Protein AF-0000000087539163 (afdb_homodimer)

Organism: NCBI:txid88431

pLDDT: mean 87.12, std 11.06, range [49.31, 98.69]

Sequence (612 aa):
MNLAEIETFLTIVNTKSITKTADLLFLSQPTVSHRLTSLENELGFSLVIRNKGHKQVELTPKGMDFIILAERWMSLWKETLELQHNQEQLLLNIGCTDSLNIAVFVPLYDKILIDYPHLDLSIQSHHSSELYGMLSEHNIDIGFVYHQLHYKNIISEKLFEEKLYLLQSEHPVVEKPIVHTDELDSTKELFLSWDDNFQIWHDRWLSSVSRPHISADTITLLDRLWKNADTWMIAPESVIHELSRYRKVYVSELKNPAPNRICYKIKHKYPKTTSKRAVELFEEILEQFLHLERKEIPIGEIWGGRMNLAEIETFLTIVNTKSITKTADLLFLSQPTVSHRLTSLENELGFSLVIRNKGHKQVELTPKGMDFIILAERWMSLWKETLELQHNQEQLLLNIGCTDSLNIAVFVPLYDKILIDYPHLDLSIQSHHSSELYGMLSEHNIDIGFVYHQLHYKNIISEKLFEEKLYLLQSEHPVVEKPIVHTDELDSTKELFLSWDDNFQIWHDRWLSSVSRPHISADTITLLDRLWKNADTWMIAPESVIHELSRYRKVYVSELKNPAPNRICYKIKHKYPKTTSKRAVELFEEILEQFLHLERKEIPIGEIWGGR

Solvent-accessible surface area (backbone atoms only — not comparable to full-atom values): 32786 Å² total; per-residue (Å²): 132,54,69,66,30,44,51,51,45,54,38,27,66,64,56,23,18,61,62,56,28,8,62,65,69,71,45,51,51,68,57,47,52,46,34,43,49,51,42,23,59,70,70,70,48,65,40,54,53,86,60,94,86,60,85,57,60,39,67,28,75,60,24,59,58,41,49,61,53,44,52,49,50,52,51,49,48,54,49,52,49,52,66,67,41,72,88,70,60,37,54,37,35,37,31,27,27,53,56,49,42,68,36,60,38,47,65,55,53,51,49,42,57,68,77,34,76,47,49,24,40,37,40,38,67,42,55,45,76,55,43,54,54,35,33,74,70,60,72,26,64,38,34,40,27,60,58,85,74,91,45,95,59,47,44,77,43,82,72,51,72,39,52,49,29,39,40,25,27,70,55,46,83,68,89,43,45,63,39,47,65,83,80,54,66,40,62,33,26,50,39,54,79,83,38,71,64,42,43,53,42,41,46,68,65,43,48,74,74,39,64,48,38,35,33,33,73,40,63,65,61,44,56,73,64,62,72,61,52,69,32,31,29,72,40,40,53,50,51,49,57,47,53,21,49,74,30,45,27,26,29,20,42,44,72,73,59,57,64,66,48,45,37,28,39,35,34,41,72,76,61,57,78,87,34,46,65,37,50,53,53,48,50,56,52,46,56,59,56,68,68,50,82,76,80,81,78,67,64,56,43,76,46,59,40,109,131,54,69,67,29,44,51,50,44,53,39,26,66,63,56,24,17,61,63,55,27,9,62,65,70,72,45,50,48,68,55,45,52,45,34,43,49,51,42,24,60,69,70,71,47,65,40,53,54,84,60,95,87,60,84,58,58,39,67,28,75,61,24,60,60,40,49,59,53,44,53,49,51,52,50,51,48,53,50,52,49,53,66,68,42,72,87,69,60,36,53,38,35,36,32,27,28,53,57,49,44,69,36,60,38,46,66,54,52,51,49,42,57,67,76,33,77,46,49,24,40,38,42,39,68,43,54,46,75,55,43,56,54,34,34,74,70,61,71,25,64,37,33,39,27,60,57,84,73,93,46,96,60,47,45,75,41,81,71,52,71,40,52,46,29,39,39,25,27,69,54,46,81,68,89,42,45,65,39,49,66,85,80,54,65,40,63,34,26,50,40,54,78,81,37,71,66,42,46,51,42,40,44,66,66,43,48,75,74,39,64,48,39,35,32,32,74,39,64,64,60,43,55,73,65,63,74,62,53,68,34,33,31,72,39,40,54,50,51,50,57,47,52,23,49,73,30,46,27,25,28,20,42,43,72,73,61,57,63,66,49,46,36,28,39,34,35,42,73,74,62,59,79,86,34,44,65,37,51,53,53,50,51,56,52,46,55,59,56,68,68,48,81,77,79,80,79,69,64,55,43,75,45,59,39,108

Foldseek 3Di:
DDLVLLVLLLLCVVVQALCVSCVVVVHDSVVSVVSQVVVCVVVVHHQWDPDPPDRGTHGDPVNVVCNVVSVLVNVVVVVVVVVVPDPQAAEFEEEEAQLCVQLPCVVVVVVCVVVPVSYHYHYHHDAQVVVVVCQVSQVGAKYKYQDDDDDPFKDKDWDDKWFKWKKAAQQEPDQDQEDALVSADQQQEADEDRDDQQVVVCCVRPVVVDHYPHYDHHLVVSLVPPDDRHHMYIDIPSSNVSSLQAGKIAIHHYPSTGDMTIMMMMGGNDGDPSNVVVVVVSVVSVVVSSPDDDDDDDTSHIHGRD/DDLVLLQLLLLCVVVQALCVSCVVVVHDSVVSVVSQVVVCVVVVHHQWDPDPPDRGTHGDPVVVVCNVVSVLVNVVVVVVVVVVPDPQAAEFEEEEAQLCVQLPCVVVVVVCVVVPVSYHYHYHHDAQVVVVVCQVSQVGAKYKYQDDDDDPFKDKDWDDKWFKWKKAAQQEPDQDQEDALVSADQQQEEDEDRDDQQVVVCCVRPVVVDHYVHYDHHLVVSLVPPDDRHHMYIGIPSSNVSSLQAGKIAIHHYPSTGDMTIMMMMGGNDGDPSNVVVVVVSVVSVVVSSPDDDDDDDTSHIHGRD

Structure (mmCIF, N/CA/C/O backbone):
data_AF-0000000087539163-model_v1
#
loop_
_entity.id
_entity.type
_entity.pdbx_description
1 polymer 'LysR family transcriptional regulator'
#
loop_
_atom_site.group_PDB
_atom_site.id
_atom_site.type_symbol
_atom_site.label_atom_id
_atom_site.label_alt_id
_atom_site.label_comp_id
_atom_site.label_asym_id
_atom_site.label_entity_id
_atom_site.label_seq_id
_atom_site.pdbx_PDB_ins_code
_atom_site.Cartn_x
_atom_site.Cartn_y
_atom_site.Cartn_z
_atom_site.occupancy
_atom_site.B_iso_or_equiv
_atom_site.auth_seq_id
_atom_site.auth_comp_id
_atom_site.auth_asym_id
_atom_site.auth_atom_id
_atom_site.pdbx_PDB_model_num
ATOM 1 N N . MET A 1 1 ? -4.289 34.062 -9.867 1 65.12 1 MET A N 1
ATOM 2 C CA . MET A 1 1 ? -4.52 32.781 -9.219 1 65.12 1 MET A CA 1
ATOM 3 C C . MET A 1 1 ? -3.709 32.688 -7.938 1 65.12 1 MET A C 1
ATOM 5 O O . MET A 1 1 ? -2.504 32.938 -7.934 1 65.12 1 MET A O 1
ATOM 9 N N . ASN A 1 2 ? -4.504 32.688 -6.809 1 75.5 2 ASN A N 1
ATOM 10 C CA . ASN A 1 2 ? -3.762 32.562 -5.559 1 75.5 2 ASN A CA 1
ATOM 11 C C . ASN A 1 2 ? -4.012 31.219 -4.887 1 75.5 2 ASN A C 1
ATOM 13 O O . ASN A 1 2 ? -4.938 30.484 -5.262 1 75.5 2 ASN A O 1
ATOM 17 N N . LEU A 1 3 ? -3.162 30.906 -3.932 1 78.19 3 LEU A N 1
ATOM 18 C CA . LEU A 1 3 ? -3.131 29.578 -3.307 1 78.19 3 LEU A CA 1
ATOM 19 C C . LEU A 1 3 ? -4.426 29.312 -2.553 1 78.19 3 LEU A C 1
ATOM 21 O O . LEU A 1 3 ? -4.887 28.172 -2.502 1 78.19 3 LEU A O 1
ATOM 25 N N . ALA A 1 4 ? -5 30.375 -2.076 1 83.75 4 ALA A N 1
ATOM 26 C CA . ALA A 1 4 ? -6.25 30.234 -1.332 1 83.75 4 ALA A CA 1
ATOM 27 C C . ALA A 1 4 ? -7.383 29.766 -2.242 1 83.75 4 ALA A C 1
ATOM 29 O O . ALA A 1 4 ? -8.227 28.969 -1.834 1 83.75 4 ALA A O 1
ATOM 30 N N . GLU A 1 5 ? -7.363 30.297 -3.42 1 89.12 5 GLU A N 1
ATOM 31 C CA . GLU A 1 5 ? -8.383 29.922 -4.398 1 89.12 5 GLU A CA 1
ATOM 32 C C . GLU A 1 5 ? -8.219 28.469 -4.816 1 89.12 5 GLU A C 1
ATOM 34 O O . GLU A 1 5 ? -9.203 27.734 -4.938 1 89.12 5 GLU A O 1
ATOM 39 N N . ILE A 1 6 ? -6.977 28.078 -4.934 1 85.81 6 ILE A N 1
ATOM 40 C CA . ILE A 1 6 ? -6.684 26.703 -5.332 1 85.81 6 ILE A CA 1
ATOM 41 C C . ILE A 1 6 ? -7.066 25.75 -4.207 1 85.81 6 ILE A C 1
ATOM 43 O O . ILE A 1 6 ? -7.672 24.703 -4.449 1 85.81 6 ILE A O 1
ATOM 47 N N . GLU A 1 7 ? -6.734 26.125 -3.049 1 83.19 7 GLU A N 1
ATOM 48 C CA . GLU A 1 7 ? -7.105 25.328 -1.875 1 83.19 7 GLU A CA 1
ATOM 49 C C . GLU A 1 7 ? -8.617 25.188 -1.764 1 83.19 7 GLU A C 1
ATOM 51 O O . GLU A 1 7 ? -9.125 24.109 -1.449 1 83.19 7 GLU A O 1
ATOM 56 N N . THR A 1 8 ? -9.297 26.266 -1.989 1 88.62 8 THR A N 1
ATOM 57 C CA . THR A 1 8 ? -10.75 26.281 -1.927 1 88.62 8 THR A CA 1
ATOM 58 C C . THR A 1 8 ? -11.344 25.328 -2.957 1 88.62 8 THR A C 1
ATOM 60 O O . THR A 1 8 ? -12.242 24.531 -2.639 1 88.62 8 THR A O 1
ATOM 63 N N . PHE A 1 9 ? -10.812 25.312 -4.102 1 89.31 9 PHE A N 1
ATOM 64 C CA . PHE A 1 9 ? -11.273 24.438 -5.172 1 89.31 9 PHE A CA 1
ATOM 65 C C . PHE A 1 9 ? -11.07 22.969 -4.801 1 89.31 9 PHE A C 1
ATOM 67 O O . PHE A 1 9 ? -12 22.172 -4.906 1 89.31 9 PHE A O 1
ATOM 74 N N . LEU A 1 10 ? -9.922 22.75 -4.348 1 82.44 10 LEU A N 1
ATOM 75 C CA . LEU A 1 10 ? -9.617 21.375 -4.004 1 82.44 10 LEU A CA 1
ATOM 76 C C . LEU A 1 10 ? -10.508 20.891 -2.859 1 82.44 10 LEU A C 1
ATOM 78 O O . LEU A 1 10 ? -10.898 19.719 -2.818 1 82.44 10 LEU A O 1
ATOM 82 N N . THR A 1 11 ? -10.812 21.797 -1.963 1 85.31 11 THR A N 1
ATOM 83 C CA . THR A 1 11 ? -11.688 21.453 -0.845 1 85.31 11 THR A CA 1
ATOM 84 C C . THR A 1 11 ? -13.109 21.203 -1.325 1 85.31 11 THR A C 1
ATOM 86 O O . THR A 1 11 ? -13.789 20.297 -0.841 1 85.31 11 THR A O 1
ATOM 89 N N . ILE A 1 12 ? -13.484 21.969 -2.287 1 86.44 12 ILE A N 1
ATOM 90 C CA . ILE A 1 12 ? -14.805 21.781 -2.879 1 86.44 12 ILE A CA 1
ATOM 91 C C . ILE A 1 12 ? -14.867 20.422 -3.572 1 86.44 12 ILE A C 1
ATOM 93 O O . ILE A 1 12 ? -15.883 19.719 -3.486 1 86.44 12 ILE A O 1
ATOM 97 N N . VAL A 1 13 ? -13.867 20.141 -4.27 1 80.5 13 VAL A N 1
ATOM 98 C CA . VAL A 1 13 ? -13.789 18.859 -4.965 1 80.5 13 VAL A CA 1
ATOM 99 C C . VAL A 1 13 ? -13.977 17.719 -3.965 1 80.5 13 VAL A C 1
ATOM 101 O O . VAL A 1 13 ? -14.672 16.75 -4.25 1 80.5 13 VAL A O 1
ATOM 104 N N . ASN A 1 14 ? -13.391 17.969 -2.895 1 74.12 14 ASN A N 1
ATOM 105 C CA . ASN A 1 14 ? -13.391 16.922 -1.876 1 74.12 14 ASN A CA 1
ATOM 106 C C . ASN A 1 14 ? -14.742 16.828 -1.17 1 74.12 14 ASN A C 1
ATOM 108 O O . ASN A 1 14 ? -15.242 15.734 -0.917 1 74.12 14 ASN A O 1
ATOM 112 N N . THR A 1 15 ? -15.297 17.969 -0.833 1 76.69 15 THR A N 1
ATOM 113 C CA . THR A 1 15 ? -16.5 18.016 -0.021 1 76.69 15 THR A CA 1
ATOM 114 C C . THR A 1 15 ? -17.75 17.938 -0.902 1 76.69 15 THR A C 1
ATOM 116 O O . THR A 1 15 ? -18.844 17.641 -0.416 1 76.69 15 THR A O 1
ATOM 119 N N . LYS A 1 16 ? -17.516 18.297 -2.145 1 80.12 16 LYS A N 1
ATOM 120 C CA . LYS A 1 16 ? -18.594 18.406 -3.127 1 80.12 16 LYS A CA 1
ATOM 121 C C . LYS A 1 16 ? -19.672 19.359 -2.641 1 80.12 16 LYS A C 1
ATOM 123 O O . LYS A 1 16 ? -20.844 19.203 -2.977 1 80.12 16 LYS A O 1
ATOM 128 N N . SER A 1 17 ? -19.281 20.203 -1.788 1 85.69 17 SER A N 1
ATOM 129 C CA . SER A 1 17 ? -20.234 21.125 -1.189 1 85.69 17 SER A CA 1
ATOM 130 C C . SER A 1 17 ? -19.578 22.453 -0.84 1 85.69 17 SER A C 1
ATOM 132 O O . SER A 1 17 ? -18.5 22.469 -0.245 1 85.69 17 SER A O 1
ATOM 134 N N . ILE A 1 18 ? -20.25 23.484 -1.223 1 88.12 18 ILE A N 1
ATOM 135 C CA . ILE A 1 18 ? -19.75 24.812 -0.889 1 88.12 18 ILE A CA 1
ATOM 136 C C . ILE A 1 18 ? -19.859 25.047 0.615 1 88.12 18 ILE A C 1
ATOM 138 O O . ILE A 1 18 ? -18.938 25.578 1.243 1 88.12 18 ILE A O 1
ATOM 142 N N . THR A 1 19 ? -20.984 24.531 1.146 1 87.06 19 THR A N 1
ATOM 143 C CA . THR A 1 19 ? -21.234 24.719 2.57 1 87.06 19 THR A CA 1
ATOM 144 C C . THR A 1 19 ? -20.234 23.938 3.406 1 87.06 19 THR A C 1
ATOM 146 O O . THR A 1 19 ? -19.656 24.469 4.355 1 87.06 19 THR A O 1
ATOM 149 N N . LYS A 1 20 ? -20.031 22.766 3.037 1 85.94 20 LYS A N 1
ATOM 150 C CA . LYS A 1 20 ? -19.078 21.938 3.781 1 85.94 20 LYS A CA 1
ATOM 151 C C . LYS A 1 20 ? -17.656 22.484 3.643 1 85.94 20 LYS A C 1
ATOM 153 O O . LYS A 1 20 ? -16.875 22.422 4.594 1 85.94 20 LYS A O 1
ATOM 158 N N . THR A 1 21 ? -17.359 22.938 2.475 1 88.69 21 THR A N 1
ATOM 159 C CA . THR A 1 21 ? -16.062 23.547 2.242 1 88.69 21 THR A CA 1
ATOM 160 C C . THR A 1 21 ? -15.867 24.766 3.148 1 88.69 21 THR A C 1
ATOM 162 O O . THR A 1 21 ? -14.797 24.938 3.742 1 88.69 21 THR A O 1
ATOM 165 N N . ALA A 1 22 ? -16.875 25.578 3.262 1 90.06 22 ALA A N 1
ATOM 166 C CA . ALA A 1 22 ? -16.828 26.766 4.125 1 90.06 22 ALA A CA 1
ATOM 167 C C . ALA A 1 22 ? -16.547 26.359 5.574 1 90.06 22 ALA A C 1
ATOM 169 O O . ALA A 1 22 ? -15.711 26.969 6.242 1 90.06 22 ALA A O 1
ATOM 170 N N . ASP A 1 23 ? -17.219 25.359 5.969 1 84.38 23 ASP A N 1
ATOM 171 C CA . ASP A 1 23 ? -17.047 24.875 7.332 1 84.38 23 ASP A CA 1
ATOM 172 C C . ASP A 1 23 ? -15.617 24.375 7.559 1 84.38 23 ASP A C 1
ATOM 174 O O . ASP A 1 23 ? -14.992 24.703 8.57 1 84.38 23 ASP A O 1
ATOM 178 N N . LEU A 1 24 ? -15.148 23.719 6.578 1 81.94 24 LEU A N 1
ATOM 179 C CA . LEU A 1 24 ? -13.852 23.078 6.715 1 81.94 24 LEU A CA 1
ATOM 180 C C . LEU A 1 24 ? -12.727 24.109 6.676 1 81.94 24 LEU A C 1
ATOM 182 O O . LEU A 1 24 ? -11.711 23.953 7.352 1 81.94 24 LEU A O 1
ATOM 186 N N . LEU A 1 25 ? -12.93 25.078 5.887 1 84 25 LEU A N 1
ATOM 187 C CA . LEU A 1 25 ? -11.898 26.094 5.723 1 84 25 LEU A CA 1
ATOM 188 C C . LEU A 1 25 ? -12.125 27.266 6.68 1 84 25 LEU A C 1
ATOM 190 O O . LEU A 1 25 ? -11.352 28.219 6.695 1 84 25 LEU A O 1
ATOM 194 N N . PHE A 1 26 ? -13.242 27.172 7.461 1 82.25 26 PHE A N 1
ATOM 195 C CA . PHE A 1 26 ? -13.609 28.234 8.406 1 82.25 26 PHE A CA 1
ATOM 196 C C . PHE A 1 26 ? -13.82 29.562 7.688 1 82.25 26 PHE A C 1
ATOM 198 O O . PHE A 1 26 ? -13.266 30.578 8.094 1 82.25 26 PHE A O 1
ATOM 205 N N . LEU A 1 27 ? -14.492 29.391 6.621 1 88.19 27 LEU A N 1
ATOM 206 C CA . LEU A 1 27 ? -14.883 30.531 5.805 1 88.19 27 LEU A CA 1
ATOM 207 C C . LEU A 1 27 ? -16.406 30.625 5.684 1 88.19 27 LEU A C 1
ATOM 209 O O . LEU A 1 27 ? -17.109 29.688 6.066 1 88.19 27 LEU A O 1
ATOM 213 N N . SER A 1 28 ? -16.828 31.734 5.301 1 90.44 28 SER A N 1
ATOM 214 C CA . SER A 1 28 ? -18.25 31.844 4.957 1 90.44 28 SER A CA 1
ATOM 215 C C . SER A 1 28 ? -18.531 31.297 3.562 1 90.44 28 SER A C 1
ATOM 217 O O . SER A 1 28 ? -17.625 31.266 2.717 1 90.44 28 SER A O 1
ATOM 219 N N . GLN A 1 29 ? -19.688 30.859 3.398 1 90.62 29 GLN A N 1
ATOM 220 C CA . GLN A 1 29 ? -20.094 30.328 2.105 1 90.62 29 GLN A CA 1
ATOM 221 C C . GLN A 1 29 ? -19.875 31.344 0.992 1 90.62 29 GLN A C 1
ATOM 223 O O . GLN A 1 29 ? -19.391 31 -0.084 1 90.62 29 GLN A O 1
ATOM 228 N N . PRO A 1 30 ? -20.219 32.625 1.219 1 91.81 30 PRO A N 1
ATOM 229 C CA . PRO A 1 30 ? -19.969 33.594 0.15 1 91.81 30 PRO A CA 1
ATOM 230 C C . PRO A 1 30 ? -18.5 33.719 -0.197 1 91.81 30 PRO A C 1
ATOM 232 O O . PRO A 1 30 ? -18.141 33.906 -1.365 1 91.81 30 PRO A O 1
ATOM 235 N N . THR A 1 31 ? -17.703 33.594 0.815 1 91.19 31 THR A N 1
ATOM 236 C CA . THR A 1 31 ? -16.266 33.719 0.582 1 91.19 31 THR A CA 1
ATOM 237 C C . THR A 1 31 ? -15.766 32.531 -0.274 1 91.19 31 THR A C 1
ATOM 239 O O . THR A 1 31 ? -14.984 32.75 -1.206 1 91.19 31 THR A O 1
ATOM 242 N N . VAL A 1 32 ? -16.25 31.344 0.047 1 93.12 32 VAL A N 1
ATOM 243 C CA . VAL A 1 32 ? -15.883 30.156 -0.72 1 93.12 32 VAL A CA 1
ATOM 244 C C . VAL A 1 32 ? -16.344 30.312 -2.166 1 93.12 32 VAL A C 1
ATOM 246 O O . VAL A 1 32 ? -15.594 30.031 -3.102 1 93.12 32 VAL A O 1
ATOM 249 N N . SER A 1 33 ? -17.562 30.75 -2.312 1 90.88 33 SER A N 1
ATOM 250 C CA . SER A 1 33 ? -18.141 30.938 -3.645 1 90.88 33 SER A CA 1
ATOM 251 C C . SER A 1 33 ? -17.344 31.984 -4.426 1 90.88 33 SER A C 1
ATOM 253 O O . SER A 1 33 ? -17.094 31.812 -5.621 1 90.88 33 SER A O 1
ATOM 255 N N . HIS A 1 34 ? -16.969 33 -3.705 1 91.81 34 HIS A N 1
ATOM 256 C CA . HIS A 1 34 ? -16.203 34.062 -4.34 1 91.81 34 HIS A CA 1
ATOM 257 C C . HIS A 1 34 ? -14.828 33.562 -4.789 1 91.81 34 HIS A C 1
ATOM 259 O O . HIS A 1 34 ? -14.375 33.906 -5.891 1 91.81 34 HIS A O 1
ATOM 265 N N . ARG A 1 35 ? -14.172 32.812 -3.916 1 92.19 35 ARG A N 1
ATOM 266 C CA . ARG A 1 35 ? -12.859 32.281 -4.258 1 92.19 35 ARG A CA 1
ATOM 267 C C . ARG A 1 35 ? -12.945 31.406 -5.504 1 92.19 35 ARG A C 1
ATOM 269 O O . ARG A 1 35 ? -12.078 31.469 -6.379 1 92.19 35 ARG A O 1
ATOM 276 N N . LEU A 1 36 ? -13.984 30.641 -5.547 1 92.88 36 LEU A N 1
ATOM 277 C CA . LEU A 1 36 ? -14.172 29.75 -6.691 1 92.88 36 LEU A CA 1
ATOM 278 C C . LEU A 1 36 ? -14.414 30.562 -7.965 1 92.88 36 LEU A C 1
ATOM 280 O O . LEU A 1 36 ? -13.82 30.266 -9.008 1 92.88 36 LEU A O 1
ATOM 284 N N . THR A 1 37 ? -15.273 31.516 -7.832 1 91.44 37 THR A N 1
ATOM 285 C CA . THR A 1 37 ? -15.609 32.344 -8.984 1 91.44 37 THR A CA 1
ATOM 286 C C . THR A 1 37 ? -14.383 33.125 -9.461 1 91.44 37 THR A C 1
ATOM 288 O O . THR A 1 37 ? -14.156 33.25 -10.664 1 91.44 37 THR A O 1
ATOM 291 N N . SER A 1 38 ? -13.664 33.625 -8.508 1 91 38 SER A N 1
ATOM 292 C CA . SER A 1 38 ? -12.438 34.312 -8.844 1 91 38 SER A CA 1
ATOM 293 C C . SER A 1 38 ? -11.453 33.438 -9.586 1 91 38 SER A C 1
ATOM 295 O O . SER A 1 38 ? -10.859 33.844 -10.586 1 91 38 SER A O 1
ATOM 297 N N . LEU A 1 39 ? -11.273 32.219 -9.086 1 91.75 39 LEU A N 1
ATOM 298 C CA . LEU A 1 39 ? -10.391 31.25 -9.719 1 91.75 39 LEU A CA 1
ATOM 299 C C . LEU A 1 39 ? -10.852 30.938 -11.141 1 91.75 39 LEU A C 1
ATOM 301 O O . LEU A 1 39 ? -10.047 30.922 -12.07 1 91.75 39 LEU A O 1
ATOM 305 N N . GLU A 1 40 ? -12.164 30.703 -11.297 1 92.69 40 GLU A N 1
ATOM 306 C CA . GLU A 1 40 ? -12.727 30.391 -12.609 1 92.69 40 GLU A CA 1
ATOM 307 C C . GLU A 1 40 ? -12.555 31.547 -13.578 1 92.69 40 GLU A C 1
ATOM 309 O O . GLU A 1 40 ? -12.25 31.344 -14.75 1 92.69 40 GLU A O 1
ATOM 314 N N . ASN A 1 41 ? -12.719 32.781 -13.086 1 89.94 41 ASN A N 1
ATOM 315 C CA . ASN A 1 41 ? -12.547 33.969 -13.906 1 89.94 41 ASN A CA 1
ATOM 316 C C . ASN A 1 41 ? -11.109 34.094 -14.398 1 89.94 41 ASN A C 1
ATOM 318 O O . ASN A 1 41 ? -10.883 34.438 -15.562 1 89.94 41 ASN A O 1
ATOM 322 N N . GLU A 1 42 ? -10.266 33.844 -13.508 1 86.94 42 GLU A N 1
ATOM 323 C CA . GLU A 1 42 ? -8.852 33.938 -13.867 1 86.94 42 GLU A CA 1
ATOM 324 C C . GLU A 1 42 ? -8.477 32.844 -14.891 1 86.94 42 GLU A C 1
ATOM 326 O O . GLU A 1 42 ? -7.68 33.125 -15.797 1 86.94 42 GLU A O 1
ATOM 331 N N . LEU A 1 43 ? -9.016 31.688 -14.688 1 87.5 43 LEU A N 1
ATOM 332 C CA . LEU A 1 43 ? -8.711 30.562 -15.57 1 87.5 43 LEU A CA 1
ATOM 333 C C . LEU A 1 43 ? -9.422 30.719 -16.906 1 87.5 43 LEU A C 1
ATOM 335 O O . LEU A 1 43 ? -8.977 30.172 -17.922 1 87.5 43 LEU A O 1
ATOM 339 N N . GLY A 1 44 ? -10.578 31.438 -16.938 1 88.69 44 GLY A N 1
ATOM 340 C CA . GLY A 1 44 ? -11.344 31.672 -18.141 1 88.69 44 GLY A CA 1
ATOM 341 C C . GLY A 1 44 ? -12.328 30.562 -18.453 1 88.69 44 GLY A C 1
ATOM 342 O O . GLY A 1 44 ? -12.867 30.5 -19.562 1 88.69 44 GLY A O 1
ATOM 343 N N . PHE A 1 45 ? -12.438 29.609 -17.594 1 87.31 45 PHE A N 1
ATOM 344 C CA . PHE A 1 45 ? -13.414 28.531 -17.75 1 87.31 45 PHE A CA 1
ATOM 345 C C . PHE A 1 45 ? -13.984 28.125 -16.406 1 87.31 45 PHE A C 1
ATOM 347 O O . PHE A 1 45 ? -13.359 28.344 -15.367 1 87.31 45 PHE A O 1
ATOM 354 N N . SER A 1 46 ? -15.172 27.484 -16.422 1 91.38 46 SER A N 1
ATOM 355 C CA . SER A 1 46 ? -15.836 27.031 -15.203 1 91.38 46 SER A CA 1
ATOM 356 C C . SER A 1 46 ? -15.266 25.703 -14.727 1 91.38 46 SER A C 1
ATOM 358 O O . SER A 1 46 ? -14.961 24.828 -15.539 1 91.38 46 SER A O 1
ATOM 360 N N . LEU A 1 47 ? -15.117 25.656 -13.422 1 91.56 47 LEU A N 1
ATOM 361 C CA . LEU A 1 47 ? -14.617 24.438 -12.812 1 91.56 47 LEU A CA 1
ATOM 362 C C . LEU A 1 47 ? -15.766 23.578 -12.281 1 91.56 47 LEU A C 1
ATOM 364 O O . LEU A 1 47 ? -15.656 22.359 -12.219 1 91.56 47 LEU A O 1
ATOM 368 N N . VAL A 1 48 ? -16.891 24.266 -11.953 1 90.38 48 VAL A N 1
ATOM 369 C CA . VAL A 1 48 ? -18.016 23.578 -11.328 1 90.38 48 VAL A CA 1
ATOM 370 C C . VAL A 1 48 ? -19.281 23.875 -12.117 1 90.38 48 VAL A C 1
ATOM 372 O O . VAL A 1 48 ? -19.453 24.969 -12.672 1 90.38 48 VAL A O 1
ATOM 375 N N . ILE A 1 49 ? -20.047 22.812 -12.266 1 85.44 49 ILE A N 1
ATOM 376 C CA . ILE A 1 49 ? -21.344 22.984 -12.906 1 85.44 49 ILE A CA 1
ATOM 377 C C . ILE A 1 49 ? -22.281 23.734 -11.969 1 85.44 49 ILE A C 1
ATOM 379 O O . ILE A 1 49 ? -22.469 23.344 -10.812 1 85.44 49 ILE A O 1
ATOM 383 N N . ARG A 1 50 ? -22.672 24.969 -12.344 1 74.25 50 ARG A N 1
ATOM 384 C CA . ARG A 1 50 ? -23.516 25.812 -11.516 1 74.25 50 ARG A CA 1
ATOM 385 C C . ARG A 1 50 ? -25 25.531 -11.758 1 74.25 50 ARG A C 1
ATOM 387 O O . ARG A 1 50 ? -25.531 25.875 -12.82 1 74.25 50 ARG A O 1
ATOM 394 N N . ASN A 1 51 ? -25.453 24.281 -11.719 1 61.97 51 ASN A N 1
ATOM 395 C CA . ASN A 1 51 ? -26.891 24.125 -11.953 1 61.97 51 ASN A CA 1
ATOM 396 C C . ASN A 1 51 ? -27.688 24.422 -10.695 1 61.97 51 ASN A C 1
ATOM 398 O O . ASN A 1 51 ? -27.297 24.062 -9.586 1 61.97 51 ASN A O 1
ATOM 402 N N . LYS A 1 52 ? -28.812 25.281 -10.766 1 55 52 LYS A N 1
ATOM 403 C CA . LYS A 1 52 ? -29.812 25.594 -9.758 1 55 52 LYS A CA 1
ATOM 404 C C . LYS A 1 52 ? -30.516 24.344 -9.258 1 55 52 LYS A C 1
ATOM 406 O O . LYS A 1 52 ? -30.906 23.484 -10.055 1 55 52 LYS A O 1
ATOM 411 N N . GLY A 1 53 ? -30.25 23.984 -7.828 1 57.31 53 GLY A N 1
ATOM 412 C CA . GLY A 1 53 ? -31.047 22.953 -7.172 1 57.31 53 GLY A CA 1
ATOM 413 C C . GLY A 1 53 ? -30.234 21.75 -6.758 1 57.31 53 GLY A C 1
ATOM 414 O O . GLY A 1 53 ? -30.781 20.797 -6.184 1 57.31 53 GLY A O 1
ATOM 415 N N . HIS A 1 54 ? -29.031 21.734 -7.25 1 56.03 54 HIS A N 1
ATOM 416 C CA . HIS A 1 54 ? -28.375 20.484 -6.941 1 56.03 54 HIS A CA 1
ATOM 417 C C . HIS A 1 54 ? -27.547 20.594 -5.668 1 56.03 54 HIS A C 1
ATOM 419 O O . HIS A 1 54 ? -26.844 21.594 -5.461 1 56.03 54 HIS A O 1
ATOM 425 N N . LYS A 1 55 ? -27.812 19.812 -4.715 1 60.59 55 LYS A N 1
ATOM 426 C CA . LYS A 1 55 ? -27.234 19.719 -3.377 1 60.59 55 LYS A CA 1
ATOM 427 C C . LYS A 1 55 ? -25.734 19.469 -3.447 1 60.59 55 LYS A C 1
ATOM 429 O O . LYS A 1 55 ? -24.969 19.922 -2.582 1 60.59 55 LYS A O 1
ATOM 434 N N . GLN A 1 56 ? -25.172 18.781 -4.496 1 74.75 56 GLN A N 1
ATOM 435 C CA . GLN A 1 56 ? -23.766 18.438 -4.57 1 74.75 56 GLN A CA 1
ATOM 436 C C . GLN A 1 56 ? -23.078 19.156 -5.719 1 74.75 56 GLN A C 1
ATOM 438 O O . GLN A 1 56 ? -23.641 19.297 -6.805 1 74.75 56 GLN A O 1
ATOM 443 N N . VAL A 1 57 ? -21.938 19.766 -5.445 1 82.25 57 VAL A N 1
ATOM 444 C CA . VAL A 1 57 ? -21.125 20.469 -6.449 1 82.25 57 VAL A CA 1
ATOM 445 C C . VAL A 1 57 ? -20.562 19.453 -7.445 1 82.25 57 VAL A C 1
ATOM 447 O O . VAL A 1 57 ? -20.016 18.422 -7.055 1 82.25 57 VAL A O 1
ATOM 450 N N . GLU A 1 58 ? -20.906 19.594 -8.727 1 84.31 58 GLU A N 1
ATOM 451 C CA . GLU A 1 58 ? -20.359 18.766 -9.797 1 84.31 58 GLU A CA 1
ATOM 452 C C . GLU A 1 58 ? -19.281 19.531 -10.578 1 84.31 58 GLU A C 1
ATOM 454 O O . GLU A 1 58 ? -19.422 20.734 -10.805 1 84.31 58 GLU A O 1
ATOM 459 N N . LEU A 1 59 ? -18.281 18.766 -10.938 1 83.31 59 LEU A N 1
ATOM 460 C CA . LEU A 1 59 ? -17.172 19.391 -11.672 1 83.31 59 LEU A CA 1
ATOM 461 C C . LEU A 1 59 ? -17.453 19.375 -13.172 1 83.31 59 LEU A C 1
ATOM 463 O O . LEU A 1 59 ? -18.078 18.438 -13.688 1 83.31 59 LEU A O 1
ATOM 467 N N . THR A 1 60 ? -17.031 20.406 -13.883 1 82.88 60 THR A N 1
ATOM 468 C CA . THR A 1 60 ? -16.953 20.375 -15.336 1 82.88 60 THR A CA 1
ATOM 469 C C . THR A 1 60 ? -15.797 19.484 -15.789 1 82.88 60 THR A C 1
ATOM 471 O O . THR A 1 60 ? -14.93 19.125 -14.992 1 82.88 60 THR A O 1
ATOM 474 N N . PRO A 1 61 ? -15.812 19.047 -17.016 1 73.31 61 PRO A N 1
ATOM 475 C CA . PRO A 1 61 ? -14.656 18.312 -17.531 1 73.31 61 PRO A CA 1
ATOM 476 C C . PRO A 1 61 ? -13.336 19.031 -17.297 1 73.31 61 PRO A C 1
ATOM 478 O O . PRO A 1 61 ? -12.344 18.406 -16.891 1 73.31 61 PRO A O 1
ATOM 481 N N . LYS A 1 62 ? -13.367 20.281 -17.516 1 80.94 62 LYS A N 1
ATOM 482 C CA . LYS A 1 62 ? -12.172 21.078 -17.266 1 80.94 62 LYS A CA 1
ATOM 483 C C . LYS A 1 62 ? -11.836 21.125 -15.773 1 80.94 62 LYS A C 1
ATOM 485 O O . LYS A 1 62 ? -10.664 21.188 -15.398 1 80.94 62 LYS A O 1
ATOM 490 N N . GLY A 1 63 ? -12.945 21.109 -14.969 1 82.06 63 GLY A N 1
ATOM 491 C CA . GLY A 1 63 ? -12.727 21.016 -13.539 1 82.06 63 GLY A CA 1
ATOM 492 C C . GLY A 1 63 ? -12.008 19.734 -13.125 1 82.06 63 GLY A C 1
ATOM 493 O O . GLY A 1 63 ? -11.102 19.766 -12.289 1 82.06 63 GLY A O 1
ATOM 494 N N . MET A 1 64 ? -12.352 18.656 -13.727 1 71.94 64 MET A N 1
ATOM 495 C CA . MET A 1 64 ? -11.711 17.375 -13.453 1 71.94 64 MET A CA 1
ATOM 496 C C . MET A 1 64 ? -10.242 17.391 -13.867 1 71.94 64 MET A C 1
ATOM 498 O O . MET A 1 64 ? -9.383 16.922 -13.125 1 71.94 64 MET A O 1
ATOM 502 N N . ASP A 1 65 ? -10.016 18 -14.977 1 67.81 65 ASP A N 1
ATOM 503 C CA . ASP A 1 65 ? -8.648 18.125 -15.477 1 67.81 65 ASP A CA 1
ATOM 504 C C . ASP A 1 65 ? -7.805 19.016 -14.57 1 67.81 65 ASP A C 1
ATOM 506 O O . ASP A 1 65 ? -6.613 18.766 -14.375 1 67.81 65 ASP A O 1
ATOM 510 N N . PHE A 1 66 ? -8.461 20 -14.047 1 78.5 66 PHE A N 1
ATOM 511 C CA . PHE A 1 66 ? -7.738 21 -13.273 1 78.5 66 PHE A CA 1
ATOM 512 C C . PHE A 1 66 ? -7.336 20.438 -11.914 1 78.5 66 PHE A C 1
ATOM 514 O O . PHE A 1 66 ? -6.43 20.969 -11.266 1 78.5 66 PHE A O 1
ATOM 521 N N . ILE A 1 67 ? -8.031 19.328 -11.484 1 75.12 67 ILE A N 1
ATOM 522 C CA . ILE A 1 67 ? -7.699 18.734 -10.195 1 75.12 67 ILE A CA 1
ATOM 523 C C . ILE A 1 67 ? -6.211 18.406 -10.148 1 75.12 67 ILE A C 1
ATOM 525 O O . ILE A 1 67 ? -5.52 18.75 -9.188 1 75.12 67 ILE A O 1
ATOM 529 N N . ILE A 1 68 ? -5.695 17.875 -11.18 1 62.22 68 ILE A N 1
ATOM 530 C CA . ILE A 1 68 ? -4.301 17.453 -11.25 1 62.22 68 ILE A CA 1
ATOM 531 C C . ILE A 1 68 ? -3.381 18.656 -11.156 1 62.22 68 ILE A C 1
ATOM 533 O O . ILE A 1 68 ? -2.398 18.641 -10.406 1 62.22 68 ILE A O 1
ATOM 537 N N . LEU A 1 69 ? -3.713 19.656 -11.859 1 69.5 69 LEU A N 1
ATOM 538 C CA . LEU A 1 69 ? -2.908 20.875 -11.867 1 69.5 69 LEU A CA 1
ATOM 539 C C . LEU A 1 69 ? -2.963 21.578 -10.516 1 69.5 69 LEU A C 1
ATOM 541 O O . LEU A 1 69 ? -1.94 22.047 -10.016 1 69.5 69 LEU A O 1
ATOM 545 N N . ALA A 1 70 ? -4.195 21.656 -9.984 1 78.31 70 ALA A N 1
ATOM 546 C CA . ALA A 1 70 ? -4.379 22.297 -8.688 1 78.31 70 ALA A CA 1
ATOM 547 C C . ALA A 1 70 ? -3.535 21.609 -7.613 1 78.31 70 ALA A C 1
ATOM 549 O O . ALA A 1 70 ? -2.91 22.266 -6.785 1 78.31 70 ALA A O 1
ATOM 550 N N . GLU A 1 71 ? -3.512 20.312 -7.695 1 68.25 71 GLU A N 1
ATOM 551 C CA . GLU A 1 71 ? -2.715 19.531 -6.746 1 68.25 71 GLU A CA 1
ATOM 552 C C . GLU A 1 71 ? -1.227 19.828 -6.902 1 68.25 71 GLU A C 1
ATOM 554 O O . GLU A 1 71 ? -0.504 19.953 -5.914 1 68.25 71 GLU A O 1
ATOM 559 N N . ARG A 1 72 ? -0.781 19.953 -8.078 1 63.81 72 ARG A N 1
ATOM 560 C CA . ARG A 1 72 ? 0.613 20.281 -8.344 1 63.81 72 ARG A CA 1
ATOM 561 C C . ARG A 1 72 ? 0.952 21.688 -7.836 1 63.81 72 ARG A C 1
ATOM 563 O O . ARG A 1 72 ? 2.025 21.891 -7.273 1 63.81 72 ARG A O 1
ATOM 570 N N . TRP A 1 73 ? 0.027 22.594 -8.055 1 68.56 73 TRP A N 1
ATOM 571 C CA . TRP A 1 73 ? 0.209 23.953 -7.551 1 68.56 73 TRP A CA 1
ATOM 572 C C . TRP A 1 73 ? 0.359 23.953 -6.035 1 68.56 73 TRP A C 1
ATOM 574 O O . TRP A 1 73 ? 1.245 24.609 -5.492 1 68.56 73 TRP A O 1
ATOM 584 N N . MET A 1 74 ? -0.517 23.219 -5.449 1 71.12 74 MET A N 1
ATOM 585 C CA . MET A 1 74 ? -0.465 23.141 -3.992 1 71.12 74 MET A CA 1
ATOM 586 C C . MET A 1 74 ? 0.857 22.547 -3.523 1 71.12 74 MET A C 1
ATOM 588 O O . MET A 1 74 ? 1.441 23.016 -2.543 1 71.12 74 MET A O 1
ATOM 592 N N . SER A 1 75 ? 1.328 21.594 -4.234 1 63.53 75 SER A N 1
ATOM 593 C CA . SER A 1 75 ? 2.602 20.953 -3.904 1 63.53 75 SER A CA 1
ATOM 594 C C . SER A 1 75 ? 3.762 21.938 -4.055 1 63.53 75 SER A C 1
ATOM 596 O O . SER A 1 75 ? 4.633 22.016 -3.188 1 63.53 75 SER A O 1
ATOM 598 N N . LEU A 1 76 ? 3.723 22.688 -5.098 1 61.38 76 LEU A N 1
ATOM 599 C CA . LEU A 1 76 ? 4.758 23.688 -5.355 1 61.38 76 LEU A CA 1
ATOM 600 C C . LEU A 1 76 ? 4.746 24.766 -4.285 1 61.38 76 LEU A C 1
ATOM 602 O O . LEU A 1 76 ? 5.801 25.25 -3.859 1 61.38 76 LEU A O 1
ATOM 606 N N . TRP A 1 77 ? 3.582 25.141 -3.969 1 62.81 77 TRP A N 1
ATOM 607 C CA . TRP A 1 77 ? 3.445 26.141 -2.92 1 62.81 77 TRP A CA 1
ATOM 608 C C . TRP A 1 77 ? 4.035 25.641 -1.605 1 62.81 77 TRP A C 1
ATOM 610 O O . TRP A 1 77 ? 4.766 26.359 -0.929 1 62.81 77 TRP A O 1
ATOM 620 N N . LYS A 1 78 ? 3.695 24.469 -1.286 1 62.09 78 LYS A N 1
ATOM 621 C CA . LYS A 1 78 ? 4.238 23.891 -0.058 1 62.09 78 LYS A CA 1
ATOM 622 C C . LYS A 1 78 ? 5.762 23.844 -0.101 1 62.09 78 LYS A C 1
ATOM 624 O O . LYS A 1 78 ? 6.426 24.141 0.896 1 62.09 78 LYS A O 1
ATOM 629 N N . GLU A 1 79 ? 6.234 23.578 -1.214 1 60.84 79 GLU A N 1
ATOM 630 C CA . GLU A 1 79 ? 7.68 23.562 -1.414 1 60.84 79 GLU A CA 1
ATOM 631 C C . GLU A 1 79 ? 8.273 24.953 -1.257 1 60.84 79 GLU A C 1
ATOM 633 O O . GLU A 1 79 ? 9.359 25.109 -0.693 1 60.84 79 GLU A O 1
ATOM 638 N N . THR A 1 80 ? 7.629 25.922 -1.842 1 60.84 80 THR A N 1
ATOM 639 C CA . THR A 1 80 ? 8.078 27.312 -1.734 1 60.84 80 THR A CA 1
ATOM 640 C C . THR A 1 80 ? 8.117 27.75 -0.274 1 60.84 80 THR A C 1
ATOM 642 O O . THR A 1 80 ? 9.062 28.422 0.149 1 60.84 80 THR A O 1
ATOM 645 N N . LEU A 1 81 ? 7.09 27.375 0.397 1 60.94 81 LEU A N 1
ATOM 646 C CA . LEU A 1 81 ? 7.047 27.703 1.815 1 60.94 81 LEU A CA 1
ATOM 647 C C . LEU A 1 81 ? 8.203 27.062 2.564 1 60.94 81 LEU A C 1
ATOM 649 O O . LEU A 1 81 ? 8.758 27.641 3.5 1 60.94 81 LEU A O 1
ATOM 653 N N . GLU A 1 82 ? 8.477 25.875 2.146 1 59.62 82 GLU A N 1
ATOM 654 C CA . GLU A 1 82 ? 9.586 25.156 2.756 1 59.62 82 GLU A CA 1
ATOM 655 C C . GLU A 1 82 ? 10.898 25.906 2.572 1 59.62 82 GLU A C 1
ATOM 657 O O . GLU A 1 82 ? 11.789 25.828 3.426 1 59.62 82 GLU A O 1
ATOM 662 N N . LEU A 1 83 ? 10.969 26.562 1.433 1 55.81 83 LEU A N 1
ATOM 663 C CA . LEU A 1 83 ? 12.156 27.375 1.177 1 55.81 83 LEU A CA 1
ATOM 664 C C . LEU A 1 83 ? 12.242 28.531 2.17 1 55.81 83 LEU A C 1
ATOM 666 O O . LEU A 1 83 ? 13.344 29 2.477 1 55.81 83 LEU A O 1
ATOM 670 N N . GLN A 1 84 ? 11.047 29.031 2.48 1 54.94 84 GLN A N 1
ATOM 671 C CA . GLN A 1 84 ? 11.047 30.141 3.422 1 54.94 84 GLN A CA 1
ATOM 672 C C . GLN A 1 84 ? 11.445 29.688 4.82 1 54.94 84 GLN A C 1
ATOM 674 O O . GLN A 1 84 ? 11.953 30.469 5.617 1 54.94 84 GLN A O 1
ATOM 679 N N . HIS A 1 85 ? 10.805 28.594 5.156 1 51.56 85 HIS A N 1
ATOM 680 C CA . HIS A 1 85 ? 11.172 28.109 6.48 1 51.56 85 HIS A CA 1
ATOM 681 C C . HIS A 1 85 ? 12.648 27.734 6.535 1 51.56 85 HIS A C 1
ATOM 683 O O . HIS A 1 85 ? 13.242 27.375 5.516 1 51.56 85 HIS A O 1
ATOM 689 N N . ASN A 1 86 ? 13.25 28.078 7.676 1 49.34 86 ASN A N 1
ATOM 690 C CA . ASN A 1 86 ? 14.672 28 7.988 1 49.34 86 ASN A CA 1
ATOM 691 C C . ASN A 1 86 ? 15.297 26.719 7.453 1 49.34 86 ASN A C 1
ATOM 693 O O . ASN A 1 86 ? 14.664 25.656 7.48 1 49.34 86 ASN A O 1
ATOM 697 N N . GLN A 1 87 ? 16.391 26.781 6.465 1 54.19 87 GLN A N 1
ATOM 698 C CA . GLN A 1 87 ? 17.469 26 5.848 1 54.19 87 GLN A CA 1
ATOM 699 C C . GLN A 1 87 ? 17.859 24.828 6.73 1 54.19 87 GLN A C 1
ATOM 701 O O . GLN A 1 87 ? 18.547 23.906 6.273 1 54.19 87 GLN A O 1
ATOM 706 N N . GLU A 1 88 ? 17.297 24.875 8.008 1 65.88 88 GLU A N 1
ATOM 707 C CA . GLU A 1 88 ? 18.031 23.906 8.82 1 65.88 88 GLU A CA 1
ATOM 708 C C . GLU A 1 88 ? 17.391 22.531 8.758 1 65.88 88 GLU A C 1
ATOM 710 O O . GLU A 1 88 ? 18.078 21.516 8.898 1 65.88 88 GLU A O 1
ATOM 715 N N . GLN A 1 89 ? 16.078 22.438 8.375 1 80.06 89 GLN A N 1
ATOM 716 C CA . GLN A 1 89 ? 15.469 21.109 8.352 1 80.06 89 GLN A CA 1
ATOM 717 C C . GLN A 1 89 ? 15.289 20.609 6.918 1 80.06 89 GLN A C 1
ATOM 719 O O . GLN A 1 89 ? 14.734 21.312 6.074 1 80.06 89 GLN A O 1
ATOM 724 N N . LEU A 1 90 ? 15.883 19.531 6.617 1 87.06 90 LEU A N 1
ATOM 725 C CA . LEU A 1 90 ? 15.789 18.875 5.32 1 87.06 90 LEU A CA 1
ATOM 726 C C . LEU A 1 90 ? 14.578 17.938 5.273 1 87.06 90 LEU A C 1
ATOM 728 O O . LEU A 1 90 ? 14.195 17.359 6.293 1 87.06 90 LEU A O 1
ATOM 732 N N . LEU A 1 91 ? 13.906 17.922 4.066 1 89.38 91 LEU A N 1
ATOM 733 C CA . LEU A 1 91 ? 12.812 16.984 3.84 1 89.38 91 LEU A CA 1
ATOM 734 C C . LEU A 1 91 ? 13.133 16.047 2.686 1 89.38 91 LEU A C 1
ATOM 736 O O . LEU A 1 91 ? 13.578 16.484 1.624 1 89.38 91 LEU A O 1
ATOM 740 N N . LEU A 1 92 ? 12.969 14.805 2.92 1 94.88 92 LEU A N 1
ATOM 741 C CA . LEU A 1 92 ? 13.141 13.797 1.88 1 94.88 92 LEU A CA 1
ATOM 742 C C . LEU A 1 92 ? 11.852 13.031 1.646 1 94.88 92 LEU A C 1
ATOM 744 O O . LEU A 1 92 ? 11.305 12.422 2.572 1 94.88 92 LEU A O 1
ATOM 748 N N . ASN A 1 93 ? 11.312 13.07 0.434 1 95.5 93 ASN A N 1
ATOM 749 C CA . ASN A 1 93 ? 10.188 12.25 0.012 1 95.5 93 ASN A CA 1
ATOM 750 C C . ASN A 1 93 ? 10.656 10.945 -0.635 1 95.5 93 ASN A C 1
ATOM 752 O O . ASN A 1 93 ? 11.203 10.961 -1.738 1 95.5 93 ASN A O 1
ATOM 756 N N . ILE A 1 94 ? 10.344 9.836 0.05 1 97.94 94 ILE A N 1
ATOM 757 C CA . ILE A 1 94 ? 10.82 8.531 -0.399 1 97.94 94 ILE A CA 1
ATOM 758 C C . ILE A 1 94 ? 9.648 7.688 -0.892 1 97.94 94 ILE A C 1
ATOM 760 O O . ILE A 1 94 ? 8.625 7.59 -0.216 1 97.94 94 ILE A O 1
ATOM 764 N N . GLY A 1 95 ? 9.75 7.156 -2.086 1 97.75 95 GLY A N 1
ATOM 765 C CA . GLY A 1 95 ? 8.805 6.172 -2.594 1 97.75 95 GLY A CA 1
ATOM 766 C C . GLY A 1 95 ? 9.383 4.77 -2.654 1 97.75 95 GLY A C 1
ATOM 767 O O . GLY A 1 95 ? 10.438 4.551 -3.248 1 97.75 95 GLY A O 1
ATOM 768 N N . CYS A 1 96 ? 8.656 3.854 -2.043 1 96.38 96 CYS A N 1
ATOM 769 C CA . CYS A 1 96 ? 9.133 2.475 -1.97 1 96.38 96 CYS A CA 1
ATOM 770 C C . CYS A 1 96 ? 7.965 1.496 -2.064 1 96.38 96 CYS A C 1
ATOM 772 O O . CYS A 1 96 ? 6.824 1.853 -1.769 1 96.38 96 CYS A O 1
ATOM 774 N N . THR A 1 97 ? 8.297 0.302 -2.543 1 94.25 97 THR A N 1
ATOM 775 C CA . THR A 1 97 ? 7.305 -0.76 -2.445 1 94.25 97 THR A CA 1
ATOM 776 C C . THR A 1 97 ? 7.102 -1.182 -0.993 1 94.25 97 THR A C 1
ATOM 778 O O . THR A 1 97 ? 7.988 -0.993 -0.157 1 94.25 97 THR A O 1
ATOM 781 N N . ASP A 1 98 ? 5.93 -1.744 -0.719 1 93.69 98 ASP A N 1
ATOM 782 C CA . ASP A 1 98 ? 5.574 -2.154 0.636 1 93.69 98 ASP A CA 1
ATOM 783 C C . ASP A 1 98 ? 6.609 -3.117 1.21 1 93.69 98 ASP A C 1
ATOM 785 O O . ASP A 1 98 ? 7.102 -2.918 2.322 1 93.69 98 ASP A O 1
ATOM 789 N N . SER A 1 99 ? 6.953 -4.125 0.458 1 94.25 99 SER A N 1
ATOM 790 C CA . SER A 1 99 ? 7.867 -5.152 0.945 1 94.25 99 SER A CA 1
ATOM 791 C C . SER A 1 99 ? 9.234 -4.562 1.285 1 94.25 99 SER A C 1
ATOM 793 O O . SER A 1 99 ? 9.852 -4.941 2.281 1 94.25 99 SER A O 1
ATOM 795 N N . LEU A 1 100 ? 9.68 -3.66 0.486 1 95.62 100 LEU A N 1
ATOM 796 C CA . LEU A 1 100 ? 10.984 -3.041 0.729 1 95.62 100 LEU A CA 1
ATOM 797 C C . LEU A 1 100 ? 10.953 -2.191 1.993 1 95.62 100 LEU A C 1
ATOM 799 O O . LEU A 1 100 ? 11.875 -2.25 2.811 1 95.62 100 LEU A O 1
ATOM 803 N N . ASN A 1 101 ? 9.93 -1.375 2.104 1 96.5 101 ASN A N 1
ATOM 804 C CA . ASN A 1 101 ? 9.781 -0.549 3.297 1 96.5 101 ASN A CA 1
ATOM 805 C C . ASN A 1 101 ? 9.797 -1.394 4.566 1 96.5 101 ASN A C 1
ATOM 807 O O . ASN A 1 101 ? 10.586 -1.137 5.48 1 96.5 101 ASN A O 1
ATOM 811 N N . ILE A 1 102 ? 9.008 -2.434 4.574 1 95.69 102 ILE A N 1
ATOM 812 C CA . ILE A 1 102 ? 8.742 -3.199 5.789 1 95.69 102 ILE A CA 1
ATOM 813 C C . ILE A 1 102 ? 9.891 -4.18 6.039 1 95.69 102 ILE A C 1
ATOM 815 O O . ILE A 1 102 ? 10.352 -4.324 7.172 1 95.69 102 ILE A O 1
ATOM 819 N N . ALA A 1 103 ? 10.398 -4.789 5.031 1 95.31 103 ALA A N 1
ATOM 820 C CA . ALA A 1 103 ? 11.312 -5.914 5.211 1 95.31 103 ALA A CA 1
ATOM 821 C C . ALA A 1 103 ? 12.766 -5.449 5.191 1 95.31 103 ALA A C 1
ATOM 823 O O . ALA A 1 103 ? 13.656 -6.152 5.68 1 95.31 103 ALA A O 1
ATOM 824 N N . VAL A 1 104 ? 13.023 -4.277 4.66 1 95.5 104 VAL A N 1
ATOM 825 C CA . VAL A 1 104 ? 14.422 -3.916 4.473 1 95.5 104 VAL A CA 1
ATOM 826 C C . VAL A 1 104 ? 14.695 -2.551 5.102 1 95.5 104 VAL A C 1
ATOM 828 O O . VAL A 1 104 ? 15.648 -2.387 5.859 1 95.5 104 VAL A O 1
ATOM 831 N N . PHE A 1 105 ? 13.852 -1.563 4.957 1 97.06 105 PHE A N 1
ATOM 832 C CA . PHE A 1 105 ? 14.266 -0.177 5.148 1 97.06 105 PHE A CA 1
ATOM 833 C C . PHE A 1 105 ? 13.852 0.321 6.527 1 97.06 105 PHE A C 1
ATOM 835 O O . PHE A 1 105 ? 14.32 1.37 6.98 1 97.06 105 PHE A O 1
ATOM 842 N N . VAL A 1 106 ? 13.086 -0.427 7.27 1 95.69 106 VAL A N 1
ATOM 843 C CA . VAL A 1 106 ? 12.672 0.019 8.594 1 95.69 106 VAL A CA 1
ATOM 844 C C . VAL A 1 106 ? 13.906 0.303 9.453 1 95.69 106 VAL A C 1
ATOM 846 O O . VAL A 1 106 ? 14.031 1.384 10.031 1 95.69 106 VAL A O 1
ATOM 849 N N . PRO A 1 107 ? 14.898 -0.599 9.477 1 94.38 107 PRO A N 1
ATOM 850 C CA . PRO A 1 107 ? 16.094 -0.3 10.273 1 94.38 107 PRO A CA 1
ATOM 851 C C . PRO A 1 107 ? 16.844 0.919 9.758 1 94.38 107 PRO A C 1
ATOM 853 O O . PRO A 1 107 ? 17.469 1.647 10.539 1 94.38 107 PRO A O 1
ATOM 856 N N . LEU A 1 108 ? 16.828 1.104 8.484 1 95.94 108 LEU A N 1
ATOM 857 C CA . LEU A 1 108 ? 17.469 2.275 7.887 1 95.94 108 LEU A CA 1
ATOM 858 C C . LEU A 1 108 ? 16.781 3.557 8.344 1 95.94 108 LEU A C 1
ATOM 860 O O . LEU A 1 108 ? 17.438 4.516 8.742 1 95.94 108 LEU A O 1
ATOM 864 N N . TYR A 1 109 ? 15.43 3.562 8.242 1 96.38 109 TYR A N 1
ATOM 865 C CA . TYR A 1 109 ? 14.656 4.719 8.68 1 96.38 109 TYR A CA 1
ATOM 866 C C . TYR A 1 109 ? 14.906 5.008 10.156 1 96.38 109 TYR A C 1
ATOM 868 O O . TYR A 1 109 ? 15.047 6.168 10.555 1 96.38 109 TYR A O 1
ATOM 876 N N . ASP A 1 110 ? 14.977 3.961 10.961 1 93.62 110 ASP A N 1
ATOM 877 C CA . ASP A 1 110 ? 15.234 4.109 12.391 1 93.62 110 ASP A CA 1
ATOM 878 C C . ASP A 1 110 ? 16.562 4.82 12.633 1 93.62 110 ASP A C 1
ATOM 880 O O . ASP A 1 110 ? 16.641 5.75 13.445 1 93.62 110 ASP A O 1
ATOM 884 N N . LYS A 1 111 ? 17.5 4.32 11.969 1 93.69 111 LYS A N 1
ATOM 885 C CA . LYS A 1 111 ? 18.828 4.91 12.102 1 93.69 111 LYS A CA 1
ATOM 886 C C . LYS A 1 111 ? 18.812 6.391 11.727 1 93.69 111 LYS A C 1
ATOM 888 O O . LYS A 1 111 ? 19.422 7.219 12.414 1 93.69 111 LYS A O 1
ATOM 893 N N . ILE A 1 112 ? 18.172 6.723 10.703 1 94.81 112 ILE A N 1
ATOM 894 C CA . ILE A 1 112 ? 18.125 8.094 10.219 1 94.81 112 ILE A CA 1
ATOM 895 C C . ILE A 1 112 ? 17.391 8.977 11.234 1 94.81 112 ILE A C 1
ATOM 897 O O . ILE A 1 112 ? 17.844 10.078 11.547 1 94.81 112 ILE A O 1
ATOM 901 N N . LEU A 1 113 ? 16.328 8.477 11.727 1 90.19 113 LEU A N 1
ATOM 902 C CA . LEU A 1 113 ? 15.516 9.25 12.664 1 90.19 113 LEU A CA 1
ATOM 903 C C . LEU A 1 113 ? 16.281 9.531 13.945 1 90.19 113 LEU A C 1
ATOM 905 O O . LEU A 1 113 ? 16.078 10.578 14.578 1 90.19 113 LEU A O 1
ATOM 909 N N . ILE A 1 114 ? 17.156 8.719 14.32 1 89.5 114 ILE A N 1
ATOM 910 C CA . ILE A 1 114 ? 17.922 8.859 15.547 1 89.5 114 ILE A CA 1
ATOM 911 C C . ILE A 1 114 ? 19.156 9.727 15.289 1 89.5 114 ILE A C 1
ATOM 913 O O . ILE A 1 114 ? 19.406 10.68 16.031 1 89.5 114 ILE A O 1
ATOM 917 N N . ASP A 1 115 ? 19.875 9.469 14.227 1 93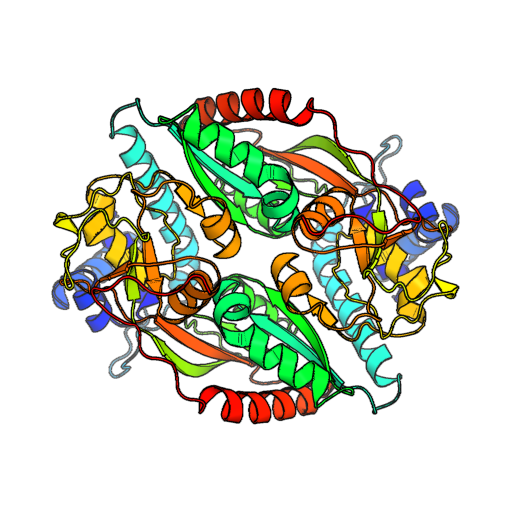 115 ASP A N 1
ATOM 918 C CA . ASP A 1 115 ? 21.203 10.055 14 1 93 115 ASP A CA 1
ATOM 919 C C . ASP A 1 115 ? 21.094 11.375 13.25 1 93 115 ASP A C 1
ATOM 921 O O . ASP A 1 115 ? 22.016 12.188 13.273 1 93 115 ASP A O 1
ATOM 925 N N . TYR A 1 116 ? 20.016 11.562 12.602 1 91.56 116 TYR A N 1
ATOM 926 C CA . TYR A 1 116 ? 19.875 12.75 11.766 1 91.56 116 TYR A CA 1
ATOM 927 C C . TYR A 1 116 ? 18.547 13.461 12.039 1 91.56 116 TYR A C 1
ATOM 929 O O . TYR A 1 116 ? 17.688 13.547 11.164 1 91.56 116 TYR A O 1
ATOM 937 N N . PRO A 1 117 ? 18.438 14.133 13.156 1 86.81 117 PRO A N 1
ATOM 938 C CA . PRO A 1 117 ? 17.188 14.758 13.578 1 86.81 117 PRO A CA 1
ATOM 939 C C . PRO A 1 117 ? 16.781 15.914 12.664 1 86.81 117 PRO A C 1
ATOM 941 O O . PRO A 1 117 ? 15.625 16.344 12.695 1 86.81 117 PRO A O 1
ATOM 944 N N . HIS A 1 118 ? 17.672 16.391 11.836 1 86.81 118 HIS A N 1
ATOM 945 C CA . HIS A 1 118 ? 17.359 17.531 10.969 1 86.81 118 HIS A CA 1
ATOM 946 C C . HIS A 1 118 ? 16.828 17.047 9.617 1 86.81 118 HIS A C 1
ATOM 948 O O . HIS A 1 118 ? 16.578 17.875 8.727 1 86.81 118 HIS A O 1
ATOM 954 N N . LEU A 1 119 ? 16.703 15.773 9.461 1 90.88 119 LEU A N 1
ATOM 955 C CA . LEU A 1 119 ? 16.141 15.195 8.242 1 90.88 119 LEU A CA 1
ATOM 956 C C . LEU A 1 119 ? 14.75 14.633 8.484 1 90.88 119 LEU A C 1
ATOM 958 O O . LEU A 1 119 ? 14.602 13.609 9.156 1 90.88 119 LEU A O 1
ATOM 962 N N . ASP A 1 120 ? 13.812 15.328 7.902 1 90.56 120 ASP A N 1
ATOM 963 C CA . ASP A 1 120 ? 12.438 14.82 7.957 1 90.56 120 ASP A CA 1
ATOM 964 C C . ASP A 1 120 ? 12.18 13.82 6.832 1 90.56 120 ASP A C 1
ATOM 966 O O . ASP A 1 120 ? 12.641 14.016 5.707 1 90.56 120 ASP A O 1
ATOM 970 N N . LEU A 1 121 ? 11.43 12.758 7.137 1 94.94 121 LEU A N 1
ATOM 971 C CA . LEU A 1 121 ? 11.156 11.711 6.156 1 94.94 121 LEU A CA 1
ATOM 972 C C . LEU A 1 121 ? 9.664 11.641 5.84 1 94.94 121 LEU A C 1
ATOM 974 O O . LEU A 1 121 ? 8.836 11.594 6.75 1 94.94 121 LEU A O 1
ATOM 978 N N . SER A 1 122 ? 9.359 11.719 4.594 1 95.12 122 SER A N 1
ATOM 979 C CA . SER A 1 122 ? 8.047 11.367 4.059 1 95.12 122 SER A CA 1
ATOM 980 C C . SER A 1 122 ? 8.117 10.094 3.223 1 95.12 122 SER A C 1
ATOM 982 O O . SER A 1 122 ? 8.594 10.117 2.088 1 95.12 122 SER A O 1
ATOM 984 N N . ILE A 1 123 ? 7.59 9.023 3.789 1 97.44 123 ILE A N 1
ATOM 985 C CA . ILE A 1 123 ? 7.73 7.711 3.172 1 97.44 123 ILE A CA 1
ATOM 986 C C . ILE A 1 123 ? 6.398 7.285 2.559 1 97.44 123 ILE A C 1
ATOM 988 O O . ILE A 1 123 ? 5.379 7.246 3.248 1 97.44 123 ILE A O 1
ATOM 992 N N . GLN A 1 124 ? 6.426 6.945 1.306 1 95.31 124 GLN A N 1
ATOM 993 C CA . GLN A 1 124 ? 5.23 6.547 0.572 1 95.31 124 GLN A CA 1
ATOM 994 C C . GLN A 1 124 ? 5.379 5.145 -0.006 1 95.31 124 GLN A C 1
ATOM 996 O O . GLN A 1 124 ? 6.406 4.82 -0.604 1 95.31 124 GLN A O 1
ATOM 1001 N N . SER A 1 125 ? 4.336 4.344 0.167 1 94.81 125 SER A N 1
ATOM 1002 C CA . SER A 1 125 ? 4.332 2.965 -0.313 1 94.81 125 SER A CA 1
ATOM 1003 C C . SER A 1 125 ? 3.443 2.812 -1.545 1 94.81 125 SER A C 1
ATOM 1005 O O . SER A 1 125 ? 2.229 3.008 -1.47 1 94.81 125 SER A O 1
ATOM 1007 N N . HIS A 1 126 ? 4.051 2.475 -2.662 1 92.69 126 HIS A N 1
ATOM 1008 C CA . HIS A 1 126 ? 3.33 2.285 -3.916 1 92.69 126 HIS A CA 1
ATOM 1009 C C . HIS A 1 126 ? 3.949 1.163 -4.742 1 92.69 126 HIS A C 1
ATOM 1011 O O . HIS A 1 126 ? 5.043 0.684 -4.426 1 92.69 126 HIS A O 1
ATOM 1017 N N . HIS A 1 127 ? 3.209 0.719 -5.715 1 87.88 127 HIS A N 1
ATOM 1018 C CA . HIS A 1 127 ? 3.742 -0.268 -6.648 1 87.88 127 HIS A CA 1
ATOM 1019 C C . HIS A 1 127 ? 4.773 0.356 -7.582 1 87.88 127 HIS A C 1
ATOM 1021 O O . HIS A 1 127 ? 4.77 1.571 -7.793 1 87.88 127 HIS A O 1
ATOM 1027 N N . SER A 1 128 ? 5.586 -0.469 -8.117 1 86.5 128 SER A N 1
ATOM 1028 C CA . SER A 1 128 ? 6.727 -0.008 -8.906 1 86.5 128 SER A CA 1
ATOM 1029 C C . SER A 1 128 ? 6.285 0.912 -10.039 1 86.5 128 SER A C 1
ATOM 1031 O O . SER A 1 128 ? 6.875 1.972 -10.25 1 86.5 128 SER A O 1
ATOM 1033 N N . SER A 1 129 ? 5.273 0.519 -10.719 1 81.31 129 SER A N 1
ATOM 1034 C CA . SER A 1 129 ? 4.828 1.305 -11.867 1 81.31 129 SER A CA 1
ATOM 1035 C C . SER A 1 129 ? 4.379 2.699 -11.438 1 81.31 129 SER A C 1
ATOM 1037 O O . SER A 1 129 ? 4.645 3.682 -12.133 1 81.31 129 SER A O 1
ATOM 1039 N N . GLU A 1 130 ? 3.76 2.773 -10.32 1 86.06 130 GLU A N 1
ATOM 1040 C CA . GLU A 1 130 ? 3.277 4.051 -9.805 1 86.06 130 GLU A CA 1
ATOM 1041 C C . GLU A 1 130 ? 4.438 4.941 -9.367 1 86.06 130 GLU A C 1
ATOM 1043 O O . GLU A 1 130 ? 4.379 6.16 -9.516 1 86.06 130 GLU A O 1
ATOM 1048 N N . LEU A 1 131 ? 5.422 4.344 -8.891 1 93.19 131 LEU A N 1
ATOM 1049 C CA . LEU A 1 131 ? 6.559 5.086 -8.352 1 93.19 131 LEU A CA 1
ATOM 1050 C C . LEU A 1 131 ? 7.293 5.832 -9.461 1 93.19 131 LEU A C 1
ATOM 1052 O O . LEU A 1 131 ? 7.812 6.93 -9.242 1 93.19 131 LEU A O 1
ATOM 1056 N N . TYR A 1 132 ? 7.336 5.285 -10.633 1 88.06 132 TYR A N 1
ATOM 1057 C CA . TYR A 1 132 ? 7.953 5.973 -11.758 1 88.06 132 TYR A CA 1
ATOM 1058 C C . TYR A 1 132 ? 7.195 7.25 -12.102 1 88.06 132 TYR A C 1
ATOM 1060 O O . TYR A 1 132 ? 7.805 8.289 -12.359 1 88.06 132 TYR A O 1
ATOM 1068 N N . GLY A 1 133 ? 5.879 7.062 -12.125 1 84.06 133 GLY A N 1
ATOM 1069 C CA . GLY A 1 133 ? 5.062 8.242 -12.367 1 84.06 133 GLY A CA 1
ATOM 1070 C C . GLY A 1 133 ? 5.238 9.312 -11.305 1 84.06 133 GLY A C 1
ATOM 1071 O O . GLY A 1 133 ? 5.395 10.492 -11.633 1 84.06 133 GLY A O 1
ATOM 1072 N N . MET A 1 134 ? 5.289 8.945 -10.086 1 89.19 134 MET A N 1
ATOM 1073 C CA . MET A 1 134 ? 5.438 9.867 -8.969 1 89.19 134 MET A CA 1
ATOM 1074 C C . MET A 1 134 ? 6.777 10.594 -9.031 1 89.19 134 MET A C 1
ATOM 1076 O O . MET A 1 134 ? 6.859 11.781 -8.727 1 89.19 134 MET A O 1
ATOM 1080 N N . LEU A 1 135 ? 7.77 9.867 -9.422 1 91.19 135 LEU A N 1
ATOM 1081 C CA . LEU A 1 135 ? 9.102 10.453 -9.547 1 91.19 135 LEU A CA 1
ATOM 1082 C C . LEU A 1 135 ? 9.148 11.445 -10.711 1 91.19 135 LEU A C 1
ATOM 1084 O O . LEU A 1 135 ? 9.766 12.508 -10.602 1 91.19 135 LEU A O 1
ATOM 1088 N N . SER A 1 136 ? 8.508 11.031 -11.773 1 84.44 136 SER A N 1
ATOM 1089 C CA . SER A 1 136 ? 8.484 11.891 -12.961 1 84.44 136 SER A CA 1
ATOM 1090 C C . SER A 1 136 ? 7.809 13.227 -12.656 1 84.44 136 SER A C 1
ATOM 1092 O O . SER A 1 136 ? 8.195 14.258 -13.203 1 84.44 136 SER A O 1
ATOM 1094 N N . GLU A 1 137 ? 6.852 13.18 -11.773 1 80.56 137 GLU A N 1
ATOM 1095 C CA . GLU A 1 137 ? 6.09 14.375 -11.414 1 80.56 137 GLU A CA 1
ATOM 1096 C C . GLU A 1 137 ? 6.691 15.062 -10.188 1 80.56 137 GLU A C 1
ATOM 1098 O O . GLU A 1 137 ? 6.133 16.047 -9.688 1 80.56 137 GLU A O 1
ATOM 1103 N N . HIS A 1 138 ? 7.766 14.562 -9.68 1 85.19 138 HIS A N 1
ATOM 1104 C CA . HIS A 1 138 ? 8.516 15.117 -8.562 1 85.19 138 HIS A CA 1
ATOM 1105 C C . HIS A 1 138 ? 7.715 15.047 -7.27 1 85.19 138 HIS A C 1
ATOM 1107 O O . HIS A 1 138 ? 7.906 15.867 -6.367 1 85.19 138 HIS A O 1
ATOM 1113 N N . ASN A 1 139 ? 6.785 14.07 -7.23 1 87.69 139 ASN A N 1
ATOM 1114 C CA . ASN A 1 139 ? 6.051 13.82 -5.996 1 87.69 139 ASN A CA 1
ATOM 1115 C C . ASN A 1 139 ? 6.914 13.094 -4.969 1 87.69 139 ASN A C 1
ATOM 1117 O O . ASN A 1 139 ? 6.613 13.109 -3.773 1 87.69 139 ASN A O 1
ATOM 1121 N N . ILE A 1 140 ? 7.914 12.43 -5.461 1 95 140 ILE A N 1
ATOM 1122 C CA . ILE A 1 140 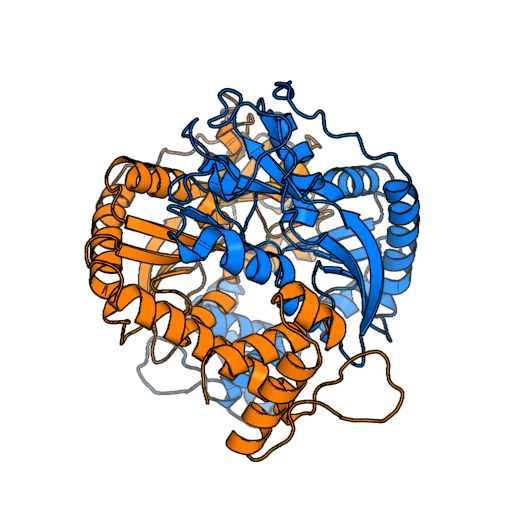? 8.953 11.844 -4.621 1 95 140 ILE A CA 1
ATOM 1123 C C . ILE A 1 140 ? 10.328 12.258 -5.137 1 95 140 ILE A C 1
ATOM 1125 O O . ILE A 1 140 ? 10.469 12.664 -6.293 1 95 140 ILE A O 1
ATOM 1129 N N . ASP A 1 141 ? 11.297 12.211 -4.203 1 95.69 141 ASP A N 1
ATOM 1130 C CA . ASP A 1 141 ? 12.648 12.656 -4.531 1 95.69 141 ASP A CA 1
ATOM 1131 C C . ASP A 1 141 ? 13.531 11.469 -4.934 1 95.69 141 ASP A C 1
ATOM 1133 O O . ASP A 1 141 ? 14.5 11.633 -5.68 1 95.69 141 ASP A O 1
ATOM 1137 N N . ILE A 1 142 ? 13.258 10.328 -4.391 1 97.38 142 ILE A N 1
ATOM 1138 C CA . ILE A 1 142 ? 13.992 9.086 -4.613 1 97.38 142 ILE A CA 1
ATOM 1139 C C . ILE A 1 142 ? 13.047 7.895 -4.469 1 97.38 142 ILE A C 1
ATOM 1141 O O . ILE A 1 142 ? 12.086 7.949 -3.699 1 97.38 142 ILE A O 1
ATOM 1145 N N . GLY A 1 143 ? 13.242 6.918 -5.32 1 97.88 143 GLY A N 1
ATOM 1146 C CA . GLY A 1 143 ? 12.383 5.75 -5.277 1 97.88 143 GLY A CA 1
ATOM 1147 C C . GLY A 1 143 ? 13.148 4.441 -5.277 1 97.88 143 GLY A C 1
ATOM 1148 O O . GLY A 1 143 ? 14.32 4.406 -5.648 1 97.88 143 GLY A O 1
ATOM 1149 N N . PHE A 1 144 ? 12.516 3.408 -4.844 1 97.81 144 PHE A N 1
ATOM 1150 C CA . PHE A 1 144 ? 13.055 2.053 -4.84 1 97.81 144 PHE A CA 1
ATOM 1151 C C . PHE A 1 144 ? 12.023 1.058 -5.355 1 97.81 144 PHE A C 1
ATOM 1153 O O . PHE A 1 144 ? 10.914 0.965 -4.816 1 97.81 144 PHE A O 1
ATOM 1160 N N . VAL A 1 145 ? 12.414 0.319 -6.387 1 94.81 145 VAL A N 1
ATOM 1161 C CA . VAL A 1 145 ? 11.453 -0.506 -7.109 1 94.81 145 VAL A CA 1
ATOM 1162 C C . VAL A 1 145 ? 12.055 -1.881 -7.387 1 94.81 145 VAL A C 1
ATOM 1164 O O . VAL A 1 145 ? 13.266 -2.07 -7.266 1 94.81 145 VAL A O 1
ATOM 1167 N N . TYR A 1 146 ? 11.188 -2.826 -7.707 1 91.38 146 TYR A N 1
ATOM 1168 C CA . TYR A 1 146 ? 11.633 -4.164 -8.078 1 91.38 146 TYR A CA 1
ATOM 1169 C C . TYR A 1 146 ? 11.375 -4.43 -9.562 1 91.38 146 TYR A C 1
ATOM 1171 O O . TYR A 1 146 ? 11.516 -5.566 -10.023 1 91.38 146 TYR A O 1
ATOM 1179 N N . HIS A 1 147 ? 10.977 -3.469 -10.195 1 82.25 147 HIS A N 1
ATOM 1180 C CA . HIS A 1 147 ? 10.805 -3.531 -11.648 1 82.25 147 HIS A CA 1
ATOM 1181 C C . HIS A 1 147 ? 11.492 -2.357 -12.336 1 82.25 147 HIS A C 1
ATOM 1183 O O . HIS A 1 147 ? 11.234 -1.198 -12 1 82.25 147 HIS A O 1
ATOM 1189 N N . GLN A 1 148 ? 12.398 -2.758 -13.148 1 80.69 148 GLN A N 1
ATOM 1190 C CA . GLN A 1 148 ? 13.07 -1.693 -13.883 1 80.69 148 GLN A CA 1
ATOM 1191 C C . GLN A 1 148 ? 12.281 -1.292 -15.125 1 80.69 148 GLN A C 1
ATOM 1193 O O . GLN A 1 148 ? 12.055 -2.113 -16.016 1 80.69 148 GLN A O 1
ATOM 1198 N N . LEU A 1 149 ? 11.828 -0.13 -15.078 1 72.88 149 LEU A N 1
ATOM 1199 C CA . LEU A 1 149 ? 11.164 0.445 -16.25 1 72.88 149 LEU A CA 1
ATOM 1200 C C . LEU A 1 149 ? 12 1.571 -16.844 1 72.88 149 LEU A C 1
ATOM 1202 O O . LEU A 1 149 ? 12.844 2.158 -16.172 1 72.88 149 LEU A O 1
ATOM 1206 N N . HIS A 1 150 ? 11.75 1.772 -18.094 1 72.75 150 HIS A N 1
ATOM 1207 C CA . HIS A 1 150 ? 12.508 2.824 -18.766 1 72.75 150 HIS A CA 1
ATOM 1208 C C . HIS A 1 150 ? 11.68 4.098 -18.906 1 72.75 150 HIS A C 1
ATOM 1210 O O . HIS A 1 150 ? 10.641 4.094 -19.578 1 72.75 150 HIS A O 1
ATOM 1216 N N . TYR A 1 151 ? 12.117 4.988 -18.188 1 69.5 151 TYR A N 1
ATOM 1217 C CA . TYR A 1 151 ? 11.562 6.332 -18.312 1 69.5 151 TYR A CA 1
ATOM 1218 C C . TYR A 1 151 ? 12.641 7.332 -18.719 1 69.5 151 TYR A C 1
ATOM 1220 O O . TYR A 1 151 ? 13.773 7.273 -18.234 1 69.5 151 TYR A O 1
ATOM 1228 N N . LYS A 1 152 ? 12.383 8.164 -19.688 1 71.25 152 LYS A N 1
ATOM 1229 C CA . LYS A 1 152 ? 13.344 9.094 -20.266 1 71.25 152 LYS A CA 1
ATOM 1230 C C . LYS A 1 152 ? 13.992 9.953 -19.188 1 71.25 152 LYS A C 1
ATOM 1232 O O . LYS A 1 152 ? 15.195 10.227 -19.234 1 71.25 152 LYS A O 1
ATOM 1237 N N . ASN A 1 153 ? 13.344 10.336 -18.281 1 84.5 153 ASN A N 1
ATOM 1238 C CA . ASN A 1 153 ? 13.852 11.297 -17.312 1 84.5 153 ASN A CA 1
ATOM 1239 C C . ASN A 1 153 ? 14.172 10.641 -15.969 1 84.5 153 ASN A C 1
ATOM 1241 O O . ASN A 1 153 ? 14.297 11.312 -14.945 1 84.5 153 ASN A O 1
ATOM 1245 N N . ILE A 1 154 ? 14.242 9.352 -16 1 90 154 ILE A N 1
ATOM 1246 C CA . ILE A 1 154 ? 14.5 8.641 -14.75 1 90 154 ILE A CA 1
ATOM 1247 C C . ILE A 1 154 ? 15.758 7.781 -14.891 1 90 154 ILE A C 1
ATOM 1249 O O . ILE A 1 154 ? 15.93 7.09 -15.898 1 90 154 ILE A O 1
ATOM 1253 N N . ILE A 1 155 ? 16.625 7.879 -13.898 1 91.56 155 ILE A N 1
ATOM 1254 C CA . ILE A 1 155 ? 17.828 7.043 -13.812 1 91.56 155 ILE A CA 1
ATOM 1255 C C . ILE A 1 155 ? 17.578 5.895 -12.844 1 91.56 155 ILE A C 1
ATOM 1257 O O . ILE A 1 155 ? 17.016 6.094 -11.758 1 91.56 155 ILE A O 1
ATOM 1261 N N . SER A 1 156 ? 17.953 4.762 -13.266 1 93.06 156 SER A N 1
ATOM 1262 C CA . SER A 1 156 ? 17.812 3.568 -12.438 1 93.06 156 SER A CA 1
ATOM 1263 C C . SER A 1 156 ? 19.156 2.924 -12.156 1 93.06 156 SER A C 1
ATOM 1265 O O . SER A 1 156 ? 20.016 2.836 -13.039 1 93.06 156 SER A O 1
ATOM 1267 N N . GLU A 1 157 ? 19.391 2.559 -10.906 1 94.38 157 GLU A N 1
ATOM 1268 C CA . GLU A 1 157 ? 20.609 1.88 -10.461 1 94.38 157 GLU A CA 1
ATOM 1269 C C . GLU A 1 157 ? 20.281 0.626 -9.656 1 94.38 157 GLU A C 1
ATOM 1271 O O . GLU A 1 157 ? 19.453 0.67 -8.742 1 94.38 157 GLU A O 1
ATOM 1276 N N . LYS A 1 158 ? 20.922 -0.437 -10.039 1 94.19 158 LYS A N 1
ATOM 1277 C CA . LYS A 1 158 ? 20.734 -1.67 -9.273 1 94.19 158 LYS A CA 1
ATOM 1278 C C . LYS A 1 158 ? 21.328 -1.539 -7.875 1 94.19 158 LYS A C 1
ATOM 1280 O O . LYS A 1 158 ? 22.453 -1.082 -7.711 1 94.19 158 LYS A O 1
ATOM 1285 N N . LEU A 1 159 ? 20.562 -1.904 -6.891 1 94.62 159 LEU A N 1
ATOM 1286 C CA . LEU A 1 159 ? 21.047 -1.839 -5.516 1 94.62 159 LEU A CA 1
ATOM 1287 C C . LEU A 1 159 ? 21.484 -3.215 -5.027 1 94.62 159 LEU A C 1
ATOM 1289 O O . LEU A 1 159 ? 22.609 -3.379 -4.543 1 94.62 159 LEU A O 1
ATOM 1293 N N . PHE A 1 160 ? 20.578 -4.176 -5.082 1 93.62 160 PHE A N 1
ATOM 1294 C CA . PHE A 1 160 ? 20.891 -5.539 -4.66 1 93.62 160 PHE A CA 1
ATOM 1295 C C . PHE A 1 160 ? 19.938 -6.535 -5.312 1 93.62 160 PHE A C 1
ATOM 1297 O O . PHE A 1 160 ? 19 -6.141 -6.004 1 93.62 160 PHE A O 1
ATOM 1304 N N . GLU A 1 161 ? 20.25 -7.75 -5.188 1 93.5 161 GLU A N 1
ATOM 1305 C CA . GLU A 1 161 ? 19.453 -8.867 -5.684 1 93.5 161 GLU A CA 1
ATOM 1306 C C . GLU A 1 161 ? 19.25 -9.922 -4.598 1 93.5 161 GLU A C 1
ATOM 1308 O O . GLU A 1 161 ? 20.094 -10.086 -3.711 1 93.5 161 GLU A O 1
ATOM 1313 N N . GLU A 1 162 ? 18.078 -10.508 -4.684 1 95.12 162 GLU A N 1
ATOM 1314 C CA . GLU A 1 162 ? 17.812 -11.539 -3.684 1 95.12 162 GLU A CA 1
ATOM 1315 C C . GLU A 1 162 ? 17.109 -12.742 -4.305 1 95.12 162 GLU A C 1
ATOM 1317 O O . GLU A 1 162 ? 16.391 -12.602 -5.289 1 95.12 162 GLU A O 1
ATOM 1322 N N . LYS A 1 163 ? 17.328 -13.859 -3.656 1 96.56 163 LYS A N 1
ATOM 1323 C CA . LYS A 1 163 ? 16.719 -15.117 -4.09 1 96.56 163 LYS A CA 1
ATOM 1324 C C . LYS A 1 163 ? 15.344 -15.312 -3.439 1 96.56 163 LYS A C 1
ATOM 1326 O O . LYS A 1 163 ? 15.008 -14.625 -2.471 1 96.56 163 LYS A O 1
ATOM 1331 N N . LEU A 1 164 ? 14.562 -16.172 -4.102 1 98 164 LEU A N 1
ATOM 1332 C CA . LEU A 1 164 ? 13.297 -16.594 -3.523 1 98 164 LEU A CA 1
ATOM 1333 C C . LEU A 1 164 ? 13.367 -18.047 -3.062 1 98 164 LEU A C 1
ATOM 1335 O O . LEU A 1 164 ? 14.039 -18.875 -3.688 1 98 164 LEU A O 1
ATOM 1339 N N . TYR A 1 165 ? 12.672 -18.359 -1.959 1 98.44 165 TYR A N 1
ATOM 1340 C CA . TYR A 1 165 ? 12.641 -19.672 -1.336 1 98.44 165 TYR A CA 1
ATOM 1341 C C . TYR A 1 165 ? 11.211 -20.094 -1.019 1 98.44 165 TYR A C 1
ATOM 1343 O O . TYR A 1 165 ? 10.289 -19.281 -1.084 1 98.44 165 TYR A O 1
ATOM 1351 N N . LEU A 1 166 ? 11.094 -21.344 -0.824 1 98.38 166 LEU A N 1
ATOM 1352 C CA . LEU A 1 166 ? 9.859 -21.844 -0.24 1 98.38 166 LEU A CA 1
ATOM 1353 C C . LEU A 1 166 ? 9.828 -21.594 1.265 1 98.38 166 LEU A C 1
ATOM 1355 O O . LEU A 1 166 ? 10.727 -22.031 1.988 1 98.38 166 LEU A O 1
ATOM 1359 N N . LEU A 1 167 ? 8.867 -20.859 1.727 1 98.12 167 LEU A N 1
ATOM 1360 C CA . LEU A 1 167 ? 8.664 -20.562 3.139 1 98.12 167 LEU A CA 1
ATOM 1361 C C . LEU A 1 167 ? 7.469 -21.328 3.693 1 98.12 167 LEU A C 1
ATOM 1363 O O . LEU A 1 167 ? 6.363 -21.219 3.154 1 98.12 167 LEU A O 1
ATOM 1367 N N . GLN A 1 168 ? 7.688 -22.094 4.664 1 97.69 168 GLN A N 1
ATOM 1368 C CA . GLN A 1 168 ? 6.652 -22.859 5.336 1 97.69 168 GLN A CA 1
ATOM 1369 C C . GLN A 1 168 ? 6.609 -22.547 6.828 1 97.69 168 GLN A C 1
ATOM 1371 O O . GLN A 1 168 ? 7.504 -21.875 7.355 1 97.69 168 GLN A O 1
ATOM 1376 N N . SER A 1 169 ? 5.512 -22.953 7.473 1 95.19 169 SER A N 1
ATOM 1377 C CA . SER A 1 169 ? 5.402 -22.797 8.922 1 95.19 169 SER A CA 1
ATOM 1378 C C . SER A 1 169 ? 6.32 -23.766 9.656 1 95.19 169 SER A C 1
ATOM 1380 O O . SER A 1 169 ? 7.062 -24.516 9.023 1 95.19 169 SER A O 1
ATOM 1382 N N . GLU A 1 170 ? 6.312 -23.672 10.938 1 94.56 170 GLU A N 1
ATOM 1383 C CA . GLU A 1 170 ? 7.109 -24.578 11.758 1 94.56 170 GLU A CA 1
ATOM 1384 C C . GLU A 1 170 ? 6.633 -26.016 11.617 1 94.56 170 GLU A C 1
ATOM 1386 O O . GLU A 1 170 ? 7.316 -26.953 12.047 1 94.56 170 GLU A O 1
ATOM 1391 N N . HIS A 1 171 ? 5.508 -26.234 11.008 1 94.25 171 HIS A N 1
ATOM 1392 C CA . HIS A 1 171 ? 4.996 -27.531 10.602 1 94.25 171 HIS A CA 1
ATOM 1393 C C . HIS A 1 171 ? 4.922 -27.656 9.086 1 94.25 171 HIS A C 1
ATOM 1395 O O . HIS A 1 171 ? 3.83 -27.688 8.516 1 94.25 171 HIS A O 1
ATOM 1401 N N . PRO A 1 172 ? 6.082 -27.844 8.523 1 95.12 172 PRO A N 1
ATOM 1402 C CA . PRO A 1 172 ? 6.133 -27.797 7.059 1 95.12 172 PRO A CA 1
ATOM 1403 C C . PRO A 1 172 ? 5.316 -28.906 6.402 1 95.12 172 PRO A C 1
ATOM 1405 O O . PRO A 1 172 ? 5.277 -30.031 6.91 1 95.12 172 PRO A O 1
ATOM 1408 N N . VAL A 1 173 ? 4.688 -28.625 5.312 1 93.62 173 VAL A N 1
ATOM 1409 C CA . VAL A 1 173 ? 3.955 -29.609 4.516 1 93.62 173 VAL A CA 1
ATOM 1410 C C . VAL A 1 173 ? 4.934 -30.562 3.848 1 93.62 173 VAL A C 1
ATOM 1412 O O . VAL A 1 173 ? 4.641 -31.75 3.689 1 93.62 173 VAL A O 1
ATOM 1415 N N . VAL A 1 174 ? 5.996 -30.031 3.367 1 96.06 174 VAL A N 1
ATOM 1416 C CA . VAL A 1 174 ? 7.094 -30.797 2.801 1 96.06 174 VAL A CA 1
ATOM 1417 C C . VAL A 1 174 ? 8.375 -30.547 3.594 1 96.06 174 VAL A C 1
ATOM 1419 O O . VAL A 1 174 ? 8.953 -29.453 3.514 1 96.06 174 VAL A O 1
ATOM 1422 N N . GLU A 1 175 ? 8.844 -31.5 4.273 1 96.38 175 GLU A N 1
ATOM 1423 C CA . GLU A 1 175 ? 10.016 -31.344 5.133 1 96.38 175 GLU A CA 1
ATOM 1424 C C . GLU A 1 175 ? 11.289 -31.797 4.418 1 96.38 175 GLU A C 1
ATOM 1426 O O . GLU A 1 175 ? 11.867 -32.844 4.758 1 96.38 175 GLU A O 1
ATOM 1431 N N . LYS A 1 176 ? 11.695 -31.047 3.488 1 97.69 176 LYS A N 1
ATOM 1432 C CA . LYS A 1 176 ? 12.898 -31.281 2.693 1 97.69 176 LYS A CA 1
ATOM 1433 C C . LYS A 1 176 ? 13.664 -29.969 2.475 1 97.69 176 LYS A C 1
ATOM 1435 O O . LYS A 1 176 ? 13.062 -28.922 2.293 1 97.69 176 LYS A O 1
ATOM 1440 N N . PRO A 1 177 ? 14.953 -30.078 2.424 1 98 177 PRO A N 1
ATOM 1441 C CA . PRO A 1 177 ? 15.742 -28.875 2.162 1 98 177 PRO A CA 1
ATOM 1442 C C . PRO A 1 177 ? 15.562 -28.344 0.74 1 98 177 PRO A C 1
ATOM 1444 O O . PRO A 1 177 ? 15.727 -27.156 0.495 1 98 177 PRO A O 1
ATOM 1447 N N . ILE A 1 178 ? 15.367 -29.281 -0.134 1 98.25 178 ILE A N 1
ATOM 1448 C CA . ILE A 1 178 ? 15.141 -28.922 -1.53 1 98.25 178 ILE A CA 1
ATOM 1449 C C . ILE A 1 178 ? 13.812 -29.516 -2.008 1 98.25 178 ILE A C 1
ATOM 1451 O O . ILE A 1 178 ? 13.562 -30.703 -1.83 1 98.25 178 ILE A O 1
ATOM 1455 N N . VAL A 1 179 ? 12.953 -28.672 -2.607 1 97.88 179 VAL A N 1
ATOM 1456 C CA . VAL A 1 179 ? 11.602 -29.078 -2.982 1 97.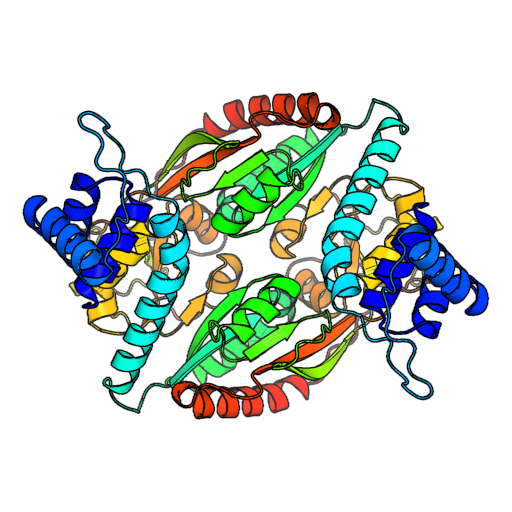88 179 VAL A CA 1
ATOM 1457 C C . VAL A 1 179 ? 11.312 -28.641 -4.414 1 97.88 179 VAL A C 1
ATOM 1459 O O . VAL A 1 179 ? 11.672 -27.531 -4.82 1 97.88 179 VAL A O 1
ATOM 1462 N N . HIS A 1 180 ? 10.742 -29.5 -5.164 1 96.88 180 HIS A N 1
ATOM 1463 C CA . HIS A 1 180 ? 10.188 -29.109 -6.449 1 96.88 180 HIS A CA 1
ATOM 1464 C C . HIS A 1 180 ? 8.75 -28.625 -6.305 1 96.88 180 HIS A C 1
ATOM 1466 O O . HIS A 1 180 ? 7.98 -29.188 -5.516 1 96.88 180 HIS A O 1
ATOM 1472 N N . THR A 1 181 ? 8.32 -27.672 -7.102 1 94.31 181 THR A N 1
ATOM 1473 C CA . THR A 1 181 ? 6.988 -27.094 -6.984 1 94.31 181 THR A CA 1
ATOM 1474 C C . THR A 1 181 ? 5.906 -28.141 -7.191 1 94.31 181 THR A C 1
ATOM 1476 O O . THR A 1 181 ? 4.793 -28.016 -6.684 1 94.31 181 THR A O 1
ATOM 1479 N N . ASP A 1 182 ? 6.23 -29.25 -7.879 1 92.38 182 ASP A N 1
ATOM 1480 C CA . ASP A 1 182 ? 5.281 -30.328 -8.125 1 92.38 182 ASP A CA 1
ATOM 1481 C C . ASP A 1 182 ? 4.891 -31.031 -6.828 1 92.38 182 ASP A C 1
ATOM 1483 O O . ASP A 1 182 ? 3.887 -31.75 -6.777 1 92.38 182 ASP A O 1
ATOM 1487 N N . GLU A 1 183 ? 5.719 -30.859 -5.844 1 94.88 183 GLU A N 1
ATOM 1488 C CA . GLU A 1 183 ? 5.469 -31.5 -4.559 1 94.88 183 GLU A CA 1
ATOM 1489 C C . GLU A 1 183 ? 4.527 -30.656 -3.697 1 94.88 183 GLU A C 1
ATOM 1491 O O . GLU A 1 183 ? 4.145 -31.078 -2.602 1 94.88 183 GLU A O 1
ATOM 1496 N N . LEU A 1 184 ? 4.105 -29.516 -4.219 1 93.62 184 LEU A N 1
ATOM 1497 C CA . LEU A 1 184 ? 3.32 -28.562 -3.424 1 93.62 184 LEU A CA 1
ATOM 1498 C C . LEU A 1 184 ? 1.87 -28.531 -3.895 1 93.62 184 LEU A C 1
ATOM 1500 O O . LEU A 1 184 ? 1.599 -28.641 -5.094 1 93.62 184 LEU A O 1
ATOM 1504 N N . ASP A 1 185 ? 0.987 -28.375 -2.91 1 90.62 185 ASP A N 1
ATOM 1505 C CA . ASP A 1 185 ? -0.428 -28.156 -3.189 1 90.62 185 ASP A CA 1
ATOM 1506 C C . ASP A 1 185 ? -0.728 -26.656 -3.367 1 90.62 185 ASP A C 1
ATOM 1508 O O . ASP A 1 185 ? -0.787 -25.922 -2.389 1 90.62 185 ASP A O 1
ATOM 1512 N N . SER A 1 186 ? -0.987 -26.203 -4.527 1 86.38 186 SER A N 1
ATOM 1513 C CA . SER A 1 186 ? -1.139 -24.797 -4.852 1 86.38 186 SER A CA 1
ATOM 1514 C C . SER A 1 186 ? -2.34 -24.188 -4.133 1 86.38 186 SER A C 1
ATOM 1516 O O . SER A 1 186 ? -2.41 -22.969 -3.951 1 86.38 186 SER A O 1
ATOM 1518 N N . THR A 1 187 ? -3.336 -24.969 -3.707 1 83.81 187 THR A N 1
ATOM 1519 C CA . THR A 1 187 ? -4.504 -24.453 -2.998 1 83.81 187 THR A CA 1
ATOM 1520 C C . THR A 1 187 ? -4.125 -23.984 -1.599 1 83.81 187 THR A C 1
ATOM 1522 O O . THR A 1 187 ? -4.902 -23.281 -0.941 1 83.81 187 THR A O 1
ATOM 1525 N N . LYS A 1 188 ? -2.891 -24.297 -1.2 1 90.94 188 LYS A N 1
ATOM 1526 C CA . LYS A 1 188 ? -2.418 -23.938 0.134 1 90.94 188 LYS A CA 1
ATOM 1527 C C . LYS A 1 188 ? -1.444 -22.766 0.074 1 90.94 188 LYS A C 1
ATOM 1529 O O . LYS A 1 188 ? -0.869 -22.375 1.093 1 90.94 188 LYS A O 1
ATOM 1534 N N . GLU A 1 189 ? -1.375 -22.219 -1.086 1 93 189 GLU A N 1
ATOM 1535 C CA . GLU A 1 189 ? -0.417 -21.125 -1.269 1 93 189 GLU A CA 1
ATOM 1536 C C . GLU A 1 189 ? -0.969 -19.812 -0.735 1 93 189 GLU A C 1
ATOM 1538 O O . GLU A 1 189 ? -2.137 -19.484 -0.96 1 93 189 GLU A O 1
ATOM 1543 N N . LEU A 1 190 ? -0.147 -19.188 0.047 1 94.25 190 LEU A N 1
ATOM 1544 C CA . LEU A 1 190 ? -0.295 -17.75 0.264 1 94.25 190 LEU A CA 1
ATOM 1545 C C . LEU A 1 190 ? 0.477 -16.953 -0.787 1 94.25 190 LEU A C 1
ATOM 1547 O O . LEU A 1 190 ? 1.708 -16.891 -0.743 1 94.25 190 LEU A O 1
ATOM 1551 N N . PHE A 1 191 ? -0.31 -16.312 -1.598 1 95.25 191 PHE A N 1
ATOM 1552 C CA . PHE A 1 191 ? 0.332 -15.828 -2.814 1 95.25 191 PHE A CA 1
ATOM 1553 C C . PHE A 1 191 ? 0.479 -14.312 -2.781 1 95.25 191 PHE A C 1
ATOM 1555 O O . PHE A 1 191 ? -0.45 -13.602 -2.393 1 95.25 191 PHE A O 1
ATOM 1562 N N . LEU A 1 192 ? 1.634 -13.867 -3.123 1 94.81 192 LEU A N 1
ATOM 1563 C CA . LEU A 1 192 ? 1.948 -12.477 -3.445 1 94.81 192 LEU A CA 1
ATOM 1564 C C . LEU A 1 192 ? 2.748 -12.391 -4.742 1 94.81 192 LEU A C 1
ATOM 1566 O O . LEU A 1 192 ? 3.742 -13.102 -4.914 1 94.81 192 LEU A O 1
ATOM 1570 N N . SER A 1 193 ? 2.262 -11.578 -5.66 1 90.88 193 SER A N 1
ATOM 1571 C CA . SER A 1 193 ? 2.996 -11.383 -6.906 1 90.88 193 SER A CA 1
ATOM 1572 C C . SER A 1 193 ? 4.16 -10.414 -6.711 1 90.88 193 SER A C 1
ATOM 1574 O O . SER A 1 193 ? 3.975 -9.195 -6.734 1 90.88 193 SER A O 1
ATOM 1576 N N . TRP A 1 194 ? 5.285 -10.922 -6.609 1 92.62 194 TRP A N 1
ATOM 1577 C CA . TRP A 1 194 ? 6.465 -10.141 -6.254 1 92.62 194 TRP A CA 1
ATOM 1578 C C . TRP A 1 194 ? 6.863 -9.211 -7.395 1 92.62 194 TRP A C 1
ATOM 1580 O O . TRP A 1 194 ? 7.129 -8.023 -7.176 1 92.62 194 TRP A O 1
ATOM 1590 N N . ASP A 1 195 ? 6.961 -9.68 -8.594 1 86.25 195 ASP A N 1
ATOM 1591 C CA . ASP A 1 195 ? 7.25 -8.922 -9.805 1 86.25 195 ASP A CA 1
ATOM 1592 C C . ASP A 1 195 ? 6.848 -9.711 -11.047 1 86.25 195 ASP A C 1
ATOM 1594 O O . ASP A 1 195 ? 6.34 -10.828 -10.945 1 86.25 195 ASP A O 1
ATOM 1598 N N . ASP A 1 196 ? 7.074 -9.086 -12.133 1 79.81 196 ASP A N 1
ATOM 1599 C CA . ASP A 1 196 ? 6.613 -9.688 -13.383 1 79.81 196 ASP A CA 1
ATOM 1600 C C . ASP A 1 196 ? 7.336 -11 -13.664 1 79.81 196 ASP A C 1
ATOM 1602 O O . ASP A 1 196 ? 6.73 -11.961 -14.148 1 79.81 196 ASP A O 1
ATOM 1606 N N . ASN A 1 197 ? 8.625 -11 -13.414 1 83.69 197 ASN A N 1
ATOM 1607 C CA . ASN A 1 197 ? 9.398 -12.211 -13.656 1 83.69 197 ASN A CA 1
ATOM 1608 C C . ASN A 1 197 ? 8.93 -13.352 -12.758 1 83.69 197 ASN A C 1
ATOM 1610 O O . ASN A 1 197 ? 8.844 -14.5 -13.203 1 83.69 197 ASN A O 1
ATOM 1614 N N . PHE A 1 198 ? 8.648 -13.047 -11.602 1 91.5 198 PHE A N 1
ATOM 1615 C CA . PHE A 1 198 ? 8.117 -14.047 -10.68 1 91.5 198 PHE A CA 1
ATOM 1616 C C . PHE A 1 198 ? 6.766 -14.562 -11.164 1 91.5 198 PHE A C 1
ATOM 1618 O O . PHE A 1 198 ? 6.5 -15.766 -11.102 1 91.5 198 PHE A O 1
ATOM 1625 N N . GLN A 1 199 ? 5.938 -13.656 -11.594 1 85.94 199 GLN A N 1
ATOM 1626 C CA . GLN A 1 199 ? 4.609 -14.055 -12.047 1 85.94 199 GLN A CA 1
ATOM 1627 C C . GLN A 1 199 ? 4.688 -15.039 -13.211 1 85.94 199 GLN A C 1
ATOM 1629 O O . GLN A 1 199 ? 3.932 -16 -13.258 1 85.94 199 GLN A O 1
ATOM 1634 N N . ILE A 1 200 ? 5.59 -14.781 -14.117 1 81.69 200 ILE A N 1
ATOM 1635 C CA . ILE A 1 200 ? 5.773 -15.656 -15.266 1 81.69 200 ILE A CA 1
ATOM 1636 C C . ILE A 1 200 ? 6.219 -17.047 -14.789 1 81.69 200 ILE A C 1
ATOM 1638 O O . ILE A 1 200 ? 5.684 -18.062 -15.234 1 81.69 200 ILE A O 1
ATOM 1642 N N . TRP A 1 201 ? 7.141 -17.031 -13.906 1 86.31 201 TRP A N 1
ATOM 1643 C CA . TRP A 1 201 ? 7.633 -18.281 -13.344 1 86.31 201 TRP A CA 1
ATOM 1644 C C . TRP A 1 201 ? 6.516 -19.031 -12.617 1 86.31 201 TRP A C 1
ATOM 1646 O O . TRP A 1 201 ? 6.348 -20.234 -12.805 1 86.31 201 TRP A O 1
ATOM 1656 N N . HIS A 1 202 ? 5.816 -18.281 -11.828 1 90.94 202 HIS A N 1
ATOM 1657 C CA . HIS A 1 202 ? 4.734 -18.859 -11.047 1 90.94 202 HIS A CA 1
ATOM 1658 C C . HIS A 1 202 ? 3.676 -19.484 -11.945 1 90.94 202 HIS A C 1
ATOM 1660 O O . HIS A 1 202 ? 3.189 -20.594 -11.672 1 90.94 202 HIS A O 1
ATOM 1666 N N . ASP A 1 203 ? 3.33 -18.781 -12.938 1 82.81 203 ASP A N 1
ATOM 1667 C CA . ASP A 1 203 ? 2.312 -19.25 -13.875 1 82.81 203 ASP A CA 1
ATOM 1668 C C . ASP A 1 203 ? 2.75 -20.562 -14.539 1 82.81 203 ASP A C 1
ATOM 1670 O O . ASP A 1 203 ? 1.919 -21.422 -14.82 1 82.81 203 ASP A O 1
ATOM 1674 N N . ARG A 1 204 ? 3.945 -20.703 -14.75 1 81 204 ARG A N 1
ATOM 1675 C CA . ARG A 1 204 ? 4.488 -21.891 -15.414 1 81 204 ARG A CA 1
ATOM 1676 C C . ARG A 1 204 ? 4.465 -23.094 -14.477 1 81 204 ARG A C 1
ATOM 1678 O O . ARG A 1 204 ? 4.109 -24.203 -14.898 1 81 204 ARG A O 1
ATOM 1685 N N . TRP A 1 205 ? 4.793 -22.891 -13.32 1 86.31 205 TRP A N 1
ATOM 1686 C CA . TRP A 1 205 ? 5.105 -24.031 -12.477 1 86.31 205 TRP A CA 1
ATOM 1687 C C . TRP A 1 205 ? 3.973 -24.312 -11.5 1 86.31 205 TRP A C 1
ATOM 1689 O O . TRP A 1 205 ? 3.816 -25.438 -11.023 1 86.31 205 TRP A O 1
ATOM 1699 N N . LEU A 1 206 ? 3.209 -23.297 -11.164 1 83.81 206 LEU A N 1
ATOM 1700 C CA . LEU A 1 206 ? 2.238 -23.484 -10.086 1 83.81 206 LEU A CA 1
ATOM 1701 C C . LEU A 1 206 ? 0.82 -23.219 -10.586 1 83.81 206 LEU A C 1
ATOM 1703 O O . LEU A 1 206 ? -0.127 -23.875 -10.141 1 83.81 206 LEU A O 1
ATOM 1707 N N . SER A 1 207 ? 0.601 -22.141 -11.359 1 65.44 207 SER A N 1
ATOM 1708 C CA . SER A 1 207 ? -0.739 -21.703 -11.727 1 65.44 207 SER A CA 1
ATOM 1709 C C . SER A 1 207 ? -1.396 -22.672 -12.703 1 65.44 207 SER A C 1
ATOM 1711 O O . SER A 1 207 ? -2.623 -22.703 -12.82 1 65.44 207 SER A O 1
ATOM 1713 N N . SER A 1 208 ? -0.627 -23.328 -13.453 1 56.91 208 SER A N 1
ATOM 1714 C CA . SER A 1 208 ? -1.229 -24.25 -14.414 1 56.91 208 SER A CA 1
ATOM 1715 C C . SER A 1 208 ? -2.104 -25.281 -13.727 1 56.91 208 SER A C 1
ATOM 1717 O O . SER A 1 208 ? -2.977 -25.891 -14.352 1 56.91 208 SER A O 1
ATOM 1719 N N . VAL A 1 209 ? -2.062 -25.297 -12.547 1 53.88 209 VAL A N 1
ATOM 1720 C CA . VAL A 1 209 ? -2.752 -26.375 -11.859 1 53.88 209 VAL A CA 1
ATOM 1721 C C . VAL A 1 209 ? -3.955 -25.828 -11.094 1 53.88 209 VAL A C 1
ATOM 1723 O O . VAL A 1 209 ? -5.078 -26.312 -11.258 1 53.88 209 VAL A O 1
ATOM 1726 N N . SER A 1 210 ? -3.717 -24.891 -10.172 1 65.25 210 SER A N 1
ATOM 1727 C CA . SER A 1 210 ? -4.777 -24.312 -9.359 1 65.25 210 SER A CA 1
ATOM 1728 C C . SER A 1 210 ? -4.406 -22.906 -8.891 1 65.25 210 SER A C 1
ATOM 1730 O O . SER A 1 210 ? -3.236 -22.516 -8.93 1 65.25 210 SER A O 1
ATOM 1732 N N . ARG A 1 211 ? -5.426 -22.125 -8.625 1 77.12 211 ARG A N 1
ATOM 1733 C CA . ARG A 1 211 ? -5.219 -20.781 -8.102 1 77.12 211 ARG A CA 1
ATOM 1734 C C . ARG A 1 211 ? -5.051 -20.812 -6.586 1 77.12 211 ARG A C 1
ATOM 1736 O O . ARG A 1 211 ? -5.605 -21.672 -5.91 1 77.12 211 ARG A O 1
ATOM 1743 N N . PRO A 1 212 ? -4.293 -19.812 -6.164 1 81.81 212 PRO A N 1
ATOM 1744 C CA . PRO A 1 212 ? -4.18 -19.703 -4.707 1 81.81 212 PRO A CA 1
ATOM 1745 C C . PRO A 1 212 ? -5.5 -19.344 -4.031 1 81.81 212 PRO A C 1
ATOM 1747 O O . PRO A 1 212 ? -6.289 -18.578 -4.582 1 81.81 212 PRO A O 1
ATOM 1750 N N . HIS A 1 213 ? -5.645 -19.922 -2.879 1 83.06 213 HIS A N 1
ATOM 1751 C CA . HIS A 1 213 ? -6.844 -19.609 -2.104 1 83.06 213 HIS A CA 1
ATOM 1752 C C . HIS A 1 213 ? -6.844 -18.172 -1.629 1 83.06 213 HIS A C 1
ATOM 1754 O O . HIS A 1 213 ? -7.902 -17.547 -1.532 1 83.06 213 HIS A O 1
ATOM 1760 N N . ILE A 1 214 ? -5.625 -17.656 -1.349 1 91.25 214 ILE A N 1
ATOM 1761 C CA . ILE A 1 214 ? -5.496 -16.281 -0.875 1 91.25 214 ILE A CA 1
ATOM 1762 C C . ILE A 1 214 ? -4.332 -15.602 -1.591 1 91.25 214 ILE A C 1
ATOM 1764 O O . ILE A 1 214 ? -3.236 -16.156 -1.68 1 91.25 214 ILE A O 1
ATOM 1768 N N . SER A 1 215 ? -4.648 -14.43 -2.086 1 94 215 SER A N 1
ATOM 1769 C CA . SER A 1 215 ? -3.621 -13.539 -2.613 1 94 215 SER A CA 1
ATOM 1770 C C . SER A 1 215 ? -3.721 -12.156 -1.986 1 94 215 SER A C 1
ATOM 1772 O O . SER A 1 215 ? -4.82 -11.648 -1.748 1 94 215 SER A O 1
ATOM 1774 N N . ALA A 1 216 ? -2.623 -11.617 -1.585 1 94.56 216 ALA A N 1
ATOM 1775 C CA . ALA A 1 216 ? -2.523 -10.258 -1.061 1 94.56 216 ALA A CA 1
ATOM 1776 C C . ALA A 1 216 ? -1.303 -9.539 -1.627 1 94.56 216 ALA A C 1
ATOM 1778 O O . ALA A 1 216 ? -0.366 -10.18 -2.109 1 94.56 216 ALA A O 1
ATOM 1779 N N . ASP A 1 217 ? -1.294 -8.18 -1.56 1 92.81 217 ASP A N 1
ATOM 1780 C CA . ASP A 1 217 ? -0.201 -7.461 -2.211 1 92.81 217 ASP A CA 1
ATOM 1781 C C . ASP A 1 217 ? 0.708 -6.793 -1.183 1 92.81 217 ASP A C 1
ATOM 1783 O O . ASP A 1 217 ? 1.599 -6.02 -1.543 1 92.81 217 ASP A O 1
ATOM 1787 N N . THR A 1 218 ? 0.429 -6.996 0.092 1 94 218 THR A N 1
ATOM 1788 C CA . THR A 1 218 ? 1.317 -6.508 1.14 1 94 218 THR A CA 1
ATOM 1789 C C . THR A 1 218 ? 1.751 -7.645 2.059 1 94 218 THR A C 1
ATOM 1791 O O . THR A 1 218 ? 0.977 -8.57 2.318 1 94 218 THR A O 1
ATOM 1794 N N . ILE A 1 219 ? 2.975 -7.578 2.541 1 94 219 ILE A N 1
ATOM 1795 C CA . ILE A 1 219 ? 3.52 -8.656 3.354 1 94 219 ILE A CA 1
ATOM 1796 C C . ILE A 1 219 ? 2.807 -8.703 4.703 1 94 219 ILE A C 1
ATOM 1798 O O . ILE A 1 219 ? 2.598 -9.773 5.27 1 94 219 ILE A O 1
ATOM 1802 N N . THR A 1 220 ? 2.365 -7.547 5.188 1 93.94 220 THR A N 1
ATOM 1803 C CA . THR A 1 220 ? 1.694 -7.484 6.48 1 93.94 220 THR A CA 1
ATOM 1804 C C . THR A 1 220 ? 0.341 -8.188 6.422 1 93.94 220 THR A C 1
ATOM 1806 O O . THR A 1 220 ? -0.004 -8.961 7.32 1 93.94 220 THR A O 1
ATOM 1809 N N . LEU A 1 221 ? -0.403 -7.879 5.367 1 94.44 221 LEU A N 1
ATOM 1810 C CA . LEU A 1 221 ? -1.699 -8.531 5.223 1 94.44 221 LEU A CA 1
ATOM 1811 C C . LEU A 1 221 ? -1.533 -10.047 5.086 1 94.44 221 LEU A C 1
ATOM 1813 O O . LEU A 1 221 ? -2.285 -10.812 5.688 1 94.44 221 LEU A O 1
ATOM 1817 N N . LEU A 1 222 ? -0.582 -10.453 4.301 1 93.31 222 LEU A N 1
ATOM 1818 C CA . LEU A 1 222 ? -0.333 -11.883 4.137 1 93.31 222 LEU A CA 1
ATOM 1819 C C . LEU A 1 222 ? 0.022 -12.531 5.469 1 93.31 222 LEU A C 1
ATOM 1821 O O . LEU A 1 222 ? -0.452 -13.625 5.777 1 93.31 222 LEU A O 1
ATOM 1825 N N . ASP A 1 223 ? 0.865 -11.867 6.195 1 93.38 223 ASP A N 1
ATOM 1826 C CA . ASP A 1 223 ? 1.263 -12.375 7.504 1 93.38 223 ASP A CA 1
ATOM 1827 C C . ASP A 1 223 ? 0.055 -12.516 8.43 1 93.38 223 ASP A C 1
ATOM 1829 O O . ASP A 1 223 ? -0.071 -13.516 9.141 1 93.38 223 ASP A O 1
ATOM 1833 N N . ARG A 1 224 ? -0.803 -11.555 8.422 1 92.69 224 ARG A N 1
ATOM 1834 C CA . ARG A 1 224 ? -1.978 -11.57 9.281 1 92.69 224 ARG A CA 1
ATOM 1835 C C . ARG A 1 224 ? -2.932 -12.695 8.898 1 92.69 224 ARG A C 1
ATOM 1837 O O . ARG A 1 224 ? -3.648 -13.227 9.75 1 92.69 224 ARG A O 1
ATOM 1844 N N . LEU A 1 225 ? -2.922 -13.031 7.645 1 93.69 225 LEU A N 1
ATOM 1845 C CA . LEU A 1 225 ? -3.857 -14.039 7.16 1 93.69 225 LEU A CA 1
ATOM 1846 C C . LEU A 1 225 ? -3.23 -15.43 7.207 1 93.69 225 LEU A C 1
ATOM 1848 O O . LEU A 1 225 ? -3.902 -16.422 6.941 1 93.69 225 LEU A O 1
ATO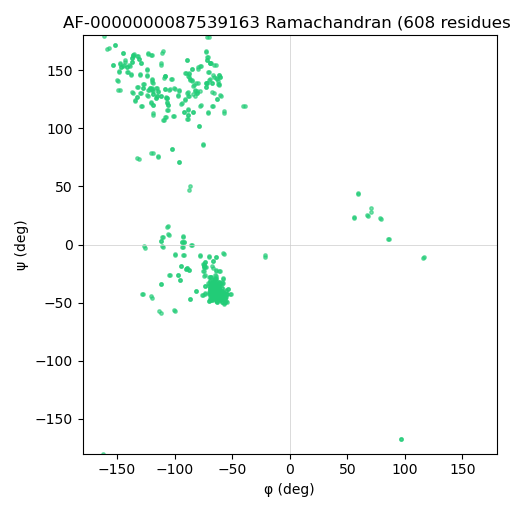M 1852 N N . TRP A 1 226 ? -1.974 -15.445 7.469 1 93.12 226 TRP A N 1
ATOM 1853 C CA . TRP A 1 226 ? -1.27 -16.719 7.57 1 93.12 226 TRP A CA 1
ATOM 1854 C C . TRP A 1 226 ? -1.602 -17.422 8.883 1 93.12 226 TRP A C 1
ATOM 1856 O O . TRP A 1 226 ? -0.843 -17.328 9.852 1 93.12 226 TRP A O 1
ATOM 1866 N N . LYS A 1 227 ? -2.691 -18.188 8.914 1 88.12 227 LYS A N 1
ATOM 1867 C CA . LYS A 1 227 ? -3.162 -18.812 10.141 1 88.12 227 LYS A CA 1
ATOM 1868 C C . LYS A 1 227 ? -3 -20.328 10.07 1 88.12 227 LYS A C 1
ATOM 1870 O O . LYS A 1 227 ? -2.725 -20.984 11.086 1 88.12 227 LYS A O 1
ATOM 1875 N N . ASN A 1 228 ? -3.156 -20.844 8.945 1 87.12 228 ASN A N 1
ATOM 1876 C CA . ASN A 1 228 ? -3.115 -22.297 8.766 1 87.12 228 ASN A CA 1
ATOM 1877 C C . ASN A 1 228 ? -1.683 -22.797 8.633 1 87.12 228 ASN A C 1
ATOM 1879 O O . ASN A 1 228 ? -0.89 -22.25 7.867 1 87.12 228 ASN A O 1
ATOM 1883 N N . ALA A 1 229 ? -1.391 -23.875 9.289 1 87.38 229 ALA A N 1
ATOM 1884 C CA . ALA A 1 229 ? -0.036 -24.422 9.312 1 87.38 229 ALA A CA 1
ATOM 1885 C C . ALA A 1 229 ? 0.303 -25.109 7.992 1 87.38 229 ALA A C 1
ATOM 1887 O O . ALA A 1 229 ? 1.478 -25.281 7.66 1 87.38 229 ALA A O 1
ATOM 1888 N N . ASP A 1 230 ? -0.645 -25.406 7.238 1 89.56 230 ASP A N 1
ATOM 1889 C CA . ASP A 1 230 ? -0.393 -26.141 6.008 1 89.56 230 ASP A CA 1
ATOM 1890 C C . ASP A 1 230 ? -0.187 -25.188 4.828 1 89.56 230 ASP A C 1
ATOM 1892 O O . ASP A 1 230 ? -0.019 -25.641 3.691 1 89.56 230 ASP A O 1
ATOM 1896 N N . THR A 1 231 ? -0.146 -23.984 5.152 1 92.38 231 THR A N 1
ATOM 1897 C CA . THR A 1 231 ? 0.03 -23 4.09 1 92.38 231 THR A CA 1
ATOM 1898 C C . THR A 1 231 ? 1.512 -22.719 3.85 1 92.38 231 THR A C 1
ATOM 1900 O O . THR A 1 231 ? 2.338 -22.906 4.746 1 92.38 231 THR A O 1
ATOM 1903 N N . TRP A 1 232 ? 1.807 -22.438 2.627 1 95.69 232 TRP A N 1
ATOM 1904 C CA . TRP A 1 232 ? 3.172 -22.094 2.234 1 95.69 232 TRP A CA 1
ATOM 1905 C C . TRP A 1 232 ? 3.193 -20.891 1.296 1 95.69 232 TRP A C 1
ATOM 1907 O O . TRP A 1 232 ? 2.148 -20.484 0.789 1 95.69 232 TRP A O 1
ATOM 1917 N N . MET A 1 233 ? 4.336 -20.312 1.156 1 96.19 233 MET A N 1
ATOM 1918 C CA . MET A 1 233 ? 4.512 -19.234 0.191 1 96.19 233 MET A CA 1
ATOM 1919 C C . MET A 1 233 ? 5.922 -19.25 -0.395 1 96.19 233 MET A C 1
ATOM 1921 O O . MET A 1 233 ? 6.84 -19.812 0.208 1 96.19 233 MET A O 1
ATOM 1925 N N . ILE A 1 234 ? 6.02 -18.75 -1.573 1 97.19 234 ILE A N 1
ATOM 1926 C CA . ILE A 1 234 ? 7.328 -18.422 -2.121 1 97.19 234 ILE A CA 1
ATOM 1927 C C . ILE A 1 234 ? 7.676 -16.969 -1.788 1 97.19 234 ILE A C 1
ATOM 1929 O O . ILE A 1 234 ? 6.91 -16.047 -2.094 1 97.19 234 ILE A O 1
ATOM 1933 N N . ALA A 1 235 ? 8.812 -16.797 -1.162 1 97.81 235 ALA A N 1
ATOM 1934 C CA . ALA A 1 235 ? 9.117 -15.461 -0.662 1 97.81 235 ALA A CA 1
ATOM 1935 C C . ALA A 1 235 ? 10.594 -15.133 -0.855 1 97.81 235 ALA A C 1
ATOM 1937 O O . ALA A 1 235 ? 11.445 -16.016 -0.8 1 97.81 235 ALA A O 1
ATOM 1938 N N . PRO A 1 236 ? 10.875 -13.844 -1.069 1 97.62 236 PRO A N 1
ATOM 1939 C CA . PRO A 1 236 ? 12.281 -13.43 -1.129 1 97.62 236 PRO A CA 1
ATOM 1940 C C . PRO A 1 236 ? 12.953 -13.438 0.24 1 97.62 236 PRO A C 1
ATOM 1942 O O . PRO A 1 236 ? 12.273 -13.414 1.27 1 97.62 236 PRO A O 1
ATOM 1945 N N . GLU A 1 237 ? 14.25 -13.359 0.239 1 96.94 237 GLU A N 1
ATOM 1946 C CA . GLU A 1 237 ? 15.086 -13.445 1.436 1 96.94 237 GLU A CA 1
ATOM 1947 C C . GLU A 1 237 ? 14.688 -12.391 2.461 1 96.94 237 GLU A C 1
ATOM 1949 O O . GLU A 1 237 ? 14.539 -12.688 3.648 1 96.94 237 GLU A O 1
ATOM 1954 N N . SER A 1 238 ? 14.508 -11.203 2.023 1 95.75 238 SER A N 1
ATOM 1955 C CA . SER A 1 238 ? 14.211 -10.094 2.926 1 95.75 238 SER A CA 1
ATOM 1956 C C . SER A 1 238 ? 12.891 -10.32 3.658 1 95.75 238 SER A C 1
ATOM 1958 O O . SER A 1 238 ? 12.781 -10.055 4.855 1 95.75 238 SER A O 1
ATOM 1960 N N . VAL A 1 239 ? 11.906 -10.82 2.934 1 96.94 239 VAL A N 1
ATOM 1961 C CA . VAL A 1 239 ? 10.594 -11.062 3.512 1 96.94 239 VAL A CA 1
ATOM 1962 C C . VAL A 1 239 ? 10.664 -12.219 4.504 1 96.94 239 VAL A C 1
ATOM 1964 O O . VAL A 1 239 ? 10.031 -12.18 5.562 1 96.94 239 VAL A O 1
ATOM 1967 N N . ILE A 1 240 ? 11.43 -13.227 4.18 1 97.62 240 ILE A N 1
ATOM 1968 C CA . ILE A 1 240 ? 11.609 -14.367 5.074 1 97.62 240 ILE A CA 1
ATOM 1969 C C . ILE A 1 240 ? 12.227 -13.898 6.391 1 97.62 240 ILE A C 1
ATOM 1971 O O . ILE A 1 240 ? 11.758 -14.281 7.469 1 97.62 240 ILE A O 1
ATOM 1975 N N . HIS A 1 241 ? 13.258 -13.102 6.301 1 95.94 241 HIS A N 1
ATOM 1976 C CA . HIS A 1 241 ? 13.883 -12.562 7.504 1 95.94 241 HIS A CA 1
ATOM 1977 C C . HIS A 1 241 ? 12.891 -11.766 8.336 1 95.94 241 HIS A C 1
ATOM 1979 O O . HIS A 1 241 ? 12.859 -11.875 9.562 1 95.94 241 HIS A O 1
ATOM 1985 N N . GLU A 1 242 ? 12.078 -10.969 7.656 1 94.94 242 GLU A N 1
ATOM 1986 C CA . GLU A 1 242 ? 11.086 -10.156 8.352 1 94.94 242 GLU A CA 1
ATOM 1987 C C . GLU A 1 242 ? 10.062 -11.031 9.07 1 94.94 242 GLU A C 1
ATOM 1989 O O . GLU A 1 242 ? 9.789 -10.828 10.258 1 94.94 242 GLU A O 1
ATOM 1994 N N . LEU A 1 243 ? 9.523 -11.992 8.383 1 94.94 243 LEU A N 1
ATOM 1995 C CA . LEU A 1 243 ? 8.469 -12.828 8.945 1 94.94 243 LEU A CA 1
ATOM 1996 C C . LEU A 1 243 ? 9.023 -13.727 10.055 1 94.94 243 LEU A C 1
ATOM 1998 O O . LEU A 1 243 ? 8.312 -14.039 11.016 1 94.94 243 LEU A O 1
ATOM 2002 N N . SER A 1 244 ? 10.281 -14.07 9.992 1 95.69 244 SER A N 1
ATOM 2003 C CA . SER A 1 244 ? 10.898 -14.961 10.969 1 95.69 244 SER A CA 1
ATOM 2004 C C . SER A 1 244 ? 11.117 -14.25 12.305 1 95.69 244 SER A C 1
ATOM 2006 O O . SER A 1 244 ? 11.383 -14.891 13.32 1 95.69 244 SER A O 1
ATOM 2008 N N . ARG A 1 245 ? 11.016 -12.945 12.289 1 91.12 245 ARG A N 1
ATOM 2009 C CA . ARG A 1 245 ? 11.156 -12.195 13.531 1 91.12 245 ARG A CA 1
ATOM 2010 C C . ARG A 1 245 ? 10.023 -12.516 14.492 1 91.12 245 ARG A C 1
ATOM 2012 O O . ARG A 1 245 ? 10.195 -12.438 15.711 1 91.12 245 ARG A O 1
ATOM 2019 N N . TYR A 1 246 ? 8.875 -12.93 13.938 1 86.88 246 TYR A N 1
ATOM 2020 C CA . TYR A 1 246 ? 7.703 -13.031 14.797 1 86.88 246 TYR A CA 1
ATOM 2021 C C . TYR A 1 246 ? 7.086 -14.422 14.719 1 86.88 246 TYR A C 1
ATOM 2023 O O . TYR A 1 246 ? 6.078 -14.703 15.375 1 86.88 246 TYR A O 1
ATOM 2031 N N . ARG A 1 247 ? 7.66 -15.258 13.867 1 92.25 247 ARG A N 1
ATOM 2032 C CA . ARG A 1 247 ? 7.129 -16.609 13.773 1 92.25 247 ARG A CA 1
ATOM 2033 C C . ARG A 1 247 ? 8.234 -17.609 13.438 1 92.25 247 ARG A C 1
ATOM 2035 O O . ARG A 1 247 ? 9.211 -17.266 12.781 1 92.25 247 ARG A O 1
ATOM 2042 N N . LYS A 1 248 ? 8.078 -18.797 13.914 1 96.19 248 LYS A N 1
ATOM 2043 C CA . LYS A 1 248 ? 8.961 -19.875 13.516 1 96.19 248 LYS A CA 1
ATOM 2044 C C . LYS A 1 248 ? 8.672 -20.312 12.078 1 96.19 248 LYS A C 1
ATOM 2046 O O . LYS A 1 248 ? 7.512 -20.422 11.68 1 96.19 248 LYS A O 1
ATOM 2051 N N . VAL A 1 249 ? 9.766 -20.562 11.367 1 97.44 249 VAL A N 1
ATOM 2052 C CA . VAL A 1 249 ? 9.57 -20.859 9.953 1 97.44 249 VAL A CA 1
ATOM 2053 C C . VAL A 1 249 ? 10.469 -22.031 9.539 1 97.44 249 VAL A C 1
ATOM 2055 O O . VAL A 1 249 ? 11.43 -22.359 10.242 1 97.44 249 VAL A O 1
ATOM 2058 N N . TYR A 1 250 ? 10.102 -22.688 8.5 1 98.31 250 TYR A N 1
ATOM 2059 C CA . TYR A 1 250 ? 10.875 -23.703 7.777 1 98.31 250 TYR A CA 1
ATOM 2060 C C . TYR A 1 250 ? 11.078 -23.297 6.324 1 98.31 250 TYR A C 1
ATOM 2062 O O . TYR A 1 250 ? 10.109 -23.094 5.586 1 98.31 250 TYR A O 1
ATOM 2070 N N . VAL A 1 251 ? 12.344 -23.203 5.922 1 98.56 251 VAL A N 1
ATOM 2071 C CA . VAL A 1 251 ? 12.648 -22.703 4.586 1 98.56 251 VAL A CA 1
ATOM 2072 C C . VAL A 1 251 ? 13.297 -23.797 3.752 1 98.56 251 VAL A C 1
ATOM 2074 O O . VAL A 1 251 ? 14.141 -24.547 4.25 1 98.56 251 VAL A O 1
ATOM 2077 N N . SER A 1 252 ? 12.852 -23.938 2.533 1 98.69 252 SER A N 1
ATOM 2078 C CA . SER A 1 252 ? 13.422 -24.875 1.572 1 98.69 252 SER A CA 1
ATOM 2079 C C . SER A 1 252 ? 13.867 -24.172 0.298 1 98.69 252 SER A C 1
ATOM 2081 O O . SER A 1 252 ? 13.258 -23.172 -0.106 1 98.69 252 SER A O 1
ATOM 2083 N N . GLU A 1 253 ? 14.875 -24.703 -0.346 1 98.38 253 GLU A N 1
ATOM 2084 C CA . GLU A 1 253 ? 15.227 -24.281 -1.696 1 98.38 253 GLU A CA 1
ATOM 2085 C C . GLU A 1 253 ? 14.281 -24.891 -2.73 1 98.38 253 GLU A C 1
ATOM 2087 O O . GLU A 1 253 ? 13.68 -25.938 -2.492 1 98.38 253 GLU A O 1
ATOM 2092 N N . LEU A 1 254 ? 14.18 -24.172 -3.791 1 97.62 254 LEU A N 1
ATOM 2093 C CA . LEU A 1 254 ? 13.383 -24.703 -4.895 1 97.62 254 LEU A CA 1
ATOM 2094 C C . LEU A 1 254 ? 14.273 -25.375 -5.934 1 97.62 254 LEU A C 1
ATOM 2096 O O . LEU A 1 254 ? 15.25 -24.781 -6.398 1 97.62 254 LEU A O 1
ATOM 2100 N N . LYS A 1 255 ? 13.984 -26.562 -6.309 1 96.56 255 LYS A N 1
ATOM 2101 C CA . LYS A 1 255 ? 14.703 -27.266 -7.379 1 96.56 255 LYS A CA 1
ATOM 2102 C C . LYS A 1 255 ? 14.562 -26.516 -8.703 1 96.56 255 LYS A C 1
ATOM 2104 O O . LYS A 1 255 ? 15.492 -26.516 -9.516 1 96.56 255 LYS A O 1
ATOM 2109 N N . ASN A 1 256 ? 13.438 -26.031 -8.961 1 94.38 256 ASN A N 1
ATOM 2110 C CA . ASN A 1 256 ? 13.141 -25.125 -10.055 1 94.38 256 ASN A CA 1
ATOM 2111 C C . ASN A 1 256 ? 13.016 -23.688 -9.57 1 94.38 256 ASN A C 1
ATOM 2113 O O . ASN A 1 256 ? 11.906 -23.141 -9.492 1 94.38 256 ASN A O 1
ATOM 2117 N N . PRO A 1 257 ? 14.094 -23.047 -9.414 1 95.19 257 PRO A N 1
ATOM 2118 C CA . PRO A 1 257 ? 14.117 -21.766 -8.711 1 95.19 257 PRO A CA 1
ATOM 2119 C C . PRO A 1 257 ? 13.445 -20.641 -9.508 1 95.19 257 PRO A C 1
ATOM 2121 O O . PRO A 1 257 ? 13.539 -20.609 -10.734 1 95.19 257 PRO A O 1
ATOM 2124 N N . ALA A 1 258 ? 12.742 -19.797 -8.758 1 93.69 258 ALA A N 1
ATOM 2125 C CA . ALA A 1 258 ? 12.234 -18.547 -9.344 1 93.69 258 ALA A CA 1
ATOM 2126 C C . ALA A 1 258 ? 13.375 -17.594 -9.672 1 93.69 258 ALA A C 1
ATOM 2128 O O . ALA A 1 258 ? 14.453 -17.672 -9.078 1 93.69 258 ALA A O 1
ATOM 2129 N N . PRO A 1 259 ? 13.117 -16.688 -10.625 1 92.06 259 PRO A N 1
ATOM 2130 C CA . PRO A 1 259 ? 14.133 -15.672 -10.891 1 92.06 259 PRO A CA 1
ATOM 2131 C C . PRO A 1 259 ? 14.422 -14.789 -9.68 1 92.06 259 PRO A C 1
ATOM 2133 O O . PRO A 1 259 ? 13.508 -14.477 -8.914 1 92.06 259 PRO A O 1
ATOM 2136 N N . ASN A 1 260 ? 15.703 -14.406 -9.617 1 94.5 260 ASN A N 1
ATOM 2137 C CA . ASN A 1 260 ? 16.062 -13.484 -8.547 1 94.5 260 ASN A CA 1
ATOM 2138 C C . ASN A 1 260 ? 15.281 -12.172 -8.656 1 94.5 260 ASN A C 1
ATOM 2140 O O . ASN A 1 260 ? 14.953 -11.734 -9.758 1 94.5 260 ASN A O 1
ATOM 2144 N N . ARG A 1 261 ? 14.961 -11.664 -7.531 1 93.69 261 ARG A N 1
ATOM 2145 C CA . ARG A 1 261 ? 14.344 -10.352 -7.449 1 93.69 261 ARG A CA 1
ATOM 2146 C C . ARG A 1 261 ? 15.391 -9.25 -7.348 1 93.69 261 ARG A C 1
ATOM 2148 O O . ARG A 1 261 ? 16.297 -9.328 -6.52 1 93.69 261 ARG A O 1
ATOM 2155 N N . ILE A 1 262 ? 15.305 -8.211 -8.156 1 93.56 262 ILE A N 1
ATOM 2156 C CA . ILE A 1 262 ? 16.312 -7.164 -8.195 1 93.56 262 ILE A CA 1
ATOM 2157 C C . ILE A 1 262 ? 15.703 -5.84 -7.742 1 93.56 262 ILE A C 1
ATOM 2159 O O . ILE A 1 262 ? 14.656 -5.426 -8.25 1 93.56 262 ILE A O 1
ATOM 2163 N N . CYS A 1 263 ? 16.375 -5.238 -6.793 1 95.81 263 CYS A N 1
ATOM 2164 C CA . CYS A 1 263 ? 15.945 -3.928 -6.309 1 95.81 263 CYS A CA 1
ATOM 2165 C C . CYS A 1 263 ? 16.719 -2.814 -7.004 1 95.81 263 CYS A C 1
ATOM 2167 O O . CYS A 1 263 ? 17.938 -2.875 -7.109 1 95.81 263 CYS A O 1
ATOM 2169 N N . TYR A 1 264 ? 15.969 -1.822 -7.457 1 95.56 264 TYR A N 1
ATOM 2170 C CA . TYR A 1 264 ? 16.578 -0.675 -8.125 1 95.56 264 TYR A CA 1
ATOM 2171 C C . TYR A 1 264 ? 16.281 0.614 -7.367 1 95.56 264 TYR A C 1
ATOM 2173 O O . TYR A 1 264 ? 15.18 0.803 -6.852 1 95.56 264 TYR A O 1
ATOM 2181 N N . LYS A 1 265 ? 17.266 1.435 -7.297 1 97.5 265 LYS A N 1
ATOM 2182 C CA . LYS A 1 265 ? 17.094 2.834 -6.918 1 97.5 265 LYS A CA 1
ATOM 2183 C C . LYS A 1 265 ? 16.797 3.699 -8.133 1 97.5 265 LYS A C 1
ATOM 2185 O O . LYS A 1 265 ? 17.469 3.602 -9.156 1 97.5 265 LYS A O 1
ATOM 2190 N N . ILE A 1 266 ? 15.742 4.469 -8.047 1 96.19 266 ILE A N 1
ATOM 2191 C CA . ILE A 1 266 ? 15.406 5.344 -9.164 1 96.19 266 ILE A CA 1
ATOM 2192 C C . ILE A 1 266 ? 15.43 6.801 -8.711 1 96.19 266 ILE A C 1
ATOM 2194 O O . ILE A 1 266 ? 15.039 7.109 -7.582 1 96.19 266 ILE A O 1
ATOM 2198 N N . LYS A 1 267 ? 15.906 7.719 -9.555 1 95.12 267 LYS A N 1
ATOM 2199 C CA . LYS A 1 267 ? 15.969 9.164 -9.328 1 95.12 267 LYS A CA 1
ATOM 2200 C C . LYS A 1 267 ? 15.641 9.93 -10.602 1 95.12 267 LYS A C 1
ATOM 2202 O O . LYS A 1 267 ? 15.812 9.414 -11.711 1 95.12 267 LYS A O 1
ATOM 2207 N N . HIS A 1 268 ? 15.156 11.07 -10.359 1 91.81 268 HIS A N 1
ATOM 2208 C CA . HIS A 1 268 ? 14.938 11.945 -11.508 1 91.81 268 HIS A CA 1
ATOM 2209 C C . HIS A 1 268 ? 16.266 12.469 -12.062 1 91.81 268 HIS A C 1
ATOM 2211 O O . HIS A 1 268 ? 17.172 12.797 -11.305 1 91.81 268 HIS A O 1
ATOM 2217 N N . LYS A 1 269 ? 16.438 12.531 -13.359 1 86.5 269 LYS A N 1
ATOM 2218 C CA . LYS A 1 269 ? 17.625 13.07 -14 1 86.5 269 LYS A CA 1
ATOM 2219 C C . LYS A 1 269 ? 17.875 14.523 -13.586 1 86.5 269 LYS A C 1
ATOM 2221 O O . LYS A 1 269 ? 19.016 14.961 -13.477 1 86.5 269 LYS A O 1
ATOM 2226 N N . TYR A 1 270 ? 16.766 15.188 -13.359 1 83.5 270 TYR A N 1
ATOM 2227 C CA . TYR A 1 270 ? 16.797 16.578 -12.93 1 83.5 270 TYR A CA 1
ATOM 2228 C C . TYR A 1 270 ? 16.109 16.75 -11.57 1 83.5 270 TYR A C 1
ATOM 2230 O O . TYR A 1 270 ? 14.984 17.219 -11.484 1 83.5 270 TYR A O 1
ATOM 2238 N N . PRO A 1 271 ? 16.812 16.406 -10.578 1 83.31 271 PRO A N 1
ATOM 2239 C CA . PRO A 1 271 ? 16.219 16.484 -9.242 1 83.31 271 PRO A CA 1
ATOM 2240 C C . PRO A 1 271 ? 15.875 17.906 -8.82 1 83.31 271 PRO A C 1
ATOM 2242 O O . PRO A 1 271 ? 16.438 18.859 -9.352 1 83.31 271 PRO A O 1
ATOM 2245 N N . LYS A 1 272 ? 14.883 17.953 -7.91 1 80.94 272 LYS A N 1
ATOM 2246 C CA . LYS A 1 272 ? 14.586 19.234 -7.297 1 80.94 272 LYS A CA 1
ATOM 2247 C C . LYS A 1 272 ? 15.789 19.766 -6.523 1 80.94 272 LYS A C 1
ATOM 2249 O O . LYS A 1 272 ? 16.453 19.016 -5.809 1 80.94 272 LYS A O 1
ATOM 2254 N N . THR A 1 273 ? 16.047 21.016 -6.645 1 75.31 273 THR A N 1
ATOM 2255 C CA . THR A 1 273 ? 17.172 21.641 -5.957 1 75.31 273 THR A CA 1
ATOM 2256 C C . THR A 1 273 ? 16.969 21.609 -4.445 1 75.31 273 THR A C 1
ATOM 2258 O O . THR A 1 273 ? 17.922 21.453 -3.686 1 75.31 273 THR A O 1
ATOM 2261 N N . THR A 1 274 ? 15.703 21.656 -4.016 1 78.44 274 THR A N 1
ATOM 2262 C CA . THR A 1 274 ? 15.383 21.734 -2.594 1 78.44 274 THR A CA 1
ATOM 2263 C C . THR A 1 274 ? 15.609 20.391 -1.915 1 78.44 274 THR A C 1
ATOM 2265 O O . THR A 1 274 ? 15.727 20.328 -0.69 1 78.44 274 THR A O 1
ATOM 2268 N N . SER A 1 275 ? 15.688 19.312 -2.734 1 87.38 275 SER A N 1
ATOM 2269 C CA . SER A 1 275 ? 15.797 18 -2.123 1 87.38 275 SER A CA 1
ATOM 2270 C C . SER A 1 275 ? 17.172 17.391 -2.354 1 87.38 275 SER A C 1
ATOM 2272 O O . SER A 1 275 ? 17.469 16.297 -1.862 1 87.38 275 SER A O 1
ATOM 2274 N N . LYS A 1 276 ? 18 18.078 -3.049 1 86.38 276 LYS A N 1
ATOM 2275 C CA . LYS A 1 276 ? 19.312 17.547 -3.445 1 86.38 276 LYS A CA 1
ATOM 2276 C C . LYS A 1 276 ? 20.109 17.125 -2.227 1 86.38 276 LYS A C 1
ATOM 2278 O O . LYS A 1 276 ? 20.641 16 -2.182 1 86.38 276 LYS A O 1
ATOM 2283 N N . ARG A 1 277 ? 20.219 18.016 -1.266 1 88.5 277 ARG A N 1
ATOM 2284 C CA . ARG A 1 277 ? 21 17.719 -0.073 1 88.5 277 ARG A CA 1
ATOM 2285 C C . ARG A 1 277 ? 20.422 16.547 0.691 1 88.5 277 ARG A C 1
ATOM 2287 O O . ARG A 1 277 ? 21.156 15.68 1.176 1 88.5 277 ARG A O 1
ATOM 2294 N N . ALA A 1 278 ? 19.141 16.5 0.866 1 93.25 278 ALA A N 1
ATOM 2295 C CA . ALA A 1 278 ? 18.469 15.406 1.553 1 93.25 278 ALA A CA 1
ATOM 2296 C C . ALA A 1 278 ? 18.719 14.078 0.852 1 93.25 278 ALA A C 1
ATOM 2298 O O . ALA A 1 278 ? 19 13.07 1.504 1 93.25 278 ALA A O 1
ATOM 2299 N N . VAL A 1 279 ? 18.672 14.062 -0.485 1 95.81 279 VAL A N 1
ATOM 2300 C CA . VAL A 1 279 ? 18.891 12.859 -1.282 1 95.81 279 VAL A CA 1
ATOM 2301 C C . VAL A 1 279 ? 20.328 12.383 -1.114 1 95.81 279 VAL A C 1
ATOM 2303 O O . VAL A 1 279 ? 20.578 11.195 -0.911 1 95.81 279 VAL A O 1
ATOM 2306 N N . GLU A 1 280 ? 21.266 13.305 -1.175 1 94 280 GLU A N 1
ATOM 2307 C CA . GLU A 1 280 ? 22.672 12.969 -1.03 1 94 280 GLU A CA 1
ATOM 2308 C C . GLU A 1 280 ? 22.953 12.359 0.341 1 94 280 GLU A C 1
ATOM 2310 O O . GLU A 1 280 ? 23.656 11.352 0.446 1 94 280 GLU A O 1
ATOM 2315 N N . LEU A 1 281 ? 22.406 13.023 1.308 1 94.38 281 LEU A N 1
ATOM 2316 C CA . LEU A 1 281 ? 22.578 12.516 2.664 1 94.38 281 LEU A CA 1
ATOM 2317 C C . LEU A 1 281 ? 22 11.117 2.803 1 94.38 281 LEU A C 1
ATOM 2319 O O . LEU A 1 281 ? 22.641 10.227 3.371 1 94.38 281 LEU A O 1
ATOM 2323 N N . PHE A 1 282 ? 20.828 10.891 2.355 1 96.94 282 PHE A N 1
ATOM 2324 C CA . PHE A 1 282 ? 20.172 9.594 2.416 1 96.94 282 PHE A CA 1
ATOM 2325 C C . PHE A 1 282 ? 21 8.531 1.703 1 96.94 282 PHE A C 1
ATOM 2327 O O . PHE A 1 282 ? 21.141 7.418 2.205 1 96.94 282 PHE A O 1
ATOM 2334 N N . GLU A 1 283 ? 21.484 8.852 0.522 1 96.19 283 GLU A N 1
ATOM 2335 C CA . GLU A 1 283 ? 22.266 7.898 -0.264 1 96.19 283 GLU A CA 1
ATOM 2336 C C . GLU A 1 283 ? 23.531 7.48 0.475 1 96.19 283 GLU A C 1
ATOM 2338 O O . GLU A 1 283 ? 23.938 6.32 0.406 1 96.19 283 GLU A O 1
ATOM 2343 N N . GLU A 1 284 ? 24.125 8.406 1.143 1 95.12 284 GLU A N 1
ATOM 2344 C CA . GLU A 1 284 ? 25.312 8.094 1.934 1 95.12 284 GLU A CA 1
ATOM 2345 C C . GLU A 1 284 ? 24.984 7.102 3.047 1 95.12 284 GLU A C 1
ATOM 2347 O O . GLU A 1 284 ? 25.719 6.137 3.26 1 95.12 284 GLU A O 1
ATOM 2352 N N . ILE A 1 285 ? 23.922 7.332 3.707 1 95.69 285 ILE A N 1
ATOM 2353 C CA . ILE A 1 285 ? 23.516 6.457 4.797 1 95.69 285 ILE A CA 1
ATOM 2354 C C . ILE A 1 285 ? 23.125 5.09 4.238 1 95.69 285 ILE A C 1
ATOM 2356 O O . ILE A 1 285 ? 23.453 4.059 4.828 1 95.69 285 ILE A O 1
ATOM 2360 N N . LEU A 1 286 ? 22.422 5.09 3.111 1 96.31 286 LEU A N 1
ATOM 2361 C CA . LEU A 1 286 ? 21.969 3.867 2.449 1 96.31 286 LEU A CA 1
ATOM 2362 C C . LEU A 1 286 ? 23.156 2.99 2.07 1 96.31 286 LEU A C 1
ATOM 2364 O O . LEU A 1 286 ? 23.125 1.771 2.246 1 96.31 286 LEU A O 1
ATOM 2368 N N . GLU A 1 287 ? 24.172 3.59 1.511 1 93.88 287 GLU A N 1
ATOM 2369 C CA . GLU A 1 287 ? 25.375 2.852 1.113 1 93.88 287 GLU A CA 1
ATOM 2370 C C . GLU A 1 287 ? 26 2.135 2.305 1 93.88 287 GLU A C 1
ATOM 2372 O O . GLU A 1 287 ? 26.406 0.978 2.193 1 93.88 287 GLU A O 1
ATOM 2377 N N . GLN A 1 288 ? 26.031 2.799 3.402 1 92.38 288 GLN A N 1
ATOM 2378 C CA . GLN A 1 288 ? 26.562 2.199 4.617 1 92.38 288 GLN A CA 1
ATOM 2379 C C . GLN A 1 288 ? 25.672 1.077 5.125 1 92.38 288 GLN A C 1
ATOM 2381 O O . GLN A 1 288 ? 26.156 0.049 5.602 1 92.38 288 GLN A O 1
ATOM 2386 N N . PHE A 1 289 ? 24.422 1.284 4.977 1 93.69 289 PHE A N 1
ATOM 2387 C CA . PHE A 1 289 ? 23.422 0.335 5.445 1 93.69 289 PHE A CA 1
ATOM 2388 C C . PHE A 1 289 ? 23.484 -0.956 4.637 1 93.69 289 PHE A C 1
ATOM 2390 O O . PHE A 1 289 ? 23.391 -2.051 5.199 1 93.69 289 PHE A O 1
ATOM 2397 N N . LEU A 1 290 ? 23.609 -0.822 3.316 1 91.06 290 LEU A N 1
ATOM 2398 C CA . LEU A 1 290 ? 23.562 -1.978 2.426 1 91.06 290 LEU A CA 1
ATOM 2399 C C . LEU A 1 290 ? 24.844 -2.797 2.535 1 91.06 290 LEU A C 1
ATOM 2401 O O . LEU A 1 290 ? 24.875 -3.965 2.143 1 91.06 290 LEU A O 1
ATOM 2405 N N . HIS A 1 291 ? 25.859 -2.25 3.016 1 84.81 291 HIS A N 1
ATOM 2406 C CA . HIS A 1 291 ? 27.125 -2.961 3.186 1 84.81 291 HIS A CA 1
ATOM 2407 C C . HIS A 1 291 ? 27.094 -3.869 4.41 1 84.81 291 HIS A C 1
ATOM 2409 O O . HIS A 1 291 ? 27.938 -4.754 4.559 1 84.81 291 HIS A O 1
ATOM 2415 N N . LEU A 1 292 ? 26.062 -3.711 5.141 1 74.31 292 LEU A N 1
ATOM 2416 C CA . LEU A 1 292 ? 25.922 -4.578 6.309 1 74.31 292 LEU A CA 1
ATOM 2417 C C . LEU A 1 292 ? 25.562 -6 5.891 1 74.31 292 LEU A C 1
ATOM 2419 O O . LEU A 1 292 ? 24.844 -6.195 4.91 1 74.31 292 LEU A O 1
ATOM 2423 N N . GLU A 1 293 ? 26.094 -6.902 6.387 1 67.62 293 GLU A N 1
ATOM 2424 C CA . GLU A 1 293 ? 25.953 -8.312 6.043 1 67.62 293 GLU A CA 1
ATOM 2425 C C . GLU A 1 293 ? 24.516 -8.781 6.207 1 67.62 293 GLU A C 1
ATOM 2427 O O . GLU A 1 293 ? 23.859 -8.484 7.215 1 67.62 293 GLU A O 1
ATOM 2432 N N . ARG A 1 294 ? 24.078 -9.375 5.133 1 74.06 294 ARG A N 1
ATOM 2433 C CA . ARG A 1 294 ? 22.781 -10.031 5.188 1 74.06 294 ARG A CA 1
ATOM 2434 C C . ARG A 1 294 ? 22.891 -11.422 5.809 1 74.06 294 ARG A C 1
ATOM 2436 O O . ARG A 1 294 ? 23.812 -12.164 5.512 1 74.06 294 ARG A O 1
ATOM 2443 N N . LYS A 1 295 ? 22.047 -11.703 6.695 1 81.88 295 LYS A N 1
ATOM 2444 C CA . LYS A 1 295 ? 22.031 -12.992 7.371 1 81.88 295 LYS A CA 1
ATOM 2445 C C . LYS A 1 295 ? 21.641 -14.109 6.41 1 81.88 295 LYS A C 1
ATOM 2447 O O . LYS A 1 295 ? 20.75 -13.938 5.574 1 81.88 295 LYS A O 1
ATOM 2452 N N . GLU A 1 296 ? 22.344 -15.164 6.574 1 89.94 296 GLU A N 1
ATOM 2453 C CA . GLU A 1 296 ? 22.016 -16.328 5.762 1 89.94 296 GLU A CA 1
ATOM 2454 C C . GLU A 1 296 ? 20.688 -16.953 6.207 1 89.94 296 GLU A C 1
ATOM 2456 O O . GLU A 1 296 ? 20.328 -16.875 7.387 1 89.94 296 GLU A O 1
ATOM 2461 N N . ILE A 1 297 ? 20.016 -17.5 5.277 1 95.69 297 ILE A N 1
ATOM 2462 C CA . ILE A 1 297 ? 18.766 -18.188 5.57 1 95.69 297 ILE A CA 1
ATOM 2463 C C . ILE A 1 297 ? 19.047 -19.641 5.922 1 95.69 297 ILE A C 1
ATOM 2465 O O . ILE A 1 297 ? 19.578 -20.391 5.102 1 95.69 297 ILE A O 1
ATOM 2469 N N . PRO A 1 298 ? 18.75 -20.078 7.141 1 96.94 298 PRO A N 1
ATOM 2470 C CA . PRO A 1 298 ? 18.859 -21.5 7.453 1 96.94 298 PRO A CA 1
ATOM 2471 C C . PRO A 1 298 ? 17.906 -22.359 6.641 1 96.94 298 PRO A C 1
ATOM 2473 O O . PRO A 1 298 ? 16.688 -22.156 6.684 1 96.94 298 PRO A O 1
ATOM 2476 N N . ILE A 1 299 ? 18.438 -23.328 5.977 1 98.12 299 ILE A N 1
ATOM 2477 C CA . ILE A 1 299 ? 17.656 -24.188 5.102 1 98.12 299 ILE A CA 1
ATOM 2478 C C . ILE A 1 299 ? 17.438 -25.547 5.766 1 98.12 299 ILE A C 1
ATOM 2480 O O . ILE A 1 299 ? 18.375 -26.125 6.312 1 98.12 299 ILE A O 1
ATOM 2484 N N . GLY A 1 300 ? 16.234 -26 5.734 1 97.25 300 GLY A N 1
ATOM 2485 C CA . GLY A 1 300 ? 15.953 -27.359 6.18 1 97.25 300 GLY A CA 1
ATOM 2486 C C . GLY A 1 300 ? 15.883 -27.484 7.691 1 97.25 300 GLY A C 1
ATOM 2487 O O . GLY A 1 300 ? 16.125 -28.562 8.234 1 97.25 300 GLY A O 1
ATOM 2488 N N . GLU A 1 301 ? 15.648 -26.422 8.336 1 96.75 301 GLU A N 1
ATOM 2489 C CA . GLU A 1 301 ? 15.508 -26.453 9.781 1 96.75 301 GLU A CA 1
ATOM 2490 C C . GLU A 1 301 ? 14.516 -25.391 10.258 1 96.75 301 GLU A C 1
ATOM 2492 O O . GLU A 1 301 ? 14.242 -24.422 9.555 1 96.75 301 GLU A O 1
ATOM 2497 N N . ILE A 1 302 ? 13.953 -25.656 11.398 1 96.88 302 ILE A N 1
ATOM 2498 C CA . ILE A 1 302 ? 13.008 -24.719 12 1 96.88 302 ILE A CA 1
ATOM 2499 C C . ILE A 1 302 ? 13.773 -23.625 12.75 1 96.88 302 ILE A C 1
ATOM 2501 O O . ILE A 1 302 ? 14.672 -23.922 13.531 1 96.88 302 ILE A O 1
ATOM 2505 N N . TRP A 1 303 ? 13.469 -22.375 12.469 1 96.75 303 TRP A N 1
ATOM 2506 C CA . TRP A 1 303 ? 14.109 -21.25 13.133 1 96.75 303 TRP A CA 1
ATOM 2507 C C . TRP A 1 303 ? 13.18 -20.047 13.18 1 96.75 303 TRP A C 1
ATOM 2509 O O . TRP A 1 303 ? 12.07 -20.094 12.633 1 96.75 303 TRP A O 1
ATOM 2519 N N . GLY A 1 304 ? 13.531 -18.984 13.891 1 94.94 304 GLY A N 1
ATOM 2520 C CA . GLY A 1 304 ? 12.75 -17.766 13.992 1 94.94 304 GLY A CA 1
ATOM 2521 C C . GLY A 1 304 ? 11.883 -17.719 15.234 1 94.94 304 GLY A C 1
ATOM 2522 O O . GLY A 1 304 ? 12.008 -18.578 16.125 1 94.94 304 GLY A O 1
ATOM 2523 N N . GLY A 1 305 ? 10.93 -16.75 15.273 1 86.31 305 GLY A N 1
ATOM 2524 C CA . GLY A 1 305 ? 9.945 -16.578 16.328 1 86.31 305 GLY A CA 1
ATOM 2525 C C . GLY A 1 305 ? 10.555 -16.078 17.625 1 86.31 305 GLY A C 1
ATOM 2526 O O . GLY A 1 305 ? 10.117 -16.484 18.719 1 86.31 305 GLY A O 1
ATOM 2527 N N . ARG A 1 306 ? 11.648 -15.328 17.812 1 67.44 306 ARG A N 1
ATOM 2528 C CA . ARG A 1 306 ? 12.18 -14.867 19.094 1 67.44 306 ARG A CA 1
ATOM 2529 C C . ARG A 1 306 ? 11.453 -13.617 19.562 1 67.44 306 ARG A C 1
ATOM 2531 O O . ARG A 1 306 ? 10.922 -12.852 18.766 1 67.44 306 ARG A O 1
ATOM 2538 N N . MET B 1 1 ? -4.348 -13.047 -33.312 1 65 1 MET B N 1
ATOM 2539 C CA . MET B 1 1 ? -3.73 -12.695 -32.031 1 65 1 MET B CA 1
ATOM 2540 C C . MET B 1 1 ? -4.055 -13.742 -30.969 1 65 1 MET B C 1
ATOM 2542 O O . MET B 1 1 ? -5.215 -14.102 -30.781 1 65 1 MET B O 1
ATOM 2546 N N . ASN B 1 2 ? -2.941 -14.477 -30.625 1 75.06 2 ASN B N 1
ATOM 2547 C CA . ASN B 1 2 ? -3.211 -15.477 -29.594 1 75.06 2 ASN B CA 1
ATOM 2548 C C . ASN B 1 2 ? -2.539 -15.109 -28.266 1 75.06 2 ASN B C 1
ATOM 2550 O O . ASN B 1 2 ? -1.696 -14.211 -28.219 1 75.06 2 ASN B O 1
ATOM 2554 N N . LEU B 1 3 ? -2.967 -15.805 -27.234 1 78.06 3 LEU B N 1
ATOM 2555 C CA . LEU B 1 3 ? -2.58 -15.469 -25.859 1 78.06 3 LEU B CA 1
ATOM 2556 C C . LEU B 1 3 ? -1.081 -15.664 -25.656 1 78.06 3 LEU B C 1
ATOM 2558 O O . LEU B 1 3 ? -0.451 -14.914 -24.906 1 78.06 3 LEU B O 1
ATOM 2562 N N . ALA B 1 4 ? -0.563 -16.594 -26.391 1 83.69 4 ALA B N 1
ATOM 2563 C CA . ALA B 1 4 ? 0.867 -16.875 -26.297 1 83.69 4 ALA B CA 1
ATOM 2564 C C . ALA B 1 4 ? 1.694 -15.703 -26.812 1 83.69 4 ALA B C 1
ATOM 2566 O O . ALA B 1 4 ? 2.744 -15.383 -26.25 1 83.69 4 ALA B O 1
ATOM 2567 N N . GLU B 1 5 ? 1.21 -15.133 -27.859 1 89 5 GLU B N 1
ATOM 2568 C CA . GLU B 1 5 ? 1.895 -13.977 -28.438 1 89 5 GLU B CA 1
ATOM 2569 C C . GLU B 1 5 ? 1.84 -12.773 -27.5 1 89 5 GLU B C 1
ATOM 2571 O O . GLU B 1 5 ? 2.834 -12.07 -27.328 1 89 5 GLU B O 1
ATOM 2576 N N . ILE B 1 6 ? 0.705 -12.656 -26.859 1 85.75 6 ILE B N 1
ATOM 2577 C CA . ILE B 1 6 ? 0.521 -11.547 -25.922 1 85.75 6 ILE B CA 1
ATOM 2578 C C . ILE B 1 6 ? 1.399 -11.75 -24.688 1 85.75 6 ILE B C 1
ATOM 2580 O O . ILE B 1 6 ? 2.053 -10.82 -24.234 1 85.75 6 ILE B O 1
ATOM 2584 N N . GLU B 1 7 ? 1.417 -12.922 -24.234 1 83 7 GLU B N 1
ATOM 2585 C CA . GLU B 1 7 ? 2.275 -13.273 -23.109 1 83 7 GLU B CA 1
ATOM 2586 C C . GLU B 1 7 ? 3.744 -13.023 -23.438 1 83 7 GLU B C 1
ATOM 2588 O O . GLU B 1 7 ? 4.492 -12.508 -22.594 1 83 7 GLU B O 1
ATOM 2593 N N . THR B 1 8 ? 4.125 -13.406 -24.594 1 88.44 8 THR B N 1
ATOM 2594 C CA . THR B 1 8 ? 5.5 -13.227 -25.062 1 88.44 8 THR B CA 1
ATOM 2595 C C . THR B 1 8 ? 5.867 -11.742 -25.078 1 88.44 8 THR B C 1
ATOM 2597 O O . THR B 1 8 ? 6.93 -11.352 -24.594 1 88.44 8 THR B O 1
ATOM 2600 N N . PHE B 1 9 ? 4.996 -10.945 -25.531 1 89.12 9 PHE B N 1
ATOM 2601 C CA . PHE B 1 9 ? 5.215 -9.508 -25.594 1 89.12 9 PHE B CA 1
ATOM 2602 C C . PHE B 1 9 ? 5.383 -8.922 -24.203 1 89.12 9 PHE B C 1
ATOM 2604 O O . PHE B 1 9 ? 6.34 -8.188 -23.938 1 89.12 9 PHE B O 1
ATOM 2611 N N . LEU B 1 10 ? 4.496 -9.328 -23.406 1 82.56 10 LEU B N 1
ATOM 2612 C CA . LEU B 1 10 ? 4.555 -8.773 -22.047 1 82.56 10 LEU B CA 1
ATOM 2613 C C . LEU B 1 10 ? 5.832 -9.211 -21.344 1 82.56 10 LEU B C 1
ATOM 2615 O O . LEU B 1 10 ? 6.398 -8.453 -20.547 1 82.56 10 LEU B O 1
ATOM 2619 N N . THR B 1 11 ? 6.277 -10.414 -21.656 1 84.94 11 THR B N 1
ATOM 2620 C CA . THR B 1 11 ? 7.508 -10.914 -21.047 1 84.94 11 THR B CA 1
ATOM 2621 C C . THR B 1 11 ? 8.719 -10.156 -21.594 1 84.94 11 THR B C 1
ATOM 2623 O O . THR B 1 11 ? 9.656 -9.852 -20.859 1 84.94 11 THR B O 1
ATOM 2626 N N . ILE B 1 12 ? 8.617 -9.828 -22.828 1 86.25 12 ILE B N 1
ATOM 2627 C CA . ILE B 1 12 ? 9.68 -9.039 -23.453 1 86.25 12 ILE B CA 1
ATOM 2628 C C . ILE B 1 12 ? 9.734 -7.652 -22.812 1 86.25 12 ILE B C 1
ATOM 2630 O O . ILE B 1 12 ? 10.812 -7.121 -22.547 1 86.25 12 ILE B O 1
ATOM 2634 N N . VAL B 1 13 ? 8.602 -7.117 -22.641 1 80.44 13 VAL B N 1
ATOM 2635 C CA . VAL B 1 13 ? 8.508 -5.801 -22.016 1 80.44 13 VAL B CA 1
ATOM 2636 C C . VAL B 1 13 ? 9.203 -5.828 -20.656 1 80.44 13 VAL B C 1
ATOM 2638 O O . VAL B 1 13 ? 9.906 -4.883 -20.297 1 80.44 13 VAL B O 1
ATOM 2641 N N . ASN B 1 14 ? 8.961 -6.891 -20.062 1 73.88 14 ASN B N 1
ATOM 2642 C CA . ASN B 1 14 ? 9.477 -7.023 -18.703 1 73.88 14 ASN B CA 1
ATOM 2643 C C . ASN B 1 14 ? 10.977 -7.293 -18.688 1 73.88 14 ASN B C 1
ATOM 2645 O O . ASN B 1 14 ? 11.703 -6.727 -17.875 1 73.88 14 ASN B O 1
ATOM 2649 N N . THR B 1 15 ? 11.422 -8.164 -19.562 1 76.69 15 THR B N 1
ATOM 2650 C CA . THR B 1 15 ? 12.812 -8.617 -19.547 1 76.69 15 THR B CA 1
ATOM 2651 C C . THR B 1 15 ? 13.688 -7.688 -20.375 1 76.69 15 THR B C 1
ATOM 2653 O O . THR B 1 15 ? 14.914 -7.699 -20.25 1 76.69 15 THR B O 1
ATOM 2656 N N . LYS B 1 16 ? 13.008 -6.996 -21.266 1 80.19 16 LYS B N 1
ATOM 2657 C CA . LYS B 1 16 ? 13.664 -6.141 -22.25 1 80.19 16 LYS B CA 1
ATOM 2658 C C . LYS B 1 16 ? 14.68 -6.926 -23.078 1 80.19 16 LYS B C 1
ATOM 2660 O O . LYS B 1 16 ? 15.688 -6.371 -23.516 1 80.19 16 LYS B O 1
ATOM 2665 N N . SER B 1 17 ? 14.453 -8.172 -23.094 1 85.81 17 SER B N 1
ATOM 2666 C CA . SER B 1 17 ? 15.391 -9.047 -23.797 1 85.81 17 SER B CA 1
ATOM 2667 C C . SER B 1 17 ? 14.672 -10.242 -24.406 1 85.81 17 SER B C 1
ATOM 2669 O O . SER B 1 17 ? 13.859 -10.891 -23.734 1 85.81 17 SER B O 1
ATOM 2671 N N . ILE B 1 18 ? 15 -10.484 -25.641 1 88.12 18 ILE B N 1
ATOM 2672 C CA . ILE B 1 18 ? 14.422 -11.641 -26.312 1 88.12 18 ILE B CA 1
ATOM 2673 C C . ILE B 1 18 ? 14.992 -12.922 -25.703 1 88.12 18 ILE B C 1
ATOM 2675 O O . ILE B 1 18 ? 14.258 -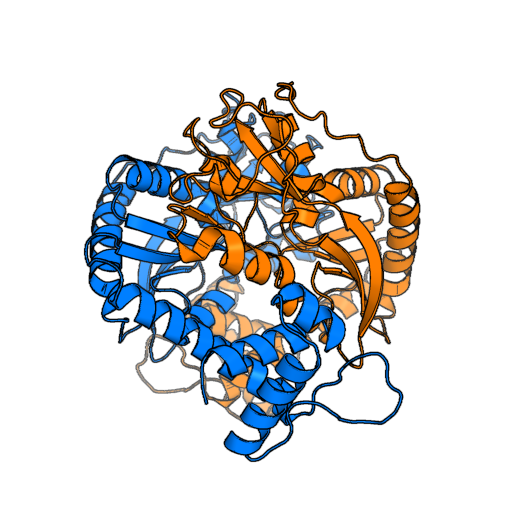13.883 -25.469 1 88.12 18 ILE B O 1
ATOM 2679 N N . THR B 1 19 ? 16.297 -12.828 -25.375 1 86.88 19 THR B N 1
ATOM 2680 C CA . THR B 1 19 ? 16.969 -13.992 -24.828 1 86.88 19 THR B CA 1
ATOM 2681 C C . THR B 1 19 ? 16.438 -14.312 -23.438 1 86.88 19 THR B C 1
ATOM 2683 O O . THR B 1 19 ? 16.125 -15.469 -23.125 1 86.88 19 THR B O 1
ATOM 2686 N N . LYS B 1 20 ? 16.328 -13.336 -22.672 1 85.75 20 LYS B N 1
ATOM 2687 C CA . LYS B 1 20 ? 15.828 -13.547 -21.312 1 85.75 20 LYS B CA 1
ATOM 2688 C C . LYS B 1 20 ? 14.375 -14.008 -21.344 1 85.75 20 LYS B C 1
ATOM 2690 O O . LYS B 1 20 ? 13.969 -14.836 -20.516 1 85.75 20 LYS B O 1
ATOM 2695 N N . THR B 1 21 ? 13.633 -13.453 -22.25 1 88.44 21 THR B N 1
ATOM 2696 C CA . THR B 1 21 ? 12.242 -13.867 -22.406 1 88.44 21 THR B CA 1
ATOM 2697 C C . THR B 1 21 ? 12.164 -15.352 -22.781 1 88.44 21 THR B C 1
ATOM 2699 O O . THR B 1 21 ? 11.344 -16.094 -22.234 1 88.44 21 THR B O 1
ATOM 2702 N N . ALA B 1 22 ? 13.008 -15.781 -23.672 1 89.81 22 ALA B N 1
ATOM 2703 C CA . ALA B 1 22 ? 13.055 -17.188 -24.078 1 89.81 22 ALA B CA 1
ATOM 2704 C C . ALA B 1 22 ? 13.344 -18.094 -22.891 1 89.81 22 ALA B C 1
ATOM 2706 O O . ALA B 1 22 ? 12.68 -19.109 -22.719 1 89.81 22 ALA B O 1
ATOM 2707 N N . ASP B 1 23 ? 14.25 -17.656 -22.125 1 84.06 23 ASP B N 1
ATOM 2708 C CA . ASP B 1 23 ? 14.625 -18.422 -20.953 1 84.06 23 ASP B CA 1
ATOM 2709 C C . ASP B 1 23 ? 13.453 -18.531 -19.969 1 84.06 23 ASP B C 1
ATOM 2711 O O . ASP B 1 23 ? 13.148 -19.609 -19.453 1 84.06 23 ASP B O 1
ATOM 2715 N N . LEU B 1 24 ? 12.812 -17.438 -19.859 1 81.69 24 LEU B N 1
ATOM 2716 C CA . LEU B 1 24 ? 11.75 -17.359 -18.859 1 81.69 24 LEU B CA 1
ATOM 2717 C C . LEU B 1 24 ? 10.523 -18.156 -19.312 1 81.69 24 LEU B C 1
ATOM 2719 O O . LEU B 1 24 ? 9.828 -18.75 -18.484 1 81.69 24 LEU B O 1
ATOM 2723 N N . LEU B 1 25 ? 10.297 -18.125 -20.547 1 83.81 25 LEU B N 1
ATOM 2724 C CA . LEU B 1 25 ? 9.117 -18.797 -21.078 1 83.81 25 LEU B CA 1
ATOM 2725 C C . LEU B 1 25 ? 9.453 -20.219 -21.531 1 83.81 25 LEU B C 1
ATOM 2727 O O . LEU B 1 25 ? 8.586 -20.953 -22 1 83.81 25 LEU B O 1
ATOM 2731 N N . PHE B 1 26 ? 10.758 -20.594 -21.406 1 81.81 26 PHE B N 1
ATOM 2732 C CA . PHE B 1 26 ? 11.242 -21.906 -21.812 1 81.81 26 PHE B CA 1
ATOM 2733 C C . PHE B 1 26 ? 10.984 -22.141 -23.281 1 81.81 26 PHE B C 1
ATOM 2735 O O . PHE B 1 26 ? 10.438 -23.172 -23.672 1 81.81 26 PHE B O 1
ATOM 2742 N N . LEU B 1 27 ? 11.297 -21.109 -23.984 1 87.94 27 LEU B N 1
ATOM 2743 C CA . LEU B 1 27 ? 11.203 -21.125 -25.438 1 87.94 27 LEU B CA 1
ATOM 2744 C C . LEU B 1 27 ? 12.562 -20.844 -26.062 1 87.94 27 LEU B C 1
ATOM 2746 O O . LEU B 1 27 ? 13.5 -20.453 -25.375 1 87.94 27 LEU B O 1
ATOM 2750 N N . SER B 1 28 ? 12.641 -21.172 -27.266 1 90 28 SER B N 1
ATOM 2751 C CA . SER B 1 28 ? 13.82 -20.75 -28.016 1 90 28 SER B CA 1
ATOM 2752 C C . SER B 1 28 ? 13.719 -19.297 -28.453 1 90 28 SER B C 1
ATOM 2754 O O . SER B 1 28 ? 12.609 -18.766 -28.594 1 90 28 SER B O 1
ATOM 2756 N N . GLN B 1 29 ? 14.82 -18.703 -28.578 1 90.38 29 GLN B N 1
ATOM 2757 C CA . GLN B 1 29 ? 14.859 -17.312 -29 1 90.38 29 GLN B CA 1
ATOM 2758 C C . GLN B 1 29 ? 14.125 -17.125 -30.328 1 90.38 29 GLN B C 1
ATOM 2760 O O . GLN B 1 29 ? 13.367 -16.172 -30.5 1 90.38 29 GLN B O 1
ATOM 2765 N N . PRO B 1 30 ? 14.305 -18.016 -31.297 1 91.69 30 PRO B N 1
ATOM 2766 C CA . PRO B 1 30 ? 13.57 -17.828 -32.562 1 91.69 30 PRO B CA 1
ATOM 2767 C C . PRO B 1 30 ? 12.055 -17.891 -32.375 1 91.69 30 PRO B C 1
ATOM 2769 O O . PRO B 1 30 ? 11.312 -17.172 -33.031 1 91.69 30 PRO B O 1
ATOM 2772 N N . THR B 1 31 ? 11.672 -18.75 -31.438 1 91 31 THR B N 1
ATOM 2773 C CA . THR B 1 31 ? 10.242 -18.859 -31.172 1 91 31 THR B CA 1
ATOM 2774 C C . THR B 1 31 ? 9.695 -17.562 -30.594 1 91 31 THR B C 1
ATOM 2776 O O . THR B 1 31 ? 8.633 -17.094 -31 1 91 31 THR B O 1
ATOM 2779 N N . VAL B 1 32 ? 10.438 -17 -29.656 1 93 32 VAL B N 1
ATOM 2780 C CA . VAL B 1 32 ? 10.039 -15.734 -29.047 1 93 32 VAL B CA 1
ATOM 2781 C C . VAL B 1 32 ? 9.977 -14.641 -30.109 1 93 32 VAL B C 1
ATOM 2783 O O . VAL B 1 32 ? 9.008 -13.875 -30.172 1 93 32 VAL B O 1
ATOM 2786 N N . SER B 1 33 ? 10.992 -14.586 -30.922 1 90.69 33 SER B N 1
ATOM 2787 C CA . SER B 1 33 ? 11.039 -13.594 -32 1 90.69 33 SER B CA 1
ATOM 2788 C C . SER B 1 33 ? 9.883 -13.773 -32.969 1 90.69 33 SER B C 1
ATOM 2790 O O . SER B 1 33 ? 9.281 -12.797 -33.406 1 90.69 33 SER B O 1
ATOM 2792 N N . HIS B 1 34 ? 9.602 -15.023 -33.25 1 91.69 34 HIS B N 1
ATOM 2793 C CA . HIS B 1 34 ? 8.508 -15.32 -34.156 1 91.69 34 HIS B CA 1
ATOM 2794 C C . HIS B 1 34 ? 7.164 -14.891 -33.562 1 91.69 34 HIS B C 1
ATOM 2796 O O . HIS B 1 34 ? 6.328 -14.32 -34.281 1 91.69 34 HIS B O 1
ATOM 2802 N N . ARG B 1 35 ? 6.961 -15.203 -32.281 1 92.06 35 ARG B N 1
ATOM 2803 C CA . ARG B 1 35 ? 5.719 -14.812 -31.625 1 92.06 35 ARG B CA 1
ATOM 2804 C C . ARG B 1 35 ? 5.527 -13.305 -31.672 1 92.06 35 ARG B C 1
ATOM 2806 O O . ARG B 1 35 ? 4.422 -12.82 -31.922 1 92.06 35 ARG B O 1
ATOM 2813 N N . LEU B 1 36 ? 6.609 -12.633 -31.453 1 92.81 36 LEU B N 1
ATOM 2814 C CA . LEU B 1 36 ? 6.551 -11.172 -31.469 1 92.81 36 LEU B CA 1
ATOM 2815 C C . LEU B 1 36 ? 6.227 -10.648 -32.875 1 92.81 36 LEU B C 1
ATOM 2817 O O . LEU B 1 36 ? 5.375 -9.773 -33.031 1 92.81 36 LEU B O 1
ATOM 2821 N N . THR B 1 37 ? 6.914 -11.211 -33.812 1 91.25 37 THR B N 1
ATOM 2822 C CA . THR B 1 37 ? 6.711 -10.797 -35.188 1 91.25 37 THR B CA 1
ATOM 2823 C C . THR B 1 37 ? 5.285 -11.102 -35.656 1 91.25 37 THR B C 1
ATOM 2825 O O . THR B 1 37 ? 4.656 -10.289 -36.344 1 91.25 37 THR B O 1
ATOM 2828 N N . SER B 1 38 ? 4.848 -12.25 -35.25 1 90.88 38 SER B N 1
ATOM 2829 C CA . SER B 1 38 ? 3.482 -12.633 -35.594 1 90.88 38 SER B CA 1
ATOM 2830 C C . SER B 1 38 ? 2.471 -11.664 -35 1 90.88 38 SER B C 1
ATOM 2832 O O . SER B 1 38 ? 1.521 -11.25 -35.656 1 90.88 38 SER B O 1
ATOM 2834 N N . LEU B 1 39 ? 2.668 -11.336 -33.75 1 91.56 39 LEU B N 1
ATOM 2835 C CA . LEU B 1 39 ? 1.795 -10.391 -33.062 1 91.56 39 LEU B CA 1
ATOM 2836 C C . LEU B 1 39 ? 1.812 -9.031 -33.75 1 91.56 39 LEU B C 1
ATOM 2838 O O . LEU B 1 39 ? 0.758 -8.438 -33.969 1 91.56 39 LEU B O 1
ATOM 2842 N N . GLU B 1 40 ? 3.014 -8.555 -34.062 1 92.62 40 GLU B N 1
ATOM 2843 C CA . GLU B 1 40 ? 3.158 -7.262 -34.75 1 92.62 40 GLU B CA 1
ATOM 2844 C C . GLU B 1 40 ? 2.49 -7.27 -36.125 1 92.62 40 GLU B C 1
ATOM 2846 O O . GLU B 1 40 ? 1.856 -6.289 -36.5 1 92.62 40 GLU B O 1
ATOM 2851 N N . ASN B 1 41 ? 2.604 -8.375 -36.844 1 89.81 41 ASN B N 1
ATOM 2852 C CA . ASN B 1 41 ? 1.98 -8.508 -38.156 1 89.81 41 ASN B CA 1
ATOM 2853 C C . ASN B 1 41 ? 0.458 -8.445 -38.062 1 89.81 41 ASN B C 1
ATOM 2855 O O . ASN B 1 41 ? -0.193 -7.805 -38.875 1 89.81 41 ASN B O 1
ATOM 2859 N N . GLU B 1 42 ? 0.007 -9.109 -37.062 1 86.62 42 GLU B N 1
ATOM 2860 C CA . GLU B 1 42 ? -1.44 -9.117 -36.875 1 86.62 42 GLU B CA 1
ATOM 2861 C C . GLU B 1 42 ? -1.953 -7.73 -36.5 1 86.62 42 GLU B C 1
ATOM 2863 O O . GLU B 1 42 ? -3.029 -7.316 -36.938 1 86.62 42 GLU B O 1
ATOM 2868 N N . LEU B 1 43 ? -1.198 -7.07 -35.656 1 87.19 43 LEU B N 1
ATOM 2869 C CA . LEU B 1 43 ? -1.582 -5.742 -35.188 1 87.19 43 LEU B CA 1
ATOM 2870 C C . LEU B 1 43 ? -1.39 -4.699 -36.281 1 87.19 43 LEU B C 1
ATOM 2872 O O . LEU B 1 43 ? -2.047 -3.656 -36.281 1 87.19 43 LEU B O 1
ATOM 2876 N N . GLY B 1 44 ? -0.444 -4.934 -37.25 1 88.38 44 GLY B N 1
ATOM 2877 C CA . GLY B 1 44 ? -0.167 -4.023 -38.344 1 88.38 44 GLY B CA 1
ATOM 2878 C C . GLY B 1 44 ? 0.828 -2.938 -37.969 1 88.38 44 GLY B C 1
ATOM 2879 O O . GLY B 1 44 ? 0.976 -1.958 -38.719 1 88.38 44 GLY B O 1
ATOM 2880 N N . PHE B 1 45 ? 1.367 -2.99 -36.812 1 87 45 PHE B N 1
ATOM 2881 C CA . PHE B 1 45 ? 2.398 -2.049 -36.375 1 87 45 PHE B CA 1
ATOM 2882 C C . PHE B 1 45 ? 3.441 -2.738 -35.5 1 87 45 PHE B C 1
ATOM 2884 O O . PHE B 1 45 ? 3.164 -3.779 -34.906 1 87 45 PHE B O 1
ATOM 2891 N N . SER B 1 46 ? 4.645 -2.145 -35.438 1 91.38 46 SER B N 1
ATOM 2892 C CA . SER B 1 46 ? 5.738 -2.686 -34.625 1 91.38 46 SER B CA 1
ATOM 2893 C C . SER B 1 46 ? 5.582 -2.316 -33.156 1 91.38 46 SER B C 1
ATOM 2895 O O . SER B 1 46 ? 5.168 -1.201 -32.844 1 91.38 46 SER B O 1
ATOM 2897 N N . LEU B 1 47 ? 5.875 -3.32 -32.344 1 91.56 47 LEU B N 1
ATOM 2898 C CA . LEU B 1 47 ? 5.809 -3.105 -30.922 1 91.56 47 LEU B CA 1
ATOM 2899 C C . LEU B 1 47 ? 7.191 -2.795 -30.344 1 91.56 47 LEU B C 1
ATOM 2901 O O . LEU B 1 47 ? 7.309 -2.096 -29.344 1 91.56 47 LEU B O 1
ATOM 2905 N N . VAL B 1 48 ? 8.234 -3.293 -31.047 1 90.62 48 VAL B N 1
ATOM 2906 C CA . VAL B 1 48 ? 9.602 -3.16 -30.562 1 90.62 48 VAL B CA 1
ATOM 2907 C C . VAL B 1 48 ? 10.477 -2.525 -31.625 1 90.62 48 VAL B C 1
ATOM 2909 O O . VAL B 1 48 ? 10.273 -2.75 -32.812 1 90.62 48 VAL B O 1
ATOM 2912 N N . ILE B 1 49 ? 11.312 -1.633 -31.141 1 85.5 49 ILE B N 1
ATOM 2913 C CA . ILE B 1 49 ? 12.281 -1.036 -32.062 1 85.5 49 ILE B CA 1
ATOM 2914 C C . ILE B 1 49 ? 13.344 -2.068 -32.438 1 85.5 49 ILE B C 1
ATOM 2916 O O . ILE B 1 49 ? 13.953 -2.686 -31.547 1 85.5 49 ILE B O 1
ATOM 2920 N N . ARG B 1 50 ? 13.391 -2.479 -33.688 1 74.25 50 ARG B N 1
ATOM 2921 C CA . ARG B 1 50 ? 14.297 -3.514 -34.156 1 74.25 50 ARG B CA 1
ATOM 2922 C C . ARG B 1 50 ? 15.641 -2.914 -34.562 1 74.25 50 ARG B C 1
ATOM 2924 O O . ARG B 1 50 ? 15.75 -2.256 -35.594 1 74.25 50 ARG B O 1
ATOM 2931 N N . ASN B 1 51 ? 16.25 -2.053 -33.781 1 61.97 51 ASN B N 1
ATOM 2932 C CA . ASN B 1 51 ? 17.531 -1.552 -34.25 1 61.97 51 ASN B CA 1
ATOM 2933 C C . ASN B 1 51 ? 18.656 -2.57 -34.031 1 61.97 51 ASN B C 1
ATOM 2935 O O . ASN B 1 51 ? 18.703 -3.244 -33 1 61.97 51 ASN B O 1
ATOM 2939 N N . LYS B 1 52 ? 19.547 -2.875 -35.094 1 55.47 52 LYS B N 1
ATOM 2940 C CA . LYS B 1 52 ? 20.766 -3.686 -35.094 1 55.47 52 LYS B CA 1
ATOM 2941 C C . LYS B 1 52 ? 21.766 -3.168 -34.094 1 55.47 52 LYS B C 1
ATOM 2943 O O . LYS B 1 52 ? 22.016 -1.961 -34 1 55.47 52 LYS B O 1
ATOM 2948 N N . GLY B 1 53 ? 22.078 -4.082 -32.938 1 57.34 53 GLY B N 1
ATOM 2949 C CA . GLY B 1 53 ? 23.188 -3.811 -32.062 1 57.34 53 GLY B CA 1
ATOM 2950 C C . GLY B 1 53 ? 22.781 -3.518 -30.625 1 57.34 53 GLY B C 1
ATOM 2951 O O . GLY B 1 53 ? 23.625 -3.285 -29.766 1 57.34 53 GLY B O 1
ATOM 2952 N N . HIS B 1 54 ? 21.484 -3.334 -30.5 1 56.06 54 HIS B N 1
ATOM 2953 C CA . HIS B 1 54 ? 21.172 -2.904 -29.141 1 56.06 54 HIS B CA 1
ATOM 2954 C C . HIS B 1 54 ? 20.797 -4.094 -28.266 1 56.06 54 HIS B C 1
ATOM 2956 O O . HIS B 1 54 ? 20.047 -4.977 -28.688 1 56.06 54 HIS B O 1
ATOM 2962 N N . LYS B 1 55 ? 21.5 -4.297 -27.234 1 60.59 55 LYS B N 1
ATOM 2963 C CA . LYS B 1 55 ? 21.406 -5.363 -26.234 1 60.59 55 LYS B CA 1
ATOM 2964 C C . LYS B 1 55 ? 20.031 -5.391 -25.578 1 60.59 55 LYS B C 1
ATOM 2966 O O . LYS B 1 55 ? 19.547 -6.457 -25.203 1 60.59 55 LYS B O 1
ATOM 2971 N N . GLN B 1 56 ? 19.297 -4.258 -25.453 1 74.62 56 GLN B N 1
ATOM 2972 C CA . GLN B 1 56 ? 18.016 -4.215 -24.75 1 74.62 56 GLN B CA 1
ATOM 2973 C C . GLN B 1 56 ? 16.875 -3.898 -25.719 1 74.62 56 GLN B C 1
ATOM 2975 O O . GLN B 1 56 ? 17.031 -3.055 -26.609 1 74.62 56 GLN B O 1
ATOM 2980 N N . VAL B 1 57 ? 15.797 -4.66 -25.656 1 82.31 57 VAL B N 1
ATOM 2981 C CA . VAL B 1 57 ? 14.609 -4.453 -26.469 1 82.31 57 VAL B CA 1
ATOM 2982 C C . VAL B 1 57 ? 13.914 -3.156 -26.062 1 82.31 57 VAL B C 1
ATOM 2984 O O . VAL B 1 57 ? 13.688 -2.916 -24.875 1 82.31 57 VAL B O 1
ATOM 2987 N N . GLU B 1 58 ? 13.797 -2.207 -27 1 84.5 58 GLU B N 1
ATOM 2988 C CA . GLU B 1 58 ? 13.062 -0.967 -26.766 1 84.5 58 GLU B CA 1
ATOM 2989 C C . GLU B 1 58 ? 11.688 -1.011 -27.438 1 84.5 58 GLU B C 1
ATOM 2991 O O . GLU B 1 58 ? 11.539 -1.563 -28.531 1 84.5 58 GLU B O 1
ATOM 2996 N N . LEU B 1 59 ? 10.742 -0.432 -26.719 1 83.38 59 LEU B N 1
ATOM 2997 C CA . LEU B 1 59 ? 9.383 -0.435 -27.234 1 83.38 59 LEU B CA 1
ATOM 2998 C C . LEU B 1 59 ? 9.141 0.77 -28.141 1 83.38 59 LEU B C 1
ATOM 3000 O O . LEU B 1 59 ? 9.703 1.843 -27.922 1 83.38 59 LEU B O 1
ATOM 3004 N N . THR B 1 60 ? 8.359 0.615 -29.188 1 83 60 THR B N 1
ATOM 3005 C CA . THR B 1 60 ? 7.805 1.735 -29.953 1 83 60 THR B CA 1
ATOM 3006 C C . THR B 1 60 ? 6.73 2.455 -29.141 1 83 60 THR B C 1
ATOM 3008 O O . THR B 1 60 ? 6.246 1.927 -28.125 1 83 60 THR B O 1
ATOM 3011 N N . PRO B 1 61 ? 6.406 3.66 -29.5 1 73.31 61 PRO B N 1
ATOM 3012 C CA . PRO B 1 61 ? 5.285 4.32 -28.828 1 73.31 61 PRO B CA 1
ATOM 3013 C C . PRO B 1 61 ? 4.016 3.471 -28.812 1 73.31 61 PRO B C 1
ATOM 3015 O O . PRO B 1 61 ? 3.33 3.391 -27.797 1 73.31 61 PRO B O 1
ATOM 3018 N N . LYS B 1 62 ? 3.762 2.865 -29.906 1 80.94 62 LYS B N 1
ATOM 3019 C CA . LYS B 1 62 ? 2.602 1.984 -29.984 1 80.94 62 LYS B CA 1
ATOM 3020 C C . LYS B 1 62 ? 2.775 0.763 -29.094 1 80.94 62 LYS B C 1
ATOM 3022 O O . LYS B 1 62 ? 1.8 0.241 -28.547 1 80.94 62 LYS B O 1
ATOM 3027 N N . GLY B 1 63 ? 4.074 0.349 -29 1 82.44 63 GLY B N 1
ATOM 3028 C CA . GLY B 1 63 ? 4.363 -0.729 -28.062 1 82.44 63 GLY B CA 1
ATOM 3029 C C . GLY B 1 63 ? 4.039 -0.373 -26.625 1 82.44 63 GLY B C 1
ATOM 3030 O O . GLY B 1 63 ? 3.469 -1.185 -25.891 1 82.44 63 GLY B O 1
ATOM 3031 N N . MET B 1 64 ? 4.336 0.824 -26.25 1 71.88 64 MET B N 1
ATOM 3032 C CA . MET B 1 64 ? 4.039 1.31 -24.906 1 71.88 64 MET B CA 1
ATOM 3033 C C . MET B 1 64 ? 2.535 1.367 -24.656 1 71.88 64 MET B C 1
ATOM 3035 O O . MET B 1 64 ? 2.051 0.951 -23.609 1 71.88 64 MET B O 1
ATOM 3039 N N . ASP B 1 65 ? 1.845 1.797 -25.672 1 67.81 65 ASP B N 1
ATOM 3040 C CA . ASP B 1 65 ? 0.39 1.886 -25.594 1 67.81 65 ASP B CA 1
ATOM 3041 C C . ASP B 1 65 ? -0.24 0.499 -25.5 1 67.81 65 ASP B C 1
ATOM 3043 O O . ASP B 1 65 ? -1.246 0.312 -24.812 1 67.81 65 ASP B O 1
ATOM 3047 N N . PHE B 1 66 ? 0.389 -0.398 -26.172 1 78.31 66 PHE B N 1
ATOM 3048 C CA . PHE B 1 66 ? -0.188 -1.733 -26.266 1 78.31 66 PHE B CA 1
ATOM 3049 C C . PHE B 1 66 ? -0.027 -2.494 -24.953 1 78.31 66 PHE B C 1
ATOM 3051 O O . PHE B 1 66 ? -0.74 -3.469 -24.703 1 78.31 66 PHE B O 1
ATOM 3058 N N . ILE B 1 67 ? 0.931 -2.029 -24.094 1 75.06 67 ILE B N 1
ATOM 3059 C CA . ILE B 1 67 ? 1.145 -2.705 -22.828 1 75.06 67 ILE B CA 1
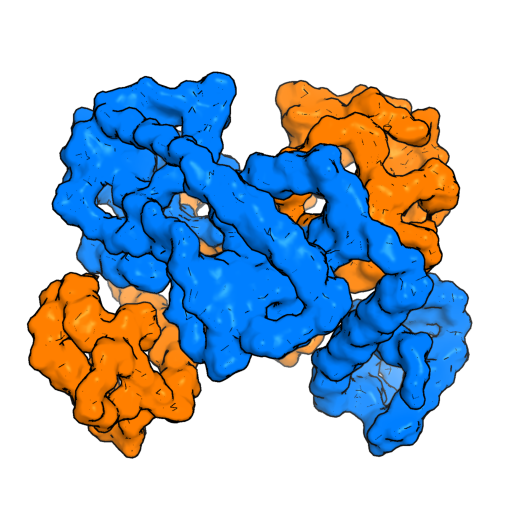ATOM 3060 C C . ILE B 1 67 ? -0.172 -2.783 -22.062 1 75.06 67 ILE B C 1
ATOM 3062 O O . ILE B 1 67 ? -0.555 -3.854 -21.578 1 75.06 67 ILE B O 1
ATOM 3066 N N . ILE B 1 68 ? -0.908 -1.758 -22.047 1 61.91 68 ILE B N 1
ATOM 3067 C CA . ILE B 1 68 ? -2.158 -1.668 -21.297 1 61.91 68 ILE B CA 1
ATOM 3068 C C . ILE B 1 68 ? -3.178 -2.643 -21.891 1 61.91 68 ILE B C 1
ATOM 3070 O O . ILE B 1 68 ? -3.844 -3.371 -21.141 1 61.91 68 ILE B O 1
ATOM 3074 N N . LEU B 1 69 ? -3.258 -2.662 -23.141 1 69.12 69 LEU B N 1
ATOM 3075 C CA . LEU B 1 69 ? -4.203 -3.539 -23.828 1 69.12 69 LEU B CA 1
ATOM 3076 C C . LEU B 1 69 ? -3.82 -5.004 -23.641 1 69.12 69 LEU B C 1
ATOM 3078 O O . LEU B 1 69 ? -4.684 -5.852 -23.391 1 69.12 69 LEU B O 1
ATOM 3082 N N . ALA B 1 70 ? -2.514 -5.25 -23.797 1 78.19 70 ALA B N 1
ATOM 3083 C CA . ALA B 1 70 ? -2.018 -6.613 -23.641 1 78.19 70 ALA B CA 1
ATOM 3084 C C . ALA B 1 70 ? -2.338 -7.148 -22.25 1 78.19 70 ALA B C 1
ATOM 3086 O O . ALA B 1 70 ? -2.754 -8.297 -22.094 1 78.19 70 ALA B O 1
ATOM 3087 N N . GLU B 1 71 ? -2.186 -6.285 -21.281 1 67.75 71 GLU B N 1
ATOM 3088 C CA . GLU B 1 71 ? -2.492 -6.664 -19.906 1 67.75 71 GLU B CA 1
ATOM 3089 C C . GLU B 1 71 ? -3.977 -6.973 -19.734 1 67.75 71 GLU B C 1
ATOM 3091 O O . GLU B 1 71 ? -4.344 -7.93 -19.047 1 67.75 71 GLU B O 1
ATOM 3096 N N . ARG B 1 72 ? -4.789 -6.219 -20.344 1 63.59 72 ARG B N 1
ATOM 3097 C CA . ARG B 1 72 ? -6.23 -6.449 -20.281 1 63.59 72 ARG B CA 1
ATOM 3098 C C . ARG B 1 72 ? -6.602 -7.762 -20.969 1 63.59 72 ARG B C 1
ATOM 3100 O O . ARG B 1 72 ? -7.449 -8.508 -20.469 1 63.59 72 ARG B O 1
ATOM 3107 N N . TRP B 1 73 ? -5.973 -8.008 -22.094 1 68.12 73 TRP B N 1
ATOM 3108 C CA . TRP B 1 73 ? -6.188 -9.266 -22.797 1 68.12 73 TRP B CA 1
ATOM 3109 C C . TRP B 1 73 ? -5.832 -10.453 -21.922 1 68.12 73 TRP B C 1
ATOM 3111 O O . TRP B 1 73 ? -6.582 -11.43 -21.844 1 68.12 73 TRP B O 1
ATOM 3121 N N . MET B 1 74 ? -4.707 -10.305 -21.312 1 70.69 74 MET B N 1
ATOM 3122 C CA . MET B 1 74 ? -4.266 -11.383 -20.438 1 70.69 74 MET B CA 1
ATOM 3123 C C . MET B 1 74 ? -5.25 -11.586 -19.281 1 70.69 74 MET B C 1
ATOM 3125 O O . MET B 1 74 ? -5.543 -12.727 -18.906 1 70.69 74 MET B O 1
ATOM 3129 N N . SER B 1 75 ? -5.766 -10.523 -18.797 1 63.22 75 SER B N 1
ATOM 3130 C CA . SER B 1 75 ? -6.742 -10.594 -17.719 1 63.22 75 SER B CA 1
ATOM 3131 C C . SER B 1 75 ? -8.031 -11.273 -18.172 1 63.22 75 SER B C 1
ATOM 3133 O O . SER B 1 75 ? -8.57 -12.133 -17.469 1 63.22 75 SER B O 1
ATOM 3135 N N . LEU B 1 76 ? -8.453 -10.938 -19.344 1 61.12 76 LEU B N 1
ATOM 3136 C CA . LEU B 1 76 ? -9.664 -11.523 -19.906 1 61.12 76 LEU B CA 1
ATOM 3137 C C . LEU B 1 76 ? -9.469 -13.016 -20.156 1 61.12 76 LEU B C 1
ATOM 3139 O O . LEU B 1 76 ? -10.391 -13.812 -19.938 1 61.12 76 LEU B O 1
ATOM 3143 N N . TRP B 1 77 ? -8.359 -13.289 -20.641 1 62.41 77 TRP B N 1
ATOM 3144 C CA . TRP B 1 77 ? -8.055 -14.695 -20.891 1 62.41 77 TRP B CA 1
ATOM 3145 C C . TRP B 1 77 ? -8.086 -15.492 -19.578 1 62.41 77 TRP B C 1
ATOM 3147 O O . TRP B 1 77 ? -8.656 -16.578 -19.531 1 62.41 77 TRP B O 1
ATOM 3157 N N . LYS B 1 78 ? -7.473 -14.961 -18.625 1 61.84 78 LYS B N 1
ATOM 3158 C CA . LYS B 1 78 ? -7.48 -15.633 -17.328 1 61.84 78 LYS B CA 1
ATOM 3159 C C . LYS B 1 78 ? -8.906 -15.828 -16.812 1 61.84 78 LYS B C 1
ATOM 3161 O O . LYS B 1 78 ? -9.242 -16.875 -16.281 1 61.84 78 LYS B O 1
ATOM 3166 N N . GLU B 1 79 ? -9.664 -14.875 -17.078 1 60.72 79 GLU B N 1
ATOM 3167 C CA . GLU B 1 79 ? -11.078 -14.953 -16.703 1 60.72 79 GLU B CA 1
ATOM 3168 C C . GLU B 1 79 ? -11.797 -16.047 -17.484 1 60.72 79 GLU B C 1
ATOM 3170 O O . GLU B 1 79 ? -12.641 -16.75 -16.938 1 60.72 79 GLU B O 1
ATOM 3175 N N . THR B 1 80 ? -11.539 -16.078 -18.766 1 60.69 80 THR B N 1
ATOM 3176 C CA . THR B 1 80 ? -12.133 -17.094 -19.625 1 60.69 80 THR B CA 1
ATOM 3177 C C . THR B 1 80 ? -11.766 -18.5 -19.141 1 60.69 80 THR B C 1
ATOM 3179 O O . THR B 1 80 ? -12.609 -19.391 -19.125 1 60.69 80 THR B O 1
ATOM 3182 N N . LEU B 1 81 ? -10.531 -18.594 -18.812 1 60.69 81 LEU B N 1
ATOM 3183 C CA . LEU B 1 81 ? -10.078 -19.891 -18.312 1 60.69 81 LEU B CA 1
ATOM 3184 C C . LEU B 1 81 ? -10.797 -20.25 -17.016 1 60.69 81 LEU B C 1
ATOM 3186 O O . LEU B 1 81 ? -11.094 -21.422 -16.781 1 60.69 81 LEU B O 1
ATOM 3190 N N . GLU B 1 82 ? -10.977 -19.25 -16.25 1 59.5 82 GLU B N 1
ATOM 3191 C CA . GLU B 1 82 ? -11.703 -19.453 -14.992 1 59.5 82 GLU B CA 1
ATOM 3192 C C . GLU B 1 82 ? -13.102 -20 -15.242 1 59.5 82 GLU B C 1
ATOM 3194 O O . GLU B 1 82 ? -13.633 -20.766 -14.438 1 59.5 82 GLU B O 1
ATOM 3199 N N . LEU B 1 83 ? -13.648 -19.547 -16.359 1 55.66 83 LEU B N 1
ATOM 3200 C CA . LEU B 1 83 ? -14.961 -20.047 -16.734 1 55.66 83 LEU B CA 1
ATOM 3201 C C . LEU B 1 83 ? -14.906 -21.531 -17.047 1 55.66 83 LEU B C 1
ATOM 3203 O O . LEU B 1 83 ? -15.898 -22.25 -16.891 1 55.66 83 LEU B O 1
ATOM 3207 N N . GLN B 1 84 ? -13.773 -21.875 -17.656 1 54.75 84 GLN B N 1
ATOM 3208 C CA . GLN B 1 84 ? -13.633 -23.281 -18 1 54.75 84 GLN B CA 1
ATOM 3209 C C . GLN B 1 84 ? -13.469 -24.141 -16.75 1 54.75 84 GLN B C 1
ATOM 3211 O O . GLN B 1 84 ? -13.805 -25.328 -16.75 1 54.75 84 GLN B O 1
ATOM 3216 N N . HIS B 1 85 ? -12.586 -23.656 -15.945 1 51.31 85 HIS B N 1
ATOM 3217 C CA . HIS B 1 85 ? -12.414 -24.438 -14.719 1 51.31 85 HIS B CA 1
ATOM 3218 C C . HIS B 1 85 ? -13.703 -24.469 -13.906 1 51.31 85 HIS B C 1
ATOM 3220 O O . HIS B 1 85 ? -14.508 -23.531 -13.961 1 51.31 85 HIS B O 1
ATOM 3226 N N . ASN B 1 86 ? -13.984 -25.641 -13.398 1 49.31 86 ASN B N 1
ATOM 3227 C CA . ASN B 1 86 ? -15.195 -26.047 -12.688 1 49.31 86 ASN B CA 1
ATOM 3228 C C . ASN B 1 86 ? -15.703 -24.938 -11.766 1 49.31 86 ASN B C 1
ATOM 3230 O O . ASN B 1 86 ? -14.906 -24.234 -11.141 1 49.31 86 ASN B O 1
ATOM 3234 N N . GLN B 1 87 ? -17.062 -24.359 -11.984 1 54.03 87 GLN B N 1
ATOM 3235 C CA . GLN B 1 87 ? -18.109 -23.562 -11.367 1 54.03 87 GLN B CA 1
ATOM 3236 C C . GLN B 1 87 ? -17.984 -23.578 -9.844 1 54.03 87 GLN B C 1
ATOM 3238 O O . GLN B 1 87 ? -18.625 -22.781 -9.156 1 54.03 87 GLN B O 1
ATOM 3243 N N . GLU B 1 88 ? -17.047 -24.5 -9.367 1 66.12 88 GLU B N 1
ATOM 3244 C CA . GLU B 1 88 ? -17.312 -24.656 -7.938 1 66.12 88 GLU B CA 1
ATOM 3245 C C . GLU B 1 88 ? -16.5 -23.656 -7.121 1 66.12 88 GLU B C 1
ATOM 3247 O O . GLU B 1 88 ? -16.922 -23.234 -6.039 1 66.12 88 GLU B O 1
ATOM 3252 N N . GLN B 1 89 ? -15.375 -23.094 -7.691 1 80.19 89 GLN B N 1
ATOM 3253 C CA . GLN B 1 89 ? -14.602 -22.156 -6.879 1 80.19 89 GLN B CA 1
ATOM 3254 C C . GLN B 1 89 ? -14.828 -20.719 -7.34 1 80.19 89 GLN B C 1
ATOM 3256 O O . GLN B 1 89 ? -14.703 -20.422 -8.523 1 80.19 89 GLN B O 1
ATOM 3261 N N . LEU B 1 90 ? -15.312 -19.922 -6.484 1 87.19 90 LEU B N 1
ATOM 3262 C CA . LEU B 1 90 ? -15.539 -18.5 -6.719 1 87.19 90 LEU B CA 1
ATOM 3263 C C . LEU B 1 90 ? -14.281 -17.688 -6.418 1 87.19 90 LEU B C 1
ATOM 3265 O O . LEU B 1 90 ? -13.5 -18.047 -5.543 1 87.19 90 LEU B O 1
ATOM 3269 N N . LEU B 1 91 ? -14.047 -16.625 -7.285 1 89.44 91 LEU B N 1
ATOM 3270 C CA . LEU B 1 91 ? -12.953 -15.703 -7.043 1 89.44 91 LEU B CA 1
ATOM 3271 C C . LEU B 1 91 ? -13.477 -14.289 -6.84 1 89.44 91 LEU B C 1
ATOM 3273 O O . LEU B 1 91 ? -14.305 -13.805 -7.613 1 89.44 91 LEU B O 1
ATOM 3277 N N . LEU B 1 92 ? -13.055 -13.68 -5.801 1 94.94 92 LEU B N 1
ATOM 3278 C CA . LEU B 1 92 ? -13.391 -12.289 -5.535 1 94.94 92 LEU B CA 1
ATOM 3279 C C . LEU B 1 92 ? -12.141 -11.422 -5.492 1 94.94 92 LEU B C 1
ATOM 3281 O O . LEU B 1 92 ? -11.234 -11.672 -4.695 1 94.94 92 LEU B O 1
ATOM 3285 N N . ASN B 1 93 ? -12.047 -10.43 -6.363 1 95.56 93 ASN B N 1
ATOM 3286 C CA . ASN B 1 93 ? -11 -9.414 -6.328 1 95.56 93 ASN B CA 1
ATOM 3287 C C . ASN B 1 93 ? -11.43 -8.188 -5.523 1 95.56 93 ASN B C 1
ATOM 3289 O O . ASN B 1 93 ? -12.312 -7.438 -5.953 1 95.56 93 ASN B O 1
ATOM 3293 N N . ILE B 1 94 ? -10.734 -7.977 -4.395 1 97.94 94 ILE B N 1
ATOM 3294 C CA . ILE B 1 94 ? -11.117 -6.91 -3.477 1 97.94 94 ILE B CA 1
ATOM 3295 C C . ILE B 1 94 ? -10.047 -5.82 -3.475 1 97.94 94 ILE B C 1
ATOM 3297 O O . ILE B 1 94 ? -8.852 -6.113 -3.365 1 97.94 94 ILE B O 1
ATOM 3301 N N . GLY B 1 95 ? -10.438 -4.586 -3.678 1 97.75 95 GLY B N 1
ATOM 3302 C CA . GLY B 1 95 ? -9.57 -3.436 -3.504 1 97.75 95 GLY B CA 1
ATOM 3303 C C . GLY B 1 95 ? -9.898 -2.621 -2.268 1 97.75 95 GLY B C 1
ATOM 3304 O O . GLY B 1 95 ? -11.039 -2.195 -2.082 1 97.75 95 GLY B O 1
ATOM 3305 N N . CYS B 1 96 ? -8.875 -2.416 -1.452 1 96.44 96 CYS B N 1
ATOM 3306 C CA . CYS B 1 96 ? -9.062 -1.692 -0.2 1 96.44 96 CYS B CA 1
ATOM 3307 C C . CYS B 1 96 ? -7.848 -0.829 0.12 1 96.44 96 CYS B C 1
ATOM 3309 O O . CYS B 1 96 ? -6.746 -1.092 -0.367 1 96.44 96 CYS B O 1
ATOM 3311 N N . THR B 1 97 ? -8.125 0.216 0.889 1 94.25 97 THR B N 1
ATOM 3312 C CA . THR B 1 97 ? -6.996 0.955 1.438 1 94.25 97 THR B CA 1
ATOM 3313 C C . THR B 1 97 ? -6.266 0.123 2.486 1 94.25 97 THR B C 1
ATOM 3315 O O . THR B 1 97 ? -6.848 -0.782 3.088 1 94.25 97 THR B O 1
ATOM 3318 N N . ASP B 1 98 ? -4.992 0.451 2.691 1 93.88 98 ASP B N 1
ATOM 3319 C CA . ASP B 1 98 ? -4.148 -0.281 3.631 1 93.88 98 ASP B CA 1
ATOM 3320 C C . ASP B 1 98 ? -4.773 -0.303 5.023 1 93.88 98 ASP B C 1
ATOM 3322 O O . ASP B 1 98 ? -4.898 -1.364 5.641 1 93.88 98 ASP B O 1
ATOM 3326 N N . SER B 1 99 ? -5.18 0.844 5.508 1 94.44 99 SER B N 1
ATOM 3327 C CA . SER B 1 99 ? -5.707 0.951 6.863 1 94.44 99 SER B CA 1
ATOM 3328 C C . SER B 1 99 ? -6.961 0.102 7.035 1 94.44 99 SER B C 1
ATOM 3330 O O . SER B 1 99 ? -7.152 -0.527 8.078 1 94.44 99 SER B O 1
ATOM 3332 N N . LEU B 1 100 ? -7.785 0.083 6.051 1 95.69 100 LEU B N 1
ATOM 3333 C CA . LEU B 1 100 ? -9.016 -0.699 6.129 1 95.69 100 LEU B CA 1
ATOM 3334 C C . LEU B 1 100 ? -8.711 -2.191 6.156 1 95.69 100 LEU B C 1
ATOM 3336 O O . LEU B 1 100 ? -9.289 -2.936 6.953 1 95.69 100 LEU B O 1
ATOM 3340 N N . ASN B 1 101 ? -7.848 -2.609 5.25 1 96.56 101 ASN B N 1
ATOM 3341 C CA . ASN B 1 101 ? -7.457 -4.016 5.219 1 96.56 101 ASN B CA 1
ATOM 3342 C C . ASN B 1 101 ? -6.918 -4.48 6.566 1 96.56 101 ASN B C 1
ATOM 3344 O O . ASN B 1 101 ? -7.391 -5.473 7.121 1 96.56 101 ASN B O 1
ATOM 3348 N N . ILE B 1 102 ? -6.012 -3.713 7.121 1 95.69 102 ILE B N 1
ATOM 3349 C CA . ILE B 1 102 ? -5.242 -4.137 8.289 1 95.69 102 ILE B CA 1
ATOM 3350 C C . ILE B 1 102 ? -6.066 -3.912 9.555 1 95.69 102 ILE B C 1
ATOM 3352 O O . ILE B 1 102 ? -6.098 -4.77 10.438 1 95.69 102 ILE B O 1
ATOM 3356 N N . ALA B 1 103 ? -6.777 -2.84 9.641 1 95.31 103 ALA B N 1
ATOM 3357 C CA . ALA B 1 103 ? -7.383 -2.438 10.906 1 95.31 103 ALA B CA 1
ATOM 3358 C C . ALA B 1 103 ? -8.82 -2.941 11.016 1 95.31 103 ALA B C 1
ATOM 3360 O O . ALA B 1 103 ? -9.375 -3.023 12.109 1 95.31 103 ALA B O 1
ATOM 3361 N N . VAL B 1 104 ? -9.422 -3.303 9.898 1 95.44 104 VAL B N 1
ATOM 3362 C CA . VAL B 1 104 ? -10.852 -3.611 9.977 1 95.44 104 VAL B CA 1
ATOM 3363 C C . VAL B 1 104 ? -11.117 -4.98 9.352 1 95.44 104 VAL B C 1
ATOM 3365 O O . VAL B 1 104 ? -11.781 -5.824 9.953 1 95.44 104 VAL B O 1
ATOM 3368 N N . PHE B 1 105 ? -10.547 -5.336 8.234 1 97.06 105 PHE B N 1
ATOM 3369 C CA . PHE B 1 105 ? -11.094 -6.402 7.402 1 97.06 105 PHE B CA 1
ATOM 3370 C C . PHE B 1 105 ? -10.344 -7.707 7.637 1 97.06 105 PHE B C 1
ATOM 3372 O O . PHE B 1 105 ? -10.805 -8.773 7.223 1 97.06 105 PHE B O 1
ATOM 3379 N N . VAL B 1 106 ? -9.258 -7.695 8.359 1 95.69 106 VAL B N 1
ATOM 3380 C CA . VAL B 1 106 ? -8.516 -8.93 8.602 1 95.69 106 VAL B CA 1
ATOM 3381 C C . VAL B 1 106 ? -9.43 -9.961 9.25 1 95.69 106 VAL B C 1
ATOM 3383 O O . VAL B 1 106 ? -9.539 -11.094 8.773 1 95.69 106 VAL B O 1
ATOM 3386 N N . PRO B 1 107 ? -10.188 -9.586 10.297 1 94.38 107 PRO B N 1
ATOM 3387 C CA . PRO B 1 107 ? -11.086 -10.578 10.891 1 94.38 107 PRO B CA 1
ATOM 3388 C C . PRO B 1 107 ? -12.164 -11.055 9.922 1 94.38 107 PRO B C 1
ATOM 3390 O O . PRO B 1 107 ? -12.594 -12.211 9.984 1 94.38 107 PRO B O 1
ATOM 3393 N N . LEU B 1 108 ? -12.602 -10.188 9.078 1 95.94 108 LEU B N 1
ATOM 3394 C CA . LEU B 1 108 ? -13.578 -10.547 8.055 1 95.94 108 LEU B CA 1
ATOM 3395 C C . LEU B 1 108 ? -13 -11.578 7.09 1 95.94 108 LEU B C 1
ATOM 3397 O O . LEU B 1 108 ? -13.641 -12.586 6.785 1 95.94 108 LEU B O 1
ATOM 3401 N N . TYR B 1 109 ? -11.773 -11.289 6.582 1 96.31 109 TYR B N 1
ATOM 3402 C CA . TYR B 1 109 ? -11.102 -12.211 5.676 1 96.31 109 TYR B CA 1
ATOM 3403 C C . TYR B 1 109 ? -10.898 -13.57 6.336 1 96.31 109 TYR B C 1
ATOM 3405 O O . TYR B 1 109 ? -11.094 -14.609 5.703 1 96.31 109 TYR B O 1
ATOM 3413 N N . ASP B 1 110 ? -10.523 -13.562 7.613 1 93.56 110 ASP B N 1
ATOM 3414 C CA . ASP B 1 110 ? -10.32 -14.797 8.359 1 93.56 110 ASP B CA 1
ATOM 3415 C C . ASP B 1 110 ? -11.594 -15.633 8.383 1 93.56 110 ASP B C 1
ATOM 3417 O O . ASP B 1 110 ? -11.555 -16.844 8.133 1 93.56 110 ASP B O 1
ATOM 3421 N N . LYS B 1 111 ? -12.609 -14.969 8.719 1 93.69 111 LYS B N 1
ATOM 3422 C CA . LYS B 1 111 ? -13.898 -15.641 8.766 1 93.69 111 LYS B CA 1
ATOM 3423 C C . LYS B 1 111 ? -14.25 -16.266 7.41 1 93.69 111 LYS B C 1
ATOM 3425 O O . LYS B 1 111 ? -14.711 -17.406 7.344 1 93.69 111 LYS B O 1
ATOM 3430 N N . ILE B 1 112 ? -14.039 -15.578 6.387 1 94.75 112 ILE B N 1
ATOM 3431 C CA . ILE B 1 112 ? -14.367 -16.031 5.043 1 94.75 112 ILE B CA 1
ATOM 3432 C C . ILE B 1 112 ? -13.508 -17.25 4.684 1 94.75 112 ILE B C 1
ATOM 3434 O O . ILE B 1 112 ? -14.008 -18.234 4.152 1 94.75 112 ILE B O 1
ATOM 3438 N N . LEU B 1 113 ? -12.266 -17.156 4.98 1 90.19 113 LEU B N 1
ATOM 3439 C CA . LEU B 1 113 ? -11.32 -18.203 4.629 1 90.19 113 LEU B CA 1
ATOM 3440 C C . LEU B 1 113 ? -11.664 -19.5 5.363 1 90.19 113 LEU B C 1
ATOM 3442 O O . LEU B 1 113 ? -11.438 -20.594 4.84 1 90.19 113 LEU B O 1
ATOM 3446 N N . ILE B 1 114 ? -12.227 -19.422 6.488 1 89.38 114 ILE B N 1
ATOM 3447 C CA . ILE B 1 114 ? -12.562 -20.578 7.309 1 89.38 114 ILE B CA 1
ATOM 3448 C C . ILE B 1 114 ? -13.93 -21.125 6.898 1 89.38 114 ILE B C 1
ATOM 3450 O O . ILE B 1 114 ? -14.086 -22.328 6.652 1 89.38 114 ILE B O 1
ATOM 3454 N N . ASP B 1 115 ? -14.914 -20.266 6.746 1 92.88 115 ASP B N 1
ATOM 3455 C CA . ASP B 1 115 ? -16.312 -20.656 6.602 1 92.88 115 ASP B CA 1
ATOM 3456 C C . ASP B 1 115 ? -16.672 -20.875 5.133 1 92.88 115 ASP B C 1
ATOM 3458 O O . ASP B 1 115 ? -17.656 -21.547 4.824 1 92.88 115 ASP B O 1
ATOM 3462 N N . TYR B 1 116 ? -15.906 -20.328 4.273 1 91.44 116 TYR B N 1
ATOM 3463 C CA . TYR B 1 116 ? -16.25 -20.391 2.857 1 91.44 116 TYR B CA 1
ATOM 3464 C C . TYR B 1 116 ? -15.039 -20.812 2.029 1 91.44 116 TYR B C 1
ATOM 3466 O O . TYR B 1 116 ? -14.539 -20.047 1.202 1 91.44 116 TYR B O 1
ATOM 3474 N N . PRO B 1 117 ? -14.68 -22.078 2.082 1 86.75 117 PRO B N 1
ATOM 3475 C CA . PRO B 1 117 ? -13.477 -22.578 1.413 1 86.75 117 PRO B CA 1
ATOM 3476 C C . PRO B 1 117 ? -13.578 -22.516 -0.109 1 86.75 117 PRO B C 1
ATOM 3478 O O . PRO B 1 117 ? -12.562 -22.609 -0.804 1 86.75 117 PRO B O 1
ATOM 3481 N N . HIS B 1 118 ? -14.758 -22.312 -0.636 1 86.81 118 HIS B N 1
ATOM 3482 C CA . HIS B 1 118 ? -14.938 -22.281 -2.084 1 86.81 118 HIS B CA 1
ATOM 3483 C C . HIS B 1 118 ? -14.82 -20.875 -2.627 1 86.81 118 HIS B C 1
ATOM 3485 O O . HIS B 1 118 ? -15 -20.641 -3.826 1 86.81 118 HIS B O 1
ATOM 3491 N N . LEU B 1 119 ? -14.539 -19.938 -1.761 1 90.94 119 LEU B N 1
ATOM 3492 C CA . LEU B 1 119 ? -14.336 -18.547 -2.162 1 90.94 119 LEU B CA 1
ATOM 3493 C C . LEU B 1 119 ? -12.867 -18.156 -2.045 1 90.94 119 LEU B C 1
ATOM 3495 O O . LEU B 1 119 ? -12.344 -18.031 -0.937 1 90.94 119 LEU B O 1
ATOM 3499 N N . ASP B 1 120 ? -12.289 -17.984 -3.207 1 90.69 120 ASP B N 1
ATOM 3500 C CA . ASP B 1 120 ? -10.922 -17.484 -3.234 1 90.69 120 ASP B CA 1
ATOM 3501 C C . ASP B 1 120 ? -10.883 -15.969 -3.164 1 90.69 120 ASP B C 1
ATOM 3503 O O . ASP B 1 120 ? -11.711 -15.289 -3.773 1 90.69 120 ASP B O 1
ATOM 3507 N N . LEU B 1 121 ? -9.914 -15.414 -2.418 1 95.06 121 LEU B N 1
ATOM 3508 C CA . LEU B 1 121 ? -9.805 -13.977 -2.238 1 95.06 121 LEU B CA 1
ATOM 3509 C C . LEU B 1 121 ? -8.516 -13.445 -2.844 1 95.06 121 LEU B C 1
ATOM 3511 O O . LEU B 1 121 ? -7.434 -13.984 -2.582 1 95.06 121 LEU B O 1
ATOM 3515 N N . SER B 1 122 ? -8.641 -12.492 -3.688 1 95.25 122 SER B N 1
ATOM 3516 C CA . SER B 1 122 ? -7.539 -11.648 -4.141 1 95.25 122 SER B CA 1
ATOM 3517 C C . SER B 1 122 ? -7.664 -10.234 -3.592 1 95.25 122 SER B C 1
ATOM 3519 O O . SER B 1 122 ? -8.484 -9.445 -4.07 1 95.25 122 SER B O 1
ATOM 3521 N N . ILE B 1 123 ? -6.812 -9.914 -2.629 1 97.5 123 ILE B N 1
ATOM 3522 C CA . ILE B 1 123 ? -6.93 -8.656 -1.905 1 97.5 123 ILE B CA 1
ATOM 3523 C C . ILE B 1 123 ? -5.824 -7.699 -2.344 1 97.5 123 ILE B C 1
ATOM 3525 O O . ILE B 1 123 ? -4.641 -8.039 -2.271 1 97.5 123 ILE B O 1
ATOM 3529 N N . GLN B 1 124 ? -6.203 -6.535 -2.756 1 95.38 124 GLN B N 1
ATOM 3530 C CA . GLN B 1 124 ? -5.266 -5.527 -3.236 1 95.38 124 GLN B CA 1
ATOM 3531 C C . GLN B 1 124 ? -5.367 -4.246 -2.418 1 95.38 124 GLN B C 1
ATOM 3533 O O . GLN B 1 124 ? -6.469 -3.758 -2.152 1 95.38 124 GLN B O 1
ATOM 3538 N N . SER B 1 125 ? -4.211 -3.717 -2.045 1 94.81 125 SER B N 1
ATOM 3539 C CA . SER B 1 125 ? -4.141 -2.496 -1.246 1 94.81 125 SER B CA 1
ATOM 3540 C C . SER B 1 125 ? -3.695 -1.309 -2.09 1 94.81 125 SER B C 1
ATOM 3542 O O . SER B 1 125 ? -2.572 -1.29 -2.602 1 94.81 125 SER B O 1
ATOM 3544 N N . HIS B 1 126 ? -4.555 -0.335 -2.24 1 92.75 126 HIS B N 1
ATOM 3545 C CA . HIS B 1 126 ? -4.266 0.866 -3.016 1 92.75 126 HIS B CA 1
ATOM 3546 C C . HIS B 1 126 ? -4.93 2.094 -2.396 1 92.75 126 HIS B C 1
ATOM 3548 O O . HIS B 1 126 ? -5.762 1.967 -1.496 1 92.75 126 HIS B O 1
ATOM 3554 N N . HIS B 1 127 ? -4.484 3.236 -2.824 1 87.81 127 HIS B N 1
ATOM 3555 C CA . HIS B 1 127 ? -5.125 4.473 -2.395 1 87.81 127 HIS B CA 1
ATOM 3556 C C . HIS B 1 127 ? -6.492 4.641 -3.051 1 87.81 127 HIS B C 1
ATOM 3558 O O . HIS B 1 127 ? -6.758 4.059 -4.105 1 87.81 127 HIS B O 1
ATOM 3564 N N . SER B 1 128 ? -7.289 5.438 -2.436 1 86.38 128 SER B N 1
ATOM 3565 C CA . SER B 1 128 ? -8.688 5.57 -2.848 1 86.38 128 SER B CA 1
ATOM 3566 C C . SER B 1 128 ? -8.789 5.957 -4.32 1 86.38 128 SER B C 1
ATOM 3568 O O . SER B 1 128 ? -9.578 5.371 -5.062 1 86.38 128 SER B O 1
ATOM 3570 N N . SER B 1 129 ? -8.016 6.887 -4.723 1 81 129 SER B N 1
ATOM 3571 C CA . SER B 1 129 ? -8.102 7.363 -6.098 1 81 129 SER B CA 1
ATOM 3572 C C . SER B 1 129 ? -7.77 6.254 -7.09 1 81 129 SER B C 1
ATOM 3574 O O . SER B 1 129 ? -8.398 6.148 -8.141 1 81 129 SER B O 1
ATOM 3576 N N . GLU B 1 130 ? -6.84 5.441 -6.738 1 85.81 130 GLU B N 1
ATOM 3577 C CA . GLU B 1 130 ? -6.43 4.34 -7.605 1 85.81 130 GLU B CA 1
ATOM 3578 C C . GLU B 1 130 ? -7.508 3.262 -7.676 1 85.81 130 GLU B C 1
ATOM 3580 O O . GLU B 1 130 ? -7.707 2.641 -8.719 1 85.81 130 GLU B O 1
ATOM 3585 N N . LEU B 1 131 ? -8.18 3.107 -6.641 1 93 131 LEU B N 1
ATOM 3586 C CA . LEU B 1 131 ? -9.18 2.049 -6.555 1 93 131 LEU B CA 1
ATOM 3587 C C . LEU B 1 131 ? -10.344 2.324 -7.496 1 93 131 LEU B C 1
ATOM 3589 O O . LEU B 1 131 ? -10.938 1.394 -8.055 1 93 131 LEU B O 1
ATOM 3593 N N . TYR B 1 132 ? -10.68 3.551 -7.691 1 87.75 132 TYR B N 1
ATOM 3594 C CA . TYR B 1 132 ? -11.742 3.895 -8.641 1 87.75 132 TYR B CA 1
ATOM 3595 C C . TYR B 1 132 ? -11.352 3.498 -10.055 1 87.75 132 TYR B C 1
ATOM 3597 O O . TYR B 1 132 ? -12.172 2.953 -10.797 1 87.75 132 TYR B O 1
ATOM 3605 N N . GLY B 1 133 ? -10.102 3.844 -10.359 1 83.69 133 GLY B N 1
ATOM 3606 C CA . GLY B 1 133 ? -9.617 3.436 -11.664 1 83.69 133 GLY B CA 1
ATOM 3607 C C . GLY B 1 133 ? -9.609 1.931 -11.859 1 83.69 133 GLY B C 1
ATOM 3608 O O . GLY B 1 133 ? -10.047 1.429 -12.891 1 83.69 133 GLY B O 1
ATOM 3609 N N . MET B 1 134 ? -9.195 1.213 -10.875 1 89 134 MET B N 1
ATOM 3610 C CA . MET B 1 134 ? -9.117 -0.244 -10.93 1 89 134 MET B CA 1
ATOM 3611 C C . MET B 1 134 ? -10.508 -0.858 -11.086 1 89 134 MET B C 1
ATOM 3613 O O . MET B 1 134 ? -10.68 -1.842 -11.812 1 89 134 MET B O 1
ATOM 3617 N N . LEU B 1 135 ? -11.438 -0.272 -10.422 1 91 135 LEU B N 1
ATOM 3618 C CA . LEU B 1 135 ? -12.812 -0.752 -10.5 1 91 135 LEU B CA 1
ATOM 3619 C C . LEU B 1 135 ? -13.398 -0.469 -11.883 1 91 135 LEU B C 1
ATOM 3621 O O . LEU B 1 135 ? -14.109 -1.31 -12.438 1 91 135 LEU B O 1
ATOM 3625 N N . SER B 1 136 ? -13.086 0.71 -12.359 1 83.94 136 SER B N 1
ATOM 3626 C CA . SER B 1 136 ? -13.594 1.102 -13.672 1 83.94 136 SER B CA 1
ATOM 3627 C C . SER B 1 136 ? -13.086 0.157 -14.758 1 83.94 136 SER B C 1
ATOM 3629 O O . SER B 1 136 ? -13.797 -0.118 -15.727 1 83.94 136 SER B O 1
ATOM 3631 N N . GLU B 1 137 ? -11.898 -0.35 -14.555 1 80.31 137 GLU B N 1
ATOM 3632 C CA . GLU B 1 137 ? -11.266 -1.239 -15.523 1 80.31 137 GLU B CA 1
ATOM 3633 C C . GLU B 1 137 ? -11.539 -2.703 -15.195 1 80.31 137 GLU B C 1
ATOM 3635 O O . GLU B 1 137 ? -11.016 -3.604 -15.852 1 80.31 137 GLU B O 1
ATOM 3640 N N . HIS B 1 138 ? -12.289 -2.961 -14.18 1 85 138 HIS B N 1
ATOM 3641 C CA . HIS B 1 138 ? -12.719 -4.289 -13.758 1 85 138 HIS B CA 1
ATOM 3642 C C . HIS B 1 138 ? -11.531 -5.113 -13.25 1 85 138 HIS B C 1
ATOM 3644 O O . HIS B 1 138 ? -11.555 -6.344 -13.328 1 85 138 HIS B O 1
ATOM 3650 N N . ASN B 1 139 ? -10.492 -4.387 -12.789 1 87.81 139 ASN B N 1
ATOM 3651 C CA . ASN B 1 139 ? -9.359 -5.062 -12.156 1 87.81 139 ASN B CA 1
ATOM 3652 C C . ASN B 1 139 ? -9.711 -5.551 -10.75 1 87.81 139 ASN B C 1
ATOM 3654 O O . ASN B 1 139 ? -9.047 -6.438 -10.211 1 87.81 139 ASN B O 1
ATOM 3658 N N . ILE B 1 140 ? -10.695 -4.926 -10.18 1 95.06 140 ILE B N 1
ATOM 3659 C CA . ILE B 1 140 ? -11.297 -5.383 -8.93 1 95.06 140 ILE B CA 1
ATOM 3660 C C . ILE B 1 140 ? -12.812 -5.465 -9.086 1 95.06 140 ILE B C 1
ATOM 3662 O O . ILE B 1 140 ? -13.391 -4.832 -9.977 1 95.06 140 ILE B O 1
ATOM 3666 N N . ASP B 1 141 ? -13.398 -6.309 -8.234 1 95.69 141 ASP B N 1
ATOM 3667 C CA . ASP B 1 141 ? -14.836 -6.543 -8.312 1 95.69 141 ASP B CA 1
ATOM 3668 C C . ASP B 1 141 ? -15.594 -5.648 -7.328 1 95.69 141 ASP B C 1
ATOM 3670 O O . ASP B 1 141 ? -16.766 -5.328 -7.547 1 95.69 141 ASP B O 1
ATOM 3674 N N . ILE B 1 142 ? -14.984 -5.328 -6.23 1 97.31 142 ILE B N 1
ATOM 3675 C CA . ILE B 1 142 ? -15.539 -4.516 -5.156 1 97.31 142 ILE B CA 1
ATOM 3676 C C . ILE B 1 142 ? -14.414 -3.738 -4.465 1 97.31 142 ILE B C 1
ATOM 3678 O O . ILE B 1 142 ? -13.27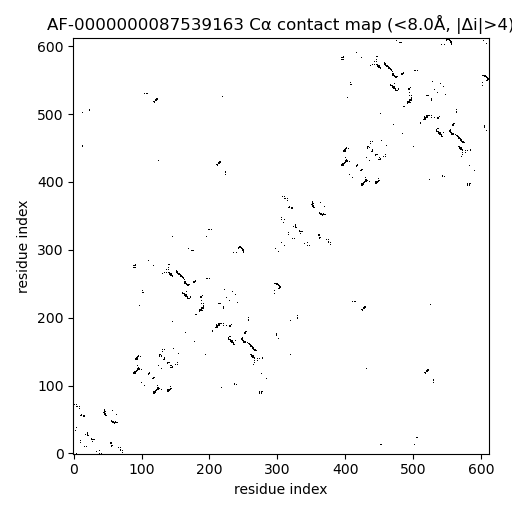3 -4.207 -4.402 1 97.31 142 ILE B O 1
ATOM 3682 N N . GLY B 1 143 ? -14.711 -2.514 -4.121 1 97.88 143 GLY B N 1
ATOM 3683 C CA . GLY B 1 143 ? -13.703 -1.688 -3.477 1 97.88 143 GLY B CA 1
ATOM 3684 C C . GLY B 1 143 ? -14.203 -1.004 -2.219 1 97.88 143 GLY B C 1
ATOM 3685 O O . GLY B 1 143 ? -15.414 -0.884 -2.014 1 97.88 143 GLY B O 1
ATOM 3686 N N . PHE B 1 144 ? -13.32 -0.607 -1.383 1 97.75 144 PHE B N 1
ATOM 3687 C CA . PHE B 1 144 ? -13.602 0.133 -0.16 1 97.75 144 PHE B CA 1
ATOM 3688 C C . PHE B 1 144 ? -12.648 1.311 -0.006 1 97.75 144 PHE B C 1
ATOM 3690 O O . PHE B 1 144 ? -11.43 1.13 0.003 1 97.75 144 PHE B O 1
ATOM 3697 N N . VAL B 1 145 ? -13.219 2.498 0.125 1 94.62 145 VAL B N 1
ATOM 3698 C CA . VAL B 1 145 ? -12.422 3.719 0.057 1 94.62 145 VAL B CA 1
ATOM 3699 C C . VAL B 1 145 ? -12.852 4.68 1.163 1 94.62 145 VAL B C 1
ATOM 3701 O O . VAL B 1 145 ? -13.914 4.504 1.769 1 94.62 145 VAL B O 1
ATOM 3704 N N . TYR B 1 146 ? -12 5.645 1.45 1 91.12 146 TYR B N 1
ATOM 3705 C CA . TYR B 1 146 ? -12.328 6.684 2.42 1 91.12 146 TYR B CA 1
ATOM 3706 C C . TYR B 1 146 ? -12.523 8.031 1.731 1 91.12 146 TYR B C 1
ATOM 3708 O O . TYR B 1 146 ? -12.625 9.062 2.395 1 91.12 146 TYR B O 1
ATOM 3716 N N . HIS B 1 147 ? -12.5 8.008 0.502 1 81.75 147 HIS B N 1
ATOM 3717 C CA . HIS B 1 147 ? -12.797 9.188 -0.299 1 81.75 147 HIS B CA 1
ATOM 3718 C C . HIS B 1 147 ? -13.852 8.883 -1.359 1 81.75 147 HIS B C 1
ATOM 3720 O O . HIS B 1 147 ? -13.68 7.965 -2.164 1 81.75 147 HIS B O 1
ATOM 3726 N N . GLN B 1 148 ? -14.898 9.602 -1.201 1 80.06 148 GLN B N 1
ATOM 3727 C CA . GLN B 1 148 ? -15.945 9.406 -2.203 1 80.06 148 GLN B CA 1
ATOM 3728 C C . GLN B 1 148 ? -15.68 10.242 -3.447 1 80.06 148 GLN B C 1
ATOM 3730 O O . GLN B 1 148 ? -15.625 11.477 -3.373 1 80.06 148 GLN B O 1
ATOM 3735 N N . LEU B 1 149 ? -15.438 9.57 -4.469 1 72.38 149 LEU B N 1
ATOM 3736 C CA . LEU B 1 149 ? -15.289 10.227 -5.766 1 72.38 149 LEU B CA 1
ATOM 3737 C C . LEU B 1 149 ? -16.453 9.867 -6.691 1 72.38 149 LEU B C 1
ATOM 3739 O O . LEU B 1 149 ? -17.094 8.836 -6.508 1 72.38 149 LEU B O 1
ATOM 3743 N N . HIS B 1 150 ? -16.672 10.758 -7.602 1 71.62 150 HIS B N 1
ATOM 3744 C CA . HIS B 1 150 ? -17.766 10.5 -8.531 1 71.62 150 HIS B CA 1
ATOM 3745 C C . HIS B 1 150 ? -17.25 9.961 -9.859 1 71.62 150 HIS B C 1
ATOM 3747 O O . HIS B 1 150 ? -16.484 10.641 -10.555 1 71.62 150 HIS B O 1
ATOM 3753 N N . TYR B 1 151 ? -17.562 8.781 -10.016 1 68.94 151 TYR B N 1
ATOM 3754 C CA . TYR B 1 151 ? -17.297 8.133 -11.297 1 68.94 151 TYR B CA 1
ATOM 3755 C C . TYR B 1 151 ? -18.594 7.66 -11.945 1 68.94 151 TYR B C 1
ATOM 3757 O O . TYR B 1 151 ? -19.484 7.141 -11.266 1 68.94 151 TYR B O 1
ATOM 3765 N N . LYS B 1 152 ? -18.812 7.93 -13.188 1 70.19 152 LYS B N 1
ATOM 3766 C CA . LYS B 1 152 ? -20.047 7.648 -13.914 1 70.19 152 LYS B CA 1
ATOM 3767 C C . LYS B 1 152 ? -20.438 6.18 -13.781 1 70.19 152 LYS B C 1
ATOM 3769 O O . LYS B 1 152 ? -21.625 5.855 -13.625 1 70.19 152 LYS B O 1
ATOM 3774 N N . ASN B 1 153 ? -19.594 5.344 -13.797 1 83.75 153 ASN B N 1
ATOM 3775 C CA . ASN B 1 153 ? -19.906 3.922 -13.844 1 83.75 153 ASN B CA 1
ATOM 3776 C C . ASN B 1 153 ? -19.656 3.246 -12.5 1 83.75 153 ASN B C 1
ATOM 3778 O O . ASN B 1 153 ? -19.547 2.021 -12.422 1 83.75 153 ASN B O 1
ATOM 3782 N N . ILE B 1 154 ? -19.531 4.047 -11.5 1 89.38 154 ILE B N 1
ATOM 3783 C CA . ILE B 1 154 ? -19.25 3.48 -10.188 1 89.38 154 ILE B CA 1
ATOM 3784 C C . ILE B 1 154 ? -20.328 3.916 -9.188 1 89.38 154 ILE B C 1
ATOM 3786 O O . ILE B 1 154 ? -20.703 5.09 -9.148 1 89.38 154 ILE B O 1
ATOM 3790 N N . ILE B 1 155 ? -20.828 2.949 -8.438 1 91.25 155 ILE B N 1
ATOM 3791 C CA . ILE B 1 155 ? -21.781 3.209 -7.355 1 91.25 155 ILE B CA 1
ATOM 3792 C C . ILE B 1 155 ? -21.047 3.201 -6.016 1 91.25 155 ILE B C 1
ATOM 3794 O O . ILE B 1 155 ? -20.203 2.338 -5.766 1 91.25 155 ILE B O 1
ATOM 3798 N N . SER B 1 156 ? -21.359 4.152 -5.254 1 92.81 156 SER B N 1
ATOM 3799 C CA . SER B 1 156 ? -20.766 4.27 -3.93 1 92.81 156 SER B CA 1
ATOM 3800 C C . SER B 1 156 ? -21.828 4.223 -2.834 1 92.81 156 SER B C 1
ATOM 3802 O O . SER B 1 156 ? -22.891 4.812 -2.977 1 92.81 156 SER B O 1
ATOM 3804 N N . GLU B 1 157 ? -21.562 3.453 -1.793 1 94.19 157 GLU B N 1
ATOM 3805 C CA . GLU B 1 157 ? -22.438 3.328 -0.63 1 94.19 157 GLU B CA 1
ATOM 3806 C C . GLU B 1 157 ? -21.656 3.529 0.668 1 94.19 157 GLU B C 1
ATOM 3808 O O . GLU B 1 157 ? -20.609 2.932 0.863 1 94.19 157 GLU B O 1
ATOM 3813 N N . LYS B 1 158 ? -22.203 4.375 1.497 1 94.06 158 LYS B N 1
ATOM 3814 C CA . LYS B 1 158 ? -21.594 4.574 2.805 1 94.06 158 LYS B CA 1
ATOM 3815 C C . LYS B 1 158 ? -21.688 3.316 3.662 1 94.06 158 LYS B C 1
ATOM 3817 O O . LYS B 1 158 ? -22.766 2.727 3.775 1 94.06 158 LYS B O 1
ATOM 3822 N N . LEU B 1 159 ? -20.609 2.904 4.23 1 94.56 159 LEU B N 1
ATOM 3823 C CA . LEU B 1 159 ? -20.609 1.725 5.09 1 94.56 159 LEU B CA 1
ATOM 3824 C C . LEU B 1 159 ? -20.641 2.123 6.562 1 94.56 159 LEU B C 1
ATOM 3826 O O . LEU B 1 159 ? -21.5 1.662 7.32 1 94.56 159 LEU B O 1
ATOM 3830 N N . PHE B 1 160 ? -19.672 2.912 6.977 1 93.56 160 PHE B N 1
ATOM 3831 C CA . PHE B 1 160 ? -19.594 3.377 8.359 1 93.56 160 PHE B CA 1
ATOM 3832 C C . PHE B 1 160 ? -18.75 4.645 8.461 1 93.56 160 PHE B C 1
ATOM 3834 O O . PHE B 1 160 ? -18.172 5.09 7.465 1 93.56 160 PHE B O 1
ATOM 3841 N N . GLU B 1 161 ? -18.797 5.254 9.555 1 93.38 161 GLU B N 1
ATOM 3842 C CA . GLU B 1 161 ? -18.016 6.445 9.883 1 93.38 161 GLU B CA 1
ATOM 3843 C C . GLU B 1 161 ? -17.312 6.285 11.219 1 93.38 161 GLU B C 1
ATOM 3845 O O . GLU B 1 161 ? -17.781 5.566 12.102 1 93.38 161 GLU B O 1
ATOM 3850 N N . GLU B 1 162 ? -16.156 6.898 11.266 1 95.06 162 GLU B N 1
ATOM 3851 C CA . GLU B 1 162 ? -15.43 6.805 12.523 1 95.06 162 GLU B CA 1
ATOM 3852 C C . GLU B 1 162 ? -14.773 8.133 12.883 1 95.06 162 GLU B C 1
ATOM 3854 O O . GLU B 1 162 ? -14.438 8.922 11.992 1 95.06 162 GLU B O 1
ATOM 3859 N N . LYS B 1 163 ? -14.578 8.297 14.164 1 96.56 163 LYS B N 1
ATOM 3860 C CA . LYS B 1 163 ? -13.945 9.5 14.695 1 96.56 163 LYS B CA 1
ATOM 3861 C C . LYS B 1 163 ? -12.43 9.344 14.758 1 96.56 163 LYS B C 1
ATOM 3863 O O . LYS B 1 163 ? -11.906 8.234 14.648 1 96.56 163 LYS B O 1
ATOM 3868 N N . LEU B 1 164 ? -11.789 10.508 14.805 1 98 164 LEU B N 1
ATOM 3869 C CA . LEU B 1 164 ? -10.344 10.531 15.023 1 98 164 LEU B CA 1
ATOM 3870 C C . LEU B 1 164 ? -10.023 11.055 16.422 1 98 164 LEU B C 1
ATOM 3872 O O . LEU B 1 164 ? -10.719 11.938 16.938 1 98 164 LEU B O 1
ATOM 3876 N N . TYR B 1 165 ? -8.969 10.508 17.031 1 98.44 165 TYR B N 1
ATOM 3877 C CA . TYR B 1 165 ? -8.516 10.844 18.375 1 98.44 165 TYR B CA 1
ATOM 3878 C C . TYR B 1 165 ? -7.016 11.094 18.406 1 98.44 165 TYR B C 1
ATOM 3880 O O . TYR B 1 165 ? -6.312 10.797 17.438 1 98.44 165 TYR B O 1
ATOM 3888 N N . LEU B 1 166 ? -6.637 11.727 19.438 1 98.38 166 LEU B N 1
ATOM 3889 C CA . LEU B 1 166 ? -5.211 11.789 19.734 1 98.38 166 LEU B CA 1
ATOM 3890 C C . LEU B 1 166 ? -4.727 10.484 20.359 1 98.38 166 LEU B C 1
ATOM 3892 O O . LEU B 1 166 ? -5.25 10.047 21.391 1 98.38 166 LEU B O 1
ATOM 3896 N N . LEU B 1 167 ? -3.807 9.828 19.719 1 98.12 167 LEU B N 1
ATOM 3897 C CA . LEU B 1 167 ? -3.205 8.586 20.203 1 98.12 167 LEU B CA 1
ATOM 3898 C C . LEU B 1 167 ? -1.783 8.828 20.688 1 98.12 167 LEU B C 1
ATOM 3900 O O . LEU B 1 167 ? -0.947 9.359 19.969 1 98.12 167 LEU B O 1
ATOM 3904 N N . GLN B 1 168 ? -1.553 8.508 21.891 1 97.62 168 GLN B N 1
ATOM 3905 C CA . GLN B 1 168 ? -0.241 8.641 22.516 1 97.62 168 GLN B CA 1
ATOM 3906 C C . GLN B 1 168 ? 0.239 7.297 23.078 1 97.62 168 GLN B C 1
ATOM 3908 O O . GLN B 1 168 ? -0.53 6.336 23.141 1 97.62 168 GLN B O 1
ATOM 3913 N N . SER B 1 169 ? 1.535 7.23 23.359 1 95.12 169 SER B N 1
ATOM 3914 C CA . SER B 1 169 ? 2.084 6.039 24 1 95.12 169 SER B CA 1
ATOM 3915 C C . SER B 1 169 ? 1.624 5.922 25.438 1 95.12 169 SER B C 1
ATOM 3917 O O . SER B 1 169 ? 0.856 6.754 25.922 1 95.12 169 SER B O 1
ATOM 3919 N N . GLU B 1 170 ? 2.039 4.871 26.078 1 94.44 170 GLU B N 1
ATOM 3920 C CA . GLU B 1 170 ? 1.712 4.664 27.484 1 94.44 170 GLU B CA 1
ATOM 3921 C C . GLU B 1 170 ? 2.342 5.742 28.359 1 94.44 170 GLU B C 1
ATOM 3923 O O . GLU B 1 170 ? 1.998 5.875 29.547 1 94.44 170 GLU B O 1
ATOM 3928 N N . HIS B 1 171 ? 3.223 6.527 27.828 1 94.19 171 HIS B N 1
ATOM 3929 C CA . HIS B 1 171 ? 3.779 7.727 28.453 1 94.19 171 HIS B CA 1
ATOM 3930 C C . HIS B 1 171 ? 3.367 8.984 27.688 1 94.19 171 HIS B C 1
ATOM 3932 O O . HIS B 1 171 ? 4.199 9.617 27.031 1 94.19 171 HIS B O 1
ATOM 3938 N N . PRO B 1 172 ? 2.137 9.344 27.906 1 95.06 172 PRO B N 1
ATOM 3939 C CA . PRO B 1 172 ? 1.598 10.438 27.094 1 95.06 172 PRO B CA 1
ATOM 3940 C C . PRO B 1 172 ? 2.326 11.758 27.328 1 95.06 172 PRO B C 1
ATOM 3942 O O . PRO B 1 172 ? 2.719 12.062 28.453 1 95.06 172 PRO B O 1
ATOM 3945 N N . VAL B 1 173 ? 2.512 12.516 26.312 1 93.56 173 VAL B N 1
ATOM 3946 C CA . VAL B 1 173 ? 3.096 13.852 26.375 1 93.56 173 VAL B CA 1
ATOM 3947 C C . VAL B 1 173 ? 2.121 14.805 27.078 1 93.56 173 VAL B C 1
ATOM 3949 O O . VAL B 1 173 ? 2.539 15.703 27.812 1 93.56 173 VAL B O 1
ATOM 3952 N N . VAL B 1 174 ? 0.889 14.672 26.75 1 96 174 VAL B N 1
ATOM 3953 C CA . VAL B 1 174 ? -0.19 15.406 27.406 1 96 174 VAL B CA 1
ATOM 3954 C C . VAL B 1 174 ? -1.161 14.43 28.062 1 96 174 VAL B C 1
ATOM 3956 O O . VAL B 1 174 ? -1.904 13.727 27.375 1 96 174 VAL B O 1
ATOM 3959 N N . GLU B 1 175 ? -1.214 14.43 29.328 1 96.31 175 GLU B N 1
ATOM 3960 C CA . GLU B 1 175 ? -2.043 13.477 30.062 1 96.31 175 GLU B CA 1
ATOM 3961 C C . GLU B 1 175 ? -3.391 14.094 30.422 1 96.31 175 GLU B C 1
ATOM 3963 O O . GLU B 1 175 ? -3.65 14.375 31.594 1 96.31 175 GLU B O 1
ATOM 3968 N N . LYS B 1 176 ? -4.188 14.281 29.469 1 97.62 176 LYS B N 1
ATOM 3969 C CA . LYS B 1 176 ? -5.531 14.836 29.609 1 97.62 176 LYS B CA 1
ATOM 3970 C C . LYS B 1 176 ? -6.527 14.078 28.734 1 97.62 176 LYS B C 1
ATOM 3972 O O . LYS B 1 176 ? -6.199 13.656 27.625 1 97.62 176 LYS B O 1
ATOM 3977 N N . PRO B 1 177 ? -7.734 13.969 29.219 1 98 177 PRO B N 1
ATOM 3978 C CA . PRO B 1 177 ? -8.75 13.297 28.391 1 98 177 PRO B CA 1
ATOM 3979 C C . PRO B 1 177 ? -9.133 14.102 27.156 1 98 177 PRO B C 1
ATOM 3981 O O . PRO B 1 177 ? -9.562 13.531 26.156 1 98 177 PRO B O 1
ATOM 3984 N N . ILE B 1 178 ? -9.086 15.383 27.328 1 98.25 178 ILE B N 1
ATOM 3985 C CA . ILE B 1 178 ? -9.391 16.281 26.219 1 98.25 178 ILE B CA 1
ATOM 3986 C C . ILE B 1 178 ? -8.219 17.219 25.984 1 98.25 178 ILE B C 1
ATOM 3988 O O . ILE B 1 178 ? -7.727 17.859 26.922 1 98.25 178 ILE B O 1
ATOM 3992 N N . VAL B 1 179 ? -7.746 17.297 24.734 1 97.88 179 VAL B N 1
ATOM 3993 C CA . VAL B 1 179 ? -6.551 18.062 24.391 1 97.88 179 VAL B CA 1
ATOM 3994 C C . VAL B 1 179 ? -6.82 18.953 23.188 1 97.88 179 VAL B C 1
ATOM 3996 O O . VAL B 1 179 ? -7.469 18.516 22.219 1 97.88 179 VAL B O 1
ATOM 3999 N N . HIS B 1 180 ? -6.402 20.156 23.25 1 96.88 180 HIS B N 1
ATOM 4000 C CA . HIS B 1 180 ? -6.379 20.984 22.062 1 96.88 180 HIS B CA 1
ATOM 4001 C C . HIS B 1 180 ? -5.066 20.812 21.297 1 96.88 180 HIS B C 1
ATOM 4003 O O . HIS B 1 180 ? -4.004 20.688 21.906 1 96.88 180 HIS B O 1
ATOM 4009 N N . THR B 1 181 ? -5.082 20.922 19.984 1 94.31 181 THR B N 1
ATOM 4010 C CA . THR B 1 181 ? -3.902 20.688 19.156 1 94.31 181 THR B CA 1
ATOM 4011 C C . THR B 1 181 ? -2.793 21.672 19.5 1 94.31 181 THR B C 1
ATOM 4013 O O . THR B 1 181 ? -1.611 21.391 19.312 1 94.31 181 THR B O 1
ATOM 4016 N N . ASP B 1 182 ? -3.137 22.828 20.094 1 92.38 182 ASP B N 1
ATOM 4017 C CA . ASP B 1 182 ? -2.158 23.844 20.469 1 92.38 182 ASP B CA 1
ATOM 4018 C C . ASP B 1 182 ? -1.255 23.344 21.594 1 92.38 182 ASP B C 1
ATOM 4020 O O . ASP B 1 182 ? -0.189 23.906 21.844 1 92.38 182 ASP B O 1
ATOM 4024 N N . GLU B 1 183 ? -1.728 22.328 22.266 1 94.88 183 GLU B N 1
ATOM 4025 C CA . GLU B 1 183 ? -0.967 21.781 23.391 1 94.88 183 GLU B CA 1
ATOM 4026 C C . GLU B 1 183 ? 0.06 20.75 22.906 1 94.88 183 GLU B C 1
ATOM 4028 O O . GLU B 1 183 ? 0.844 20.234 23.703 1 94.88 183 GLU B O 1
ATOM 4033 N N . LEU B 1 184 ? 0.092 20.516 21.594 1 93.56 184 LEU B N 1
ATOM 4034 C CA . LEU B 1 184 ? 0.929 19.453 21.047 1 93.56 184 LEU B CA 1
ATOM 4035 C C . LEU B 1 184 ? 2.119 20.031 20.297 1 93.56 184 LEU B C 1
ATOM 4037 O O . LEU B 1 184 ? 2.002 21.078 19.641 1 93.56 184 LEU B O 1
ATOM 4041 N N . ASP B 1 185 ? 3.227 19.312 20.406 1 90.56 185 ASP B N 1
ATOM 4042 C CA . ASP B 1 185 ? 4.418 19.625 19.625 1 90.56 185 ASP B CA 1
ATOM 4043 C C . ASP B 1 185 ? 4.398 18.891 18.281 1 90.56 185 ASP B C 1
ATOM 4045 O O . ASP B 1 185 ? 4.652 17.688 18.234 1 90.56 185 ASP B O 1
ATOM 4049 N N . SER B 1 186 ? 4.188 19.547 17.203 1 86.25 186 SER B N 1
ATOM 4050 C CA . SER B 1 186 ? 3.99 18.953 15.891 1 86.25 186 SER B CA 1
ATOM 4051 C C . SER B 1 186 ? 5.246 18.219 15.422 1 86.25 186 SER B C 1
ATOM 4053 O O . SER B 1 186 ? 5.172 17.344 14.562 1 86.25 186 SER B O 1
ATOM 4055 N N . THR B 1 187 ? 6.441 18.531 15.938 1 83.69 187 THR B N 1
ATOM 4056 C CA . THR B 1 187 ? 7.676 17.859 15.547 1 83.69 187 THR B CA 1
ATOM 4057 C C . THR B 1 187 ? 7.703 16.438 16.062 1 83.69 187 THR B C 1
ATOM 4059 O O . THR B 1 187 ? 8.531 15.625 15.641 1 83.69 187 THR B O 1
ATOM 4062 N N . LYS B 1 188 ? 6.742 16.125 16.938 1 90.88 188 LYS B N 1
ATOM 4063 C CA . LYS B 1 188 ? 6.68 14.805 17.547 1 90.88 188 LYS B CA 1
ATOM 4064 C C . LYS B 1 188 ? 5.562 13.969 16.922 1 90.88 188 LYS B C 1
ATOM 4066 O O . LYS B 1 188 ? 5.297 12.844 17.375 1 90.88 188 LYS B O 1
ATOM 4071 N N . GLU B 1 189 ? 5.023 14.508 15.891 1 92.88 189 GLU B N 1
ATOM 4072 C CA . GLU B 1 189 ? 3.893 13.828 15.266 1 92.88 189 GLU B CA 1
ATOM 4073 C C . GLU B 1 189 ? 4.367 12.695 14.359 1 92.88 189 GLU B C 1
ATOM 4075 O O . GLU B 1 189 ? 5.324 12.859 13.602 1 92.88 189 GLU B O 1
ATOM 4080 N N . LEU B 1 190 ? 3.754 11.57 14.57 1 94.25 190 LEU B N 1
ATOM 4081 C CA . LEU B 1 190 ? 3.73 10.547 13.531 1 94.25 190 LEU B CA 1
ATOM 4082 C C . LEU B 1 190 ? 2.539 10.742 12.602 1 94.25 190 LEU B C 1
ATOM 4084 O O . LEU B 1 190 ? 1.397 10.477 12.977 1 94.25 190 LEU B O 1
ATOM 4088 N N . PHE B 1 191 ? 2.902 11.102 11.406 1 95.25 191 PHE B N 1
ATOM 4089 C CA . PHE B 1 191 ? 1.827 11.633 10.578 1 95.25 191 PHE B CA 1
ATOM 4090 C C . PHE B 1 191 ? 1.453 10.648 9.477 1 95.25 191 PHE B C 1
ATOM 4092 O O . PHE B 1 191 ? 2.328 10.055 8.836 1 95.25 191 PHE B O 1
ATOM 4099 N N . LEU B 1 192 ? 0.2 10.453 9.32 1 94.81 192 LEU B N 1
ATOM 4100 C CA . LEU B 1 192 ? -0.426 9.797 8.18 1 94.81 192 LEU B CA 1
ATOM 4101 C C . LEU B 1 192 ? -1.608 10.609 7.664 1 94.81 192 LEU B C 1
ATOM 4103 O O . LEU B 1 192 ? -2.473 11.016 8.445 1 94.81 192 LEU B O 1
ATOM 4107 N N . SER B 1 193 ? -1.585 10.891 6.375 1 90.69 193 SER B N 1
ATOM 4108 C CA . SER B 1 193 ? -2.709 11.609 5.785 1 90.69 193 SER B CA 1
ATOM 4109 C C . SER B 1 193 ? -3.889 10.68 5.527 1 90.69 193 SER B C 1
ATOM 4111 O O . SER B 1 193 ? -3.92 9.969 4.52 1 90.69 193 SER B O 1
ATOM 4113 N N . TRP B 1 194 ? -4.824 10.727 6.348 1 92.44 194 TRP B N 1
ATOM 4114 C CA . TRP B 1 194 ? -5.934 9.781 6.324 1 92.44 194 TRP B CA 1
ATOM 4115 C C . TRP B 1 194 ? -6.832 10.023 5.117 1 92.44 194 TRP B C 1
ATOM 4117 O O . TRP B 1 194 ? -7.207 9.078 4.41 1 92.44 194 TRP B O 1
ATOM 4127 N N . ASP B 1 195 ? -7.238 11.227 4.859 1 86 195 ASP B N 1
ATOM 4128 C CA . ASP B 1 195 ? -8.023 11.648 3.707 1 86 195 ASP B CA 1
ATOM 4129 C C . ASP B 1 195 ? -7.934 13.156 3.5 1 86 195 ASP B C 1
ATOM 4131 O O . ASP B 1 195 ? -7.246 13.852 4.254 1 86 195 ASP B O 1
ATOM 4135 N N . ASP B 1 196 ? -8.609 13.562 2.506 1 79.62 196 ASP B N 1
ATOM 4136 C CA . ASP B 1 196 ? -8.492 14.969 2.133 1 79.62 196 ASP B CA 1
ATOM 4137 C C . ASP B 1 196 ? -9.039 15.875 3.23 1 79.62 196 ASP B C 1
ATOM 4139 O O . ASP B 1 196 ? -8.477 16.938 3.508 1 79.62 196 ASP B O 1
ATOM 4143 N N . ASN B 1 197 ? -10.164 15.477 3.787 1 83.75 197 ASN B N 1
ATOM 4144 C CA . ASN B 1 197 ? -10.758 16.281 4.852 1 83.75 197 ASN B CA 1
ATOM 4145 C C . ASN B 1 197 ? -9.844 16.375 6.066 1 83.75 197 ASN B C 1
ATOM 4147 O O . ASN B 1 197 ? -9.719 17.438 6.684 1 83.75 197 ASN B O 1
ATOM 4151 N N . PHE B 1 198 ? -9.242 15.336 6.359 1 91.38 198 PHE B N 1
ATOM 4152 C CA . PHE B 1 198 ? -8.281 15.328 7.457 1 91.38 198 PHE B CA 1
ATOM 4153 C C . PHE B 1 198 ? -7.105 16.234 7.152 1 91.38 198 PHE B C 1
ATOM 4155 O O . PHE B 1 198 ? -6.641 16.969 8.031 1 91.38 198 PHE B O 1
ATOM 4162 N N . GLN B 1 199 ? -6.621 16.156 5.949 1 85.88 199 GLN B N 1
ATOM 4163 C CA . GLN B 1 199 ? -5.469 16.969 5.566 1 85.88 199 GLN B CA 1
ATOM 4164 C C . GLN B 1 199 ? -5.762 18.453 5.719 1 85.88 199 GLN B C 1
ATOM 4166 O O . GLN B 1 199 ? -4.918 19.219 6.191 1 85.88 199 GLN B O 1
ATOM 4171 N N . ILE B 1 200 ? -6.941 18.844 5.328 1 81.62 200 ILE B N 1
ATOM 4172 C CA . ILE B 1 200 ? -7.348 20.234 5.438 1 81.62 200 ILE B CA 1
ATOM 4173 C C . ILE B 1 200 ? -7.383 20.656 6.906 1 81.62 200 ILE B C 1
ATOM 4175 O O . ILE B 1 200 ? -6.859 21.719 7.273 1 81.62 200 ILE B O 1
ATOM 4179 N N . TRP B 1 201 ? -7.945 19.812 7.68 1 86.19 201 TRP B N 1
ATOM 4180 C CA . TRP B 1 201 ? -8.016 20.062 9.117 1 86.19 201 TRP B CA 1
ATOM 4181 C C . TRP B 1 201 ? -6.617 20.156 9.719 1 86.19 201 TRP B C 1
ATOM 4183 O O . TRP B 1 201 ? -6.324 21.062 10.5 1 86.19 201 TRP B O 1
ATOM 4193 N N . HIS B 1 202 ? -5.832 19.203 9.344 1 90.81 202 HIS B N 1
ATOM 4194 C CA . HIS B 1 202 ? -4.473 19.125 9.875 1 90.81 202 HIS B CA 1
ATOM 4195 C C . HIS B 1 202 ? -3.678 20.375 9.516 1 90.81 202 HIS B C 1
ATOM 4197 O O . HIS B 1 202 ? -2.957 20.922 10.359 1 90.81 202 HIS B O 1
ATOM 4203 N N . ASP B 1 203 ? -3.797 20.766 8.312 1 82.62 203 ASP B N 1
ATOM 4204 C CA . ASP B 1 203 ? -3.076 21.938 7.84 1 82.62 203 ASP B CA 1
ATOM 4205 C C . ASP B 1 203 ? -3.49 23.188 8.625 1 82.62 203 ASP B C 1
ATOM 4207 O O . ASP B 1 203 ? -2.67 24.078 8.859 1 82.62 203 ASP B O 1
ATOM 4211 N N . ARG B 1 204 ? -4.645 23.234 9.008 1 80.94 204 ARG B N 1
ATOM 4212 C CA . ARG B 1 204 ? -5.176 24.375 9.734 1 80.94 204 ARG B CA 1
ATOM 4213 C C . ARG B 1 204 ? -4.652 24.406 11.164 1 80.94 204 ARG B C 1
ATOM 4215 O O . ARG B 1 204 ? -4.285 25.469 11.68 1 80.94 204 ARG B O 1
ATOM 4222 N N . TRP B 1 205 ? -4.625 23.344 11.742 1 86.19 205 TRP B N 1
ATOM 4223 C CA . TRP B 1 205 ? -4.457 23.344 13.195 1 86.19 205 TRP B CA 1
ATOM 4224 C C . TRP B 1 205 ? -3.033 22.953 13.578 1 86.19 205 TRP B C 1
ATOM 4226 O O . TRP B 1 205 ? -2.549 23.312 14.648 1 86.19 205 TRP B O 1
ATOM 4236 N N . LEU B 1 206 ? -2.369 22.188 12.727 1 83.69 206 LEU B N 1
ATOM 4237 C CA . LEU B 1 206 ? -1.082 21.641 13.133 1 83.69 206 LEU B CA 1
ATOM 4238 C C . LEU B 1 206 ? 0.029 22.109 12.203 1 83.69 206 LEU B C 1
ATOM 4240 O O . LEU B 1 206 ? 1.158 22.344 12.641 1 83.69 206 LEU B O 1
ATOM 4244 N N . SER B 1 207 ? -0.185 22.047 10.883 1 65.12 207 SER B N 1
ATOM 4245 C CA . SER B 1 207 ? 0.868 22.281 9.898 1 65.12 207 SER B CA 1
ATOM 4246 C C . SER B 1 207 ? 1.307 23.734 9.891 1 65.12 207 SER B C 1
ATOM 4248 O O . SER B 1 207 ? 2.418 24.047 9.461 1 65.12 207 SER B O 1
ATOM 4250 N N . SER B 1 208 ? 0.448 24.609 10.25 1 56.62 208 SER B N 1
ATOM 4251 C CA . SER B 1 208 ? 0.837 26 10.211 1 56.62 208 SER B CA 1
ATOM 4252 C C . SER B 1 208 ? 2.057 26.266 11.086 1 56.62 208 SER B C 1
ATOM 4254 O O . SER B 1 208 ? 2.766 27.266 10.891 1 56.62 208 SER B O 1
ATOM 4256 N N . VAL B 1 209 ? 2.426 25.359 11.758 1 53.38 209 VAL B N 1
ATOM 4257 C CA . VAL B 1 209 ? 3.479 25.625 12.727 1 53.38 209 VAL B CA 1
ATOM 4258 C C . VAL B 1 209 ? 4.754 24.875 12.328 1 53.38 209 VAL B C 1
ATOM 4260 O O . VAL B 1 209 ? 5.824 25.484 12.242 1 53.38 209 VAL B O 1
ATOM 4263 N N . SER B 1 210 ? 4.66 23.562 12.195 1 64.56 210 SER B N 1
ATOM 4264 C CA . SER B 1 210 ? 5.82 22.734 11.852 1 64.56 210 SER B CA 1
ATOM 4265 C C . SER B 1 210 ? 5.398 21.453 11.141 1 64.56 210 SER B C 1
ATOM 4267 O O . SER B 1 210 ? 4.234 21.047 11.203 1 64.56 210 SER B O 1
ATOM 4269 N N . ARG B 1 211 ? 6.312 20.938 10.367 1 76.75 211 ARG B N 1
ATOM 4270 C CA . ARG B 1 211 ? 6.078 19.672 9.688 1 76.75 211 ARG B CA 1
ATOM 4271 C C . ARG B 1 211 ? 6.422 18.484 10.594 1 76.75 211 ARG B C 1
ATOM 4273 O O . ARG B 1 211 ? 7.293 18.594 11.461 1 76.75 211 ARG B O 1
ATOM 4280 N N . PRO B 1 212 ? 5.691 17.422 10.289 1 82.12 212 PRO B N 1
ATOM 4281 C CA . PRO B 1 212 ? 6.047 16.219 11.055 1 82.12 212 PRO B CA 1
ATOM 4282 C C . PRO B 1 212 ? 7.441 15.695 10.711 1 82.12 212 PRO B C 1
ATOM 4284 O O . PRO B 1 212 ? 7.863 15.766 9.555 1 82.12 212 PRO B O 1
ATOM 4287 N N . HIS B 1 213 ? 8.047 15.18 11.734 1 83.06 213 HIS B N 1
ATOM 4288 C CA . HIS B 1 213 ? 9.367 14.594 11.531 1 83.06 213 HIS B CA 1
ATOM 4289 C C . HIS B 1 213 ? 9.281 13.336 10.68 1 83.06 213 HIS B C 1
ATOM 4291 O O . HIS B 1 213 ? 10.195 13.047 9.898 1 83.06 213 HIS B O 1
ATOM 4297 N N . ILE B 1 214 ? 8.156 12.617 10.844 1 91.31 214 ILE B N 1
ATOM 4298 C CA . ILE B 1 214 ? 7.965 11.383 10.086 1 91.31 214 ILE B CA 1
ATOM 4299 C C . ILE B 1 214 ? 6.535 11.32 9.547 1 91.31 214 ILE B C 1
ATOM 4301 O O . ILE B 1 214 ? 5.578 11.562 10.289 1 91.31 214 ILE B O 1
ATOM 4305 N N . SER B 1 215 ? 6.48 11.031 8.273 1 94.06 215 SER B N 1
ATOM 4306 C CA . SER B 1 215 ? 5.207 10.719 7.633 1 94.06 215 SER B CA 1
ATOM 4307 C C . SER B 1 215 ? 5.277 9.398 6.871 1 94.06 215 SER B C 1
ATOM 4309 O O . SER B 1 215 ? 6.293 9.086 6.246 1 94.06 215 SER B O 1
ATOM 4311 N N . ALA B 1 216 ? 4.301 8.578 7.031 1 94.62 216 ALA B N 1
ATOM 4312 C CA . ALA B 1 216 ? 4.156 7.324 6.301 1 94.62 216 ALA B CA 1
ATOM 4313 C C . ALA B 1 216 ? 2.715 7.121 5.84 1 94.62 216 ALA B C 1
ATOM 4315 O O . ALA B 1 216 ? 1.792 7.734 6.379 1 94.62 216 ALA B O 1
ATOM 4316 N N . ASP B 1 217 ? 2.508 6.23 4.828 1 92.94 217 ASP B N 1
ATOM 4317 C CA . ASP B 1 217 ? 1.16 6.117 4.277 1 92.94 217 ASP B CA 1
ATOM 4318 C C . ASP B 1 217 ? 0.542 4.762 4.617 1 92.94 217 ASP B C 1
ATOM 4320 O O . ASP B 1 217 ? -0.532 4.422 4.113 1 92.94 217 ASP B O 1
ATOM 4324 N N . THR B 1 218 ? 1.259 3.947 5.375 1 94.12 218 THR B N 1
ATOM 4325 C CA . THR B 1 218 ? 0.693 2.691 5.855 1 94.12 218 THR B CA 1
ATOM 4326 C C . THR B 1 218 ? 0.776 2.609 7.379 1 94.12 218 THR B C 1
ATOM 4328 O O . THR B 1 218 ? 1.734 3.098 7.98 1 94.12 218 THR B O 1
ATOM 4331 N N . ILE B 1 219 ? -0.209 1.988 7.98 1 94.19 219 ILE B N 1
ATOM 4332 C CA . ILE B 1 219 ? -0.277 1.932 9.438 1 94.19 219 ILE B CA 1
ATOM 4333 C C . ILE B 1 219 ? 0.838 1.036 9.969 1 94.19 219 ILE B C 1
ATOM 4335 O O . ILE B 1 219 ? 1.394 1.296 11.039 1 94.19 219 ILE B O 1
ATOM 4339 N N . THR B 1 220 ? 1.216 0.029 9.203 1 94.06 220 THR B N 1
ATOM 4340 C CA . THR B 1 220 ? 2.256 -0.894 9.641 1 94.06 220 THR B CA 1
ATOM 4341 C C . THR B 1 220 ? 3.609 -0.191 9.711 1 94.06 220 THR B C 1
ATOM 4343 O O . THR B 1 220 ? 4.352 -0.353 10.68 1 94.06 220 THR B O 1
ATOM 4346 N N . LEU B 1 221 ? 3.906 0.551 8.656 1 94.5 221 LEU B N 1
ATOM 4347 C CA . LEU B 1 221 ? 5.168 1.279 8.656 1 94.5 221 LEU B CA 1
ATOM 4348 C C . LEU B 1 221 ? 5.211 2.287 9.805 1 94.5 221 LEU B C 1
ATOM 4350 O O . LEU B 1 221 ? 6.234 2.42 10.484 1 94.5 221 LEU B O 1
ATOM 4354 N N . LEU B 1 222 ? 4.133 2.988 10 1 93.38 222 LEU B N 1
ATOM 4355 C CA . LEU B 1 222 ? 4.078 3.955 11.094 1 93.38 222 LEU B CA 1
ATOM 4356 C C . LEU B 1 222 ? 4.289 3.268 12.438 1 93.38 222 LEU B C 1
ATOM 4358 O O . LEU B 1 222 ? 5.008 3.783 13.297 1 93.38 222 LEU B O 1
ATOM 4362 N N . ASP B 1 223 ? 3.635 2.168 12.602 1 93.5 223 ASP B N 1
ATOM 4363 C CA . ASP B 1 223 ? 3.773 1.405 13.836 1 93.5 223 ASP B CA 1
ATOM 4364 C C . ASP B 1 223 ? 5.223 0.979 14.062 1 93.5 223 ASP B C 1
ATOM 4366 O O . ASP B 1 223 ? 5.734 1.063 15.18 1 93.5 223 ASP B O 1
ATOM 4370 N N . ARG B 1 224 ? 5.859 0.538 13.039 1 92.81 224 ARG B N 1
ATOM 4371 C CA . ARG B 1 224 ? 7.238 0.068 13.133 1 92.81 224 ARG B CA 1
ATOM 4372 C C . ARG B 1 224 ? 8.188 1.213 13.484 1 92.81 224 ARG B C 1
ATOM 4374 O O . ARG B 1 224 ? 9.219 1 14.117 1 92.81 224 ARG B O 1
ATOM 4381 N N . LEU B 1 225 ? 7.828 2.381 13.047 1 93.81 225 LEU B N 1
ATOM 4382 C CA . LEU B 1 225 ? 8.703 3.529 13.258 1 93.81 225 LEU B CA 1
ATOM 4383 C C . LEU B 1 225 ? 8.359 4.246 14.555 1 93.81 225 LEU B C 1
ATOM 4385 O O . LEU B 1 225 ? 9.062 5.176 14.961 1 93.81 225 LEU B O 1
ATOM 4389 N N . TRP B 1 226 ? 7.281 3.844 15.125 1 93.25 226 TRP B N 1
ATOM 4390 C CA . TRP B 1 226 ? 6.863 4.434 16.391 1 93.25 226 TRP B CA 1
ATOM 4391 C C . TRP B 1 226 ? 7.715 3.904 17.547 1 93.25 226 TRP B C 1
ATOM 4393 O O . TRP B 1 226 ? 7.312 2.973 18.25 1 93.25 226 TRP B O 1
ATOM 4403 N N . LYS B 1 227 ? 8.867 4.531 17.797 1 88.31 227 LYS B N 1
ATOM 4404 C CA . LYS B 1 227 ? 9.805 4.051 18.797 1 88.31 227 LYS B CA 1
ATOM 4405 C C . LYS B 1 227 ? 9.883 5.008 19.984 1 88.31 227 LYS B C 1
ATOM 4407 O O . LYS B 1 227 ? 10.07 4.582 21.125 1 88.31 227 LYS B O 1
ATOM 4412 N N . ASN B 1 228 ? 9.742 6.219 19.719 1 87.06 228 ASN B N 1
ATOM 4413 C CA . ASN B 1 228 ? 9.883 7.242 20.75 1 87.06 228 ASN B CA 1
ATOM 4414 C C . ASN B 1 228 ? 8.594 7.426 21.531 1 87.06 228 ASN B C 1
ATOM 4416 O O . ASN B 1 228 ? 7.516 7.547 20.953 1 87.06 228 ASN B O 1
ATOM 4420 N N . ALA B 1 229 ? 8.719 7.531 22.812 1 87.25 229 ALA B N 1
ATOM 4421 C CA . ALA B 1 229 ? 7.559 7.633 23.703 1 87.25 229 ALA B CA 1
ATOM 4422 C C . ALA B 1 229 ? 6.922 9.016 23.609 1 87.25 229 ALA B C 1
ATOM 4424 O O . ALA B 1 229 ? 5.746 9.188 23.953 1 87.25 229 ALA B O 1
ATOM 4425 N N . ASP B 1 230 ? 7.605 9.93 23.125 1 89.31 230 ASP B N 1
ATOM 4426 C CA . ASP B 1 230 ? 7.086 11.297 23.109 1 89.31 230 ASP B CA 1
ATOM 4427 C C . ASP B 1 230 ? 6.359 11.586 21.797 1 89.31 230 ASP B C 1
ATOM 4429 O O . ASP B 1 230 ? 5.934 12.719 21.562 1 89.31 230 ASP B O 1
ATOM 4433 N N . THR B 1 231 ? 6.203 10.586 21.047 1 92.31 231 THR B N 1
ATOM 4434 C CA . THR B 1 231 ? 5.531 10.773 19.766 1 92.31 231 THR B CA 1
ATOM 4435 C C . THR B 1 231 ? 4.027 10.555 19.906 1 92.31 231 THR B C 1
ATOM 4437 O O . THR B 1 231 ? 3.582 9.844 20.812 1 92.31 231 THR B O 1
ATOM 4440 N N . TRP B 1 232 ? 3.311 11.266 19.125 1 95.69 232 TRP B N 1
ATOM 4441 C CA . TRP B 1 232 ? 1.856 11.141 19.094 1 95.69 232 TRP B CA 1
ATOM 4442 C C . TRP B 1 232 ? 1.337 11.117 17.672 1 95.69 232 TRP B C 1
ATOM 4444 O O . TRP B 1 232 ? 2.076 11.422 16.734 1 95.69 232 TRP B O 1
ATOM 4454 N N . MET B 1 233 ? 0.133 10.68 17.5 1 96.19 233 MET B N 1
ATOM 4455 C CA . MET B 1 233 ? -0.523 10.727 16.203 1 96.19 233 MET B CA 1
ATOM 4456 C C . MET B 1 233 ? -2.023 10.961 16.359 1 96.19 233 MET B C 1
ATOM 4458 O O . MET B 1 233 ? -2.592 10.68 17.406 1 96.19 233 MET B O 1
ATOM 4462 N N . ILE B 1 234 ? -2.59 11.555 15.359 1 97.12 234 ILE B N 1
ATOM 4463 C CA . ILE B 1 234 ? -4.043 11.555 15.234 1 97.12 234 ILE B CA 1
ATOM 4464 C C . ILE B 1 234 ? -4.492 10.352 14.414 1 97.12 234 ILE B C 1
ATOM 4466 O O . ILE B 1 234 ? -4.027 10.148 13.289 1 97.12 234 ILE B O 1
ATOM 4470 N N . ALA B 1 235 ? -5.367 9.578 15.008 1 97.81 235 ALA B N 1
ATOM 4471 C CA . ALA B 1 235 ? -5.707 8.312 14.352 1 97.81 235 ALA B CA 1
ATOM 4472 C C . ALA B 1 235 ? -7.199 8.016 14.477 1 97.81 235 ALA B C 1
ATOM 4474 O O . ALA B 1 235 ? -7.828 8.383 15.469 1 97.81 235 ALA B O 1
ATOM 4475 N N . PRO B 1 236 ? -7.734 7.344 13.461 1 97.62 236 PRO B N 1
ATOM 4476 C CA . PRO B 1 236 ? -9.125 6.902 13.562 1 97.62 236 PRO B CA 1
ATOM 4477 C C . PRO B 1 236 ? -9.312 5.742 14.539 1 97.62 236 PRO B C 1
ATOM 4479 O O . PRO B 1 236 ? -8.344 5.043 14.859 1 97.62 236 PRO B O 1
ATOM 4482 N N . GLU B 1 237 ? -10.523 5.488 14.906 1 96.88 237 GLU B N 1
ATOM 4483 C CA . GLU B 1 237 ? -10.891 4.484 15.898 1 96.88 237 GLU B CA 1
ATOM 4484 C C . GLU B 1 237 ? -10.359 3.105 15.508 1 96.88 237 GLU B C 1
ATOM 4486 O O . GLU B 1 237 ? -9.789 2.398 16.344 1 96.88 237 GLU B O 1
ATOM 4491 N N . SER B 1 238 ? -10.539 2.74 14.289 1 95.69 238 SER B N 1
ATOM 4492 C CA . SER B 1 238 ? -10.148 1.413 13.836 1 95.69 238 SER B CA 1
ATOM 4493 C C . SER B 1 238 ? -8.641 1.205 13.977 1 95.69 238 SER B C 1
ATOM 4495 O O . SER B 1 238 ? -8.195 0.133 14.391 1 95.69 238 SER B O 1
ATOM 4497 N N . VAL B 1 239 ? -7.879 2.227 13.641 1 96.94 239 VAL B N 1
ATOM 4498 C CA . VAL B 1 239 ? -6.426 2.145 13.711 1 96.94 239 VAL B CA 1
ATOM 4499 C C . VAL B 1 239 ? -5.98 2.078 15.172 1 96.94 239 VAL B C 1
ATOM 4501 O O . VAL B 1 239 ? -5.051 1.34 15.508 1 96.94 239 VAL B O 1
ATOM 4504 N N . ILE B 1 240 ? -6.637 2.826 16.031 1 97.62 240 ILE B N 1
ATOM 4505 C CA . ILE B 1 240 ? -6.32 2.812 17.453 1 97.62 240 ILE B CA 1
ATOM 4506 C C . ILE B 1 240 ? -6.543 1.411 18.016 1 97.62 240 ILE B C 1
ATOM 4508 O O . ILE B 1 240 ? -5.695 0.886 18.734 1 97.62 240 ILE B O 1
ATOM 4512 N N . HIS B 1 241 ? -7.664 0.816 17.672 1 95.94 241 HIS B N 1
ATOM 4513 C CA . HIS B 1 241 ? -7.941 -0.542 18.125 1 95.94 241 HIS B CA 1
ATOM 4514 C C . HIS B 1 241 ? -6.879 -1.517 17.641 1 95.94 241 HIS B C 1
ATOM 4516 O O . HIS B 1 241 ? -6.434 -2.389 18.391 1 95.94 241 HIS B O 1
ATOM 4522 N N . GLU B 1 242 ? -6.48 -1.355 16.391 1 95 242 GLU B N 1
ATOM 4523 C CA . GLU B 1 242 ? -5.465 -2.23 15.82 1 95 242 GLU B CA 1
ATOM 4524 C C . GLU B 1 242 ? -4.133 -2.084 16.547 1 95 242 GLU B C 1
ATOM 4526 O O . GLU B 1 242 ? -3.525 -3.08 16.953 1 95 242 GLU B O 1
ATOM 4531 N N . LEU B 1 243 ? -3.688 -0.87 16.734 1 95 243 LEU B N 1
ATOM 4532 C CA . LEU B 1 243 ? -2.387 -0.617 17.344 1 95 243 LEU B CA 1
ATOM 4533 C C . LEU B 1 243 ? -2.391 -1.01 18.828 1 95 243 LEU B C 1
ATOM 4535 O O . LEU B 1 243 ? -1.366 -1.441 19.359 1 95 243 LEU B O 1
ATOM 4539 N N . SER B 1 244 ? -3.516 -0.95 19.469 1 95.69 244 SER B N 1
ATOM 4540 C CA . SER B 1 244 ? -3.623 -1.26 20.891 1 95.69 244 SER B CA 1
ATOM 4541 C C . SER B 1 244 ? -3.506 -2.76 21.141 1 95.69 244 SER B C 1
ATOM 4543 O O . SER B 1 244 ? -3.316 -3.191 22.281 1 95.69 244 SER B O 1
ATOM 4545 N N . ARG B 1 245 ? -3.646 -3.531 20.094 1 91.25 245 ARG B N 1
ATOM 4546 C CA . ARG B 1 245 ? -3.504 -4.977 20.234 1 91.25 245 ARG B CA 1
ATOM 4547 C C . ARG B 1 245 ? -2.082 -5.348 20.656 1 91.25 245 ARG B C 1
ATOM 4549 O O . ARG B 1 245 ? -1.866 -6.363 21.312 1 91.25 245 ARG B O 1
ATOM 4556 N N . TYR B 1 246 ? -1.123 -4.477 20.297 1 87 246 TYR B N 1
ATOM 4557 C CA . TYR B 1 246 ? 0.262 -4.898 20.469 1 87 246 TYR B CA 1
ATOM 4558 C C . TYR B 1 246 ? 1.043 -3.873 21.281 1 87 246 TYR B C 1
ATOM 4560 O O . TYR B 1 246 ? 2.244 -4.035 21.516 1 87 246 TYR B O 1
ATOM 4568 N N . ARG B 1 247 ? 0.374 -2.791 21.656 1 92.31 247 ARG B N 1
ATOM 4569 C CA . ARG B 1 247 ? 1.059 -1.794 22.469 1 92.31 247 ARG B CA 1
ATOM 4570 C C . ARG B 1 247 ? 0.087 -1.101 23.422 1 92.31 247 ARG B C 1
ATOM 4572 O O . ARG B 1 247 ? -1.097 -0.955 23.109 1 92.31 247 ARG B O 1
ATOM 4579 N N . LYS B 1 248 ? 0.585 -0.717 24.531 1 96.19 248 LYS B N 1
ATOM 4580 C CA . LYS B 1 248 ? -0.196 0.12 25.438 1 96.19 248 LYS B CA 1
ATOM 4581 C C . LYS B 1 248 ? -0.319 1.544 24.906 1 96.19 248 LYS B C 1
ATOM 4583 O O . LYS B 1 248 ? 0.645 2.098 24.375 1 96.19 248 LYS B O 1
ATOM 4588 N N . VAL B 1 249 ? -1.533 2.066 25.062 1 97.44 249 VAL B N 1
ATOM 4589 C CA . VAL B 1 249 ? -1.763 3.375 24.453 1 97.44 249 VAL B CA 1
ATOM 4590 C C . VAL B 1 249 ? -2.545 4.258 25.422 1 97.44 249 VAL B C 1
ATOM 4592 O O . VAL B 1 249 ? -3.143 3.764 26.375 1 97.44 249 VAL B O 1
ATOM 4595 N N . TYR B 1 250 ? -2.439 5.531 25.25 1 98.31 250 TYR B N 1
ATOM 4596 C CA . TYR B 1 250 ? -3.229 6.578 25.875 1 98.31 250 TYR B CA 1
ATOM 4597 C C . TYR B 1 250 ? -3.959 7.418 24.844 1 98.31 250 TYR B C 1
ATOM 4599 O O . TYR B 1 250 ? -3.332 8.023 23.969 1 98.31 250 TYR B O 1
ATOM 4607 N N . VAL B 1 251 ? -5.281 7.473 24.969 1 98.56 251 VAL B N 1
ATOM 4608 C CA . VAL B 1 251 ? -6.086 8.133 23.953 1 98.56 251 VAL B CA 1
ATOM 4609 C C . VAL B 1 251 ? -6.785 9.352 24.562 1 98.56 251 VAL B C 1
ATOM 4611 O O . VAL B 1 251 ? -7.289 9.289 25.688 1 98.56 251 VAL B O 1
ATOM 4614 N N . SER B 1 252 ? -6.738 10.445 23.844 1 98.69 252 SER B N 1
ATOM 4615 C CA . SER B 1 252 ? -7.434 11.672 24.234 1 98.69 252 SER B CA 1
ATOM 4616 C C . SER B 1 252 ? -8.375 12.141 23.141 1 98.69 252 SER B C 1
ATOM 4618 O O . SER B 1 252 ? -8.109 11.938 21.953 1 98.69 252 SER B O 1
ATOM 4620 N N . GLU B 1 253 ? -9.438 12.812 23.531 1 98.38 253 GLU B N 1
ATOM 4621 C CA . GLU B 1 253 ? -10.281 13.531 22.578 1 98.38 253 GLU B CA 1
ATOM 4622 C C . GLU B 1 253 ? -9.641 14.852 22.172 1 98.38 253 GLU B C 1
ATOM 4624 O O . GLU B 1 253 ? -8.836 15.414 22.906 1 98.38 253 GLU B O 1
ATOM 4629 N N . LEU B 1 254 ? -10 15.25 21.016 1 97.62 254 LEU B N 1
ATOM 4630 C CA . LEU B 1 254 ? -9.539 16.562 20.562 1 97.62 254 LEU B CA 1
ATOM 4631 C C . LEU B 1 254 ? -10.602 17.625 20.797 1 97.62 254 LEU B C 1
ATOM 4633 O O . LEU B 1 254 ? -11.758 17.453 20.406 1 97.62 254 LEU B O 1
ATOM 4637 N N . LYS B 1 255 ? -10.258 18.688 21.438 1 96.62 255 LYS B N 1
ATOM 4638 C CA . LYS B 1 255 ? -11.164 19.828 21.625 1 96.62 255 LYS B CA 1
ATOM 4639 C C . LYS B 1 255 ? -11.594 20.422 20.281 1 96.62 255 LYS B C 1
ATOM 4641 O O . LYS B 1 255 ? -12.719 20.891 20.141 1 96.62 255 LYS B O 1
ATOM 4646 N N . ASN B 1 256 ? -10.719 20.5 19.391 1 94.31 256 ASN B N 1
ATOM 4647 C CA . ASN B 1 256 ? -10.953 20.828 17.984 1 94.31 256 ASN B CA 1
ATOM 4648 C C . ASN B 1 256 ? -10.914 19.578 17.109 1 94.31 256 ASN B C 1
ATOM 4650 O O . ASN B 1 256 ? -9.945 19.375 16.375 1 94.31 256 ASN B O 1
ATOM 4654 N N . PRO B 1 257 ? -11.961 18.906 17.062 1 95.19 257 PRO B N 1
ATOM 4655 C CA . PRO B 1 257 ? -11.969 17.578 16.453 1 95.19 257 PRO B CA 1
ATOM 4656 C C . PRO B 1 257 ? -11.781 17.609 14.945 1 95.19 257 PRO B C 1
ATOM 4658 O O . PRO B 1 257 ? -12.281 18.516 14.273 1 95.19 257 PRO B O 1
ATOM 4661 N N . ALA B 1 258 ? -11.031 16.609 14.461 1 93.62 258 ALA B N 1
ATOM 4662 C CA . ALA B 1 258 ? -10.945 16.375 13.023 1 93.62 258 ALA B CA 1
ATOM 4663 C C . ALA B 1 258 ? -12.273 15.859 12.477 1 93.62 258 ALA B C 1
ATOM 4665 O O . ALA B 1 258 ? -13.062 15.266 13.211 1 93.62 258 ALA B O 1
ATOM 4666 N N . PRO B 1 259 ? -12.484 16.078 11.18 1 91.94 259 PRO B N 1
ATOM 4667 C CA . PRO B 1 259 ? -13.688 15.492 10.578 1 91.94 259 PRO B CA 1
ATOM 4668 C C . PRO B 1 259 ? -13.695 13.969 10.648 1 91.94 259 PRO B C 1
ATOM 4670 O O . PRO B 1 259 ? -12.648 13.336 10.523 1 91.94 259 PRO B O 1
ATOM 4673 N N . ASN B 1 260 ? -14.938 13.477 10.812 1 94.44 260 ASN B N 1
ATOM 4674 C CA . ASN B 1 260 ? -15.062 12.023 10.797 1 94.44 260 ASN B CA 1
ATOM 4675 C C . ASN B 1 260 ? -14.586 11.43 9.469 1 94.44 260 ASN B C 1
ATOM 4677 O O . ASN B 1 260 ? -14.727 12.062 8.422 1 94.44 260 ASN B O 1
ATOM 4681 N N . ARG B 1 261 ? -14 10.312 9.586 1 93.69 261 ARG B N 1
ATOM 4682 C CA . ARG B 1 261 ? -13.609 9.547 8.406 1 93.69 261 ARG B CA 1
ATOM 4683 C C . ARG B 1 261 ? -14.742 8.625 7.957 1 93.69 261 ARG B C 1
ATOM 4685 O O . ARG B 1 261 ? -15.305 7.887 8.766 1 93.69 261 ARG B O 1
ATOM 4692 N N . ILE B 1 262 ? -15.094 8.625 6.691 1 93.5 262 ILE B N 1
ATOM 4693 C CA . ILE B 1 262 ? -16.219 7.844 6.191 1 93.5 262 ILE B CA 1
ATOM 4694 C C . ILE B 1 262 ? -15.719 6.781 5.219 1 93.5 262 ILE B C 1
ATOM 4696 O O . ILE B 1 262 ? -14.977 7.086 4.285 1 93.5 262 ILE B O 1
ATOM 4700 N N . CYS B 1 263 ? -16.125 5.57 5.48 1 95.69 263 CYS B N 1
ATOM 4701 C CA . CYS B 1 263 ? -15.789 4.461 4.598 1 95.69 263 CYS B CA 1
ATOM 4702 C C . CYS B 1 263 ? -16.922 4.188 3.609 1 95.69 263 CYS B C 1
ATOM 4704 O O . CYS B 1 263 ? -18.078 4.102 4 1 95.69 263 CYS B O 1
ATOM 4706 N N . TYR B 1 264 ? -16.547 4.051 2.355 1 95.38 264 TYR B N 1
ATOM 4707 C CA . TYR B 1 264 ? -17.5 3.762 1.301 1 95.38 264 TYR B CA 1
ATOM 4708 C C . TYR B 1 264 ? -17.203 2.434 0.624 1 95.38 264 TYR B C 1
ATOM 4710 O O . TYR B 1 264 ? -16.031 2.102 0.397 1 95.38 264 TYR B O 1
ATOM 4718 N N . LYS B 1 265 ? -18.219 1.713 0.351 1 97.5 265 LYS B N 1
ATOM 4719 C CA . LYS B 1 265 ? -18.172 0.588 -0.579 1 97.5 265 LYS B CA 1
ATOM 4720 C C . LYS B 1 265 ? -18.422 1.045 -2.012 1 97.5 265 LYS B C 1
ATOM 4722 O O . LYS B 1 265 ? -19.391 1.776 -2.271 1 97.5 265 LYS B O 1
ATOM 4727 N N . ILE B 1 266 ? -17.547 0.678 -2.902 1 96 266 ILE B N 1
ATOM 4728 C CA . ILE B 1 266 ? -17.734 1.062 -4.297 1 96 266 ILE B CA 1
ATOM 4729 C C . ILE B 1 266 ? -17.844 -0.19 -5.164 1 96 266 ILE B C 1
ATOM 4731 O O . ILE B 1 266 ? -17.172 -1.188 -4.914 1 96 266 ILE B O 1
ATOM 4735 N N . LYS B 1 267 ? -18.719 -0.182 -6.18 1 94.94 267 LYS B N 1
ATOM 4736 C CA . LYS B 1 267 ? -18.938 -1.253 -7.148 1 94.94 267 LYS B CA 1
ATOM 4737 C C . LYS B 1 267 ? -19.172 -0.689 -8.547 1 94.94 267 LYS B C 1
ATOM 4739 O O . LYS B 1 267 ? -19.594 0.458 -8.695 1 94.94 267 LYS B O 1
ATOM 4744 N N . HIS B 1 268 ? -18.828 -1.495 -9.461 1 91.56 268 HIS B N 1
ATOM 4745 C CA . HIS B 1 268 ? -19.141 -1.109 -10.828 1 91.56 268 HIS B CA 1
ATOM 4746 C C . HIS B 1 268 ? -20.641 -1.221 -11.102 1 91.56 268 HIS B C 1
ATOM 4748 O O . HIS B 1 268 ? -21.297 -2.158 -10.641 1 91.56 268 HIS B O 1
ATOM 4754 N N . LYS B 1 269 ? -21.234 -0.29 -11.805 1 85.94 269 LYS B N 1
ATOM 4755 C CA . LYS B 1 269 ? -22.641 -0.33 -12.172 1 85.94 269 LYS B CA 1
ATOM 4756 C C . LYS B 1 269 ? -22.969 -1.582 -12.984 1 85.94 269 LYS B C 1
ATOM 4758 O O . LYS B 1 269 ? -24.062 -2.125 -12.891 1 85.94 269 LYS B O 1
ATOM 4763 N N . TYR B 1 270 ? -21.969 -1.979 -13.742 1 83.12 270 TYR B N 1
ATOM 4764 C CA . TYR B 1 270 ? -22.062 -3.17 -14.578 1 83.12 270 TYR B CA 1
ATOM 4765 C C . TYR B 1 270 ? -21.016 -4.203 -14.18 1 83.12 270 TYR B C 1
ATOM 4767 O O . TYR B 1 270 ? -20.016 -4.371 -14.867 1 83.12 270 TYR B O 1
ATOM 4775 N N . PRO B 1 271 ? -21.297 -4.887 -13.156 1 83.12 271 PRO B N 1
ATOM 4776 C CA . PRO B 1 271 ? -20.312 -5.855 -12.672 1 83.12 271 PRO B CA 1
ATOM 4777 C C . PRO B 1 271 ? -20.078 -7.004 -13.648 1 83.12 271 PRO B C 1
ATOM 4779 O O . PRO B 1 271 ? -20.938 -7.285 -14.492 1 83.12 271 PRO B O 1
ATOM 4782 N N . LYS B 1 272 ? -18.859 -7.57 -13.508 1 80.94 272 LYS B N 1
ATOM 4783 C CA . LYS B 1 272 ? -18.594 -8.789 -14.266 1 80.94 272 LYS B CA 1
ATOM 4784 C C . LYS B 1 272 ? -19.547 -9.914 -13.867 1 80.94 272 LYS B C 1
ATOM 4786 O O . LYS B 1 272 ? -19.812 -10.117 -12.68 1 80.94 272 LYS B O 1
ATOM 4791 N N . THR B 1 273 ? -20.047 -10.617 -14.805 1 75.31 273 THR B N 1
ATOM 4792 C CA . THR B 1 273 ? -20.953 -11.727 -14.562 1 75.31 273 THR B CA 1
ATOM 4793 C C . THR B 1 273 ? -20.266 -12.836 -13.766 1 75.31 273 THR B C 1
ATOM 4795 O O . THR B 1 273 ? -20.891 -13.484 -12.93 1 75.31 273 THR B O 1
ATOM 4798 N N . THR B 1 274 ? -18.953 -12.992 -13.984 1 78.62 274 THR B N 1
ATOM 4799 C CA . THR B 1 274 ? -18.219 -14.086 -13.367 1 78.62 274 THR B CA 1
ATOM 4800 C C . THR B 1 274 ? -17.984 -13.812 -11.883 1 78.62 274 THR B C 1
ATOM 4802 O O . THR B 1 274 ? -17.672 -14.734 -11.117 1 78.62 274 THR B O 1
ATOM 4805 N N . SER B 1 275 ? -18.156 -12.539 -11.484 1 87.38 275 SER B N 1
ATOM 4806 C CA . SER B 1 275 ? -17.844 -12.211 -10.094 1 87.38 275 SER B CA 1
ATOM 4807 C C . SER B 1 275 ? -19.109 -11.891 -9.305 1 87.38 275 SER B C 1
ATOM 4809 O O . SER B 1 275 ? -19.047 -11.648 -8.094 1 87.38 275 SER B O 1
ATOM 4811 N N . LYS B 1 276 ? -20.219 -11.914 -9.945 1 86.25 276 LYS B N 1
ATOM 4812 C CA . LYS B 1 276 ? -21.469 -11.5 -9.328 1 86.25 276 LYS B CA 1
ATOM 4813 C C . LYS B 1 276 ? -21.766 -12.305 -8.062 1 86.25 276 LYS B C 1
ATOM 4815 O O . LYS B 1 276 ? -22.047 -11.734 -7.008 1 86.25 276 LYS B O 1
ATOM 4820 N N . ARG B 1 277 ? -21.688 -13.617 -8.195 1 88.44 277 ARG B N 1
ATOM 4821 C CA . ARG B 1 277 ? -21.984 -14.484 -7.062 1 88.44 277 ARG B CA 1
ATOM 4822 C C . ARG B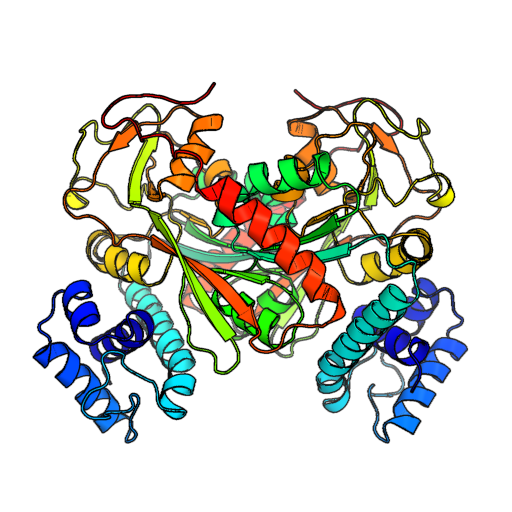 1 277 ? -21 -14.258 -5.922 1 88.44 277 ARG B C 1
ATOM 4824 O O . ARG B 1 277 ? -21.375 -14.227 -4.754 1 88.44 277 ARG B O 1
ATOM 4831 N N . ALA B 1 278 ? -19.734 -14.164 -6.219 1 93.19 278 ALA B N 1
ATOM 4832 C CA . ALA B 1 278 ? -18.703 -13.906 -5.219 1 93.19 278 ALA B CA 1
ATOM 4833 C C . ALA B 1 278 ? -18.953 -12.586 -4.492 1 93.19 278 ALA B C 1
ATOM 4835 O O . ALA B 1 278 ? -18.828 -12.516 -3.268 1 93.19 278 ALA B O 1
ATOM 4836 N N . VAL B 1 279 ? -19.344 -11.539 -5.223 1 95.75 279 VAL B N 1
ATOM 4837 C CA . VAL B 1 279 ? -19.609 -10.219 -4.656 1 95.75 279 VAL B CA 1
ATOM 4838 C C . VAL B 1 279 ? -20.828 -10.289 -3.725 1 95.75 279 VAL B C 1
ATOM 4840 O O . VAL B 1 279 ? -20.797 -9.758 -2.615 1 95.75 279 VAL B O 1
ATOM 4843 N N . GLU B 1 280 ? -21.859 -10.961 -4.168 1 93.88 280 GLU B N 1
ATOM 4844 C CA . GLU B 1 280 ? -23.062 -11.102 -3.365 1 93.88 280 GLU B CA 1
ATOM 4845 C C . GLU B 1 280 ? -22.781 -11.836 -2.057 1 93.88 280 GLU B C 1
ATOM 4847 O O . GLU B 1 280 ? -23.234 -11.406 -0.991 1 93.88 280 GLU B O 1
ATOM 4852 N N . LEU B 1 281 ? -22.062 -12.891 -2.215 1 94.31 281 LEU B N 1
ATOM 4853 C CA . LEU B 1 281 ? -21.688 -13.656 -1.026 1 94.31 281 LEU B CA 1
ATOM 4854 C C . LEU B 1 281 ? -20.875 -12.805 -0.06 1 94.31 281 LEU B C 1
ATOM 4856 O O . LEU B 1 281 ? -21.141 -12.797 1.145 1 94.31 281 LEU B O 1
ATOM 4860 N N . PHE B 1 282 ? -19.906 -12.133 -0.517 1 96.88 282 PHE B N 1
ATOM 4861 C CA . PHE B 1 282 ? -19.062 -11.266 0.3 1 96.88 282 PHE B CA 1
ATOM 4862 C C . PHE B 1 282 ? -19.891 -10.195 0.999 1 96.88 282 PHE B C 1
ATOM 4864 O O . PHE B 1 282 ? -19.688 -9.922 2.184 1 96.88 282 PHE B O 1
ATOM 4871 N N . GLU B 1 283 ? -20.781 -9.562 0.267 1 96.19 283 GLU B N 1
ATOM 4872 C CA . GLU B 1 283 ? -21.609 -8.492 0.826 1 96.19 283 GLU B CA 1
ATOM 4873 C C . GLU B 1 283 ? -22.484 -9.016 1.966 1 96.19 283 GLU B C 1
ATOM 4875 O O . GLU B 1 283 ? -22.688 -8.312 2.957 1 96.19 283 GLU B O 1
ATOM 4880 N N . GLU B 1 284 ? -22.969 -10.203 1.817 1 95.06 284 GLU B N 1
ATOM 4881 C CA . GLU B 1 284 ? -23.75 -10.812 2.877 1 95.06 284 GLU B CA 1
ATOM 4882 C C . GLU B 1 284 ? -22.938 -11.008 4.145 1 95.06 284 GLU B C 1
ATOM 4884 O O . GLU B 1 284 ? -23.391 -10.703 5.246 1 95.06 284 GLU B O 1
ATOM 4889 N N . ILE B 1 285 ? -21.766 -11.484 3.975 1 95.62 285 ILE B N 1
ATOM 4890 C CA . ILE B 1 285 ? -20.891 -11.719 5.109 1 95.62 285 ILE B CA 1
ATOM 4891 C C . ILE B 1 285 ? -20.484 -10.383 5.734 1 95.62 285 ILE B C 1
ATOM 4893 O O . ILE B 1 285 ? -20.422 -10.258 6.961 1 95.62 285 ILE B O 1
ATOM 4897 N N . LEU B 1 286 ? -20.203 -9.406 4.891 1 96.25 286 LEU B N 1
ATOM 4898 C CA . LEU B 1 286 ? -19.812 -8.07 5.328 1 96.25 286 LEU B CA 1
ATOM 4899 C C . LEU B 1 286 ? -20.891 -7.434 6.188 1 96.25 286 LEU B C 1
ATOM 4901 O O . LEU B 1 286 ? -20.594 -6.812 7.211 1 96.25 286 LEU B O 1
ATOM 4905 N N . GLU B 1 287 ? -22.109 -7.535 5.754 1 93.75 287 GLU B N 1
ATOM 4906 C CA . GLU B 1 287 ? -23.234 -6.973 6.5 1 93.75 287 GLU B CA 1
ATOM 4907 C C . GLU B 1 287 ? -23.312 -7.555 7.906 1 93.75 287 GLU B C 1
ATOM 4909 O O . GLU B 1 287 ? -23.547 -6.824 8.875 1 93.75 287 GLU B O 1
ATOM 4914 N N . GLN B 1 288 ? -23.094 -8.812 8.008 1 92.25 288 GLN B N 1
ATOM 4915 C CA . GLN B 1 288 ? -23.094 -9.469 9.312 1 92.25 288 GLN B CA 1
ATOM 4916 C C . GLN B 1 288 ? -21.906 -9.023 10.156 1 92.25 288 GLN B C 1
ATOM 4918 O O . GLN B 1 288 ? -22.031 -8.836 11.375 1 92.25 288 GLN B O 1
ATOM 4923 N N . PHE B 1 289 ? -20.828 -8.828 9.508 1 93.5 289 PHE B N 1
ATOM 4924 C CA . PHE B 1 289 ? -19.594 -8.445 10.172 1 93.5 289 PHE B CA 1
ATOM 4925 C C . PHE B 1 289 ? -19.703 -7.035 10.742 1 93.5 289 PHE B C 1
ATOM 4927 O O . PHE B 1 289 ? -19.25 -6.781 11.867 1 93.5 289 PHE B O 1
ATOM 4934 N N . LEU B 1 290 ? -20.266 -6.121 9.969 1 90.94 290 LEU B N 1
ATOM 4935 C CA . LEU B 1 290 ? -20.328 -4.719 10.367 1 90.94 290 LEU B CA 1
ATOM 4936 C C . LEU B 1 290 ? -21.359 -4.512 11.477 1 90.94 290 LEU B C 1
ATOM 4938 O O . LEU B 1 290 ? -21.312 -3.496 12.18 1 90.94 290 LEU B O 1
ATOM 4942 N N . HIS B 1 291 ? -22.219 -5.379 11.641 1 84.38 291 HIS B N 1
ATOM 4943 C CA . HIS B 1 291 ? -23.234 -5.281 12.695 1 84.38 291 HIS B CA 1
ATOM 4944 C C . HIS B 1 291 ? -22.641 -5.66 14.047 1 84.38 291 HIS B C 1
ATOM 4946 O O . HIS B 1 291 ? -23.234 -5.367 15.086 1 84.38 291 HIS B O 1
ATOM 4952 N N . LEU B 1 292 ? -21.484 -6.16 13.992 1 73.81 292 LEU B N 1
ATOM 4953 C CA . LEU B 1 292 ? -20.828 -6.504 15.25 1 73.81 292 LEU B CA 1
ATOM 4954 C C . LEU B 1 292 ? -20.391 -5.25 15.992 1 73.81 292 LEU B C 1
ATOM 4956 O O . LEU B 1 292 ? -20 -4.254 15.367 1 73.81 292 LEU B O 1
ATOM 4960 N N . GLU B 1 293 ? -20.578 -5.152 17.125 1 67.5 293 GLU B N 1
ATOM 4961 C CA . GLU B 1 293 ? -20.344 -3.994 17.984 1 67.5 293 GLU B CA 1
ATOM 4962 C C . GLU B 1 293 ? -18.859 -3.602 17.969 1 67.5 293 GLU B C 1
ATOM 4964 O O . GLU B 1 293 ? -17.984 -4.461 18.078 1 67.5 293 GLU B O 1
ATOM 4969 N N . ARG B 1 294 ? -18.703 -2.348 17.703 1 73.88 294 ARG B N 1
ATOM 4970 C CA . ARG B 1 294 ? -17.375 -1.776 17.812 1 73.88 294 ARG B CA 1
ATOM 4971 C C . ARG B 1 294 ? -17.047 -1.415 19.266 1 73.88 294 ARG B C 1
ATOM 4973 O O . ARG B 1 294 ? -17.906 -0.88 19.984 1 73.88 294 ARG B O 1
ATOM 4980 N N . LYS B 1 295 ? -15.953 -1.776 19.719 1 81.44 295 LYS B N 1
ATOM 4981 C CA . LYS B 1 295 ? -15.508 -1.496 21.078 1 81.44 295 LYS B CA 1
ATOM 4982 C C . LYS B 1 295 ? -15.273 -0.003 21.281 1 81.44 295 LYS B C 1
ATOM 4984 O O . LYS B 1 295 ? -14.742 0.675 20.391 1 81.44 295 LYS B O 1
ATOM 4989 N N . GLU B 1 296 ? -15.703 0.404 22.406 1 89.81 296 GLU B N 1
ATOM 4990 C CA . GLU B 1 296 ? -15.469 1.803 22.75 1 89.81 296 GLU B CA 1
ATOM 4991 C C . GLU B 1 296 ? -13.992 2.055 23.031 1 89.81 296 GLU B C 1
ATOM 4993 O O . GLU B 1 296 ? -13.281 1.16 23.5 1 89.81 296 GLU B O 1
ATOM 4998 N N . ILE B 1 297 ? -13.578 3.219 22.734 1 95.75 297 ILE B N 1
ATOM 4999 C CA . ILE B 1 297 ? -12.203 3.617 23.016 1 95.75 297 ILE B CA 1
ATOM 5000 C C . ILE B 1 297 ? -12.109 4.199 24.422 1 95.75 297 ILE B C 1
ATOM 5002 O O . ILE B 1 297 ? -12.742 5.211 24.719 1 95.75 297 ILE B O 1
ATOM 5006 N N . PRO B 1 298 ? -11.375 3.564 25.328 1 96.94 298 PRO B N 1
ATOM 5007 C CA . PRO B 1 298 ? -11.148 4.184 26.641 1 96.94 298 PRO B CA 1
ATOM 5008 C C . PRO B 1 298 ? -10.375 5.496 26.547 1 96.94 298 PRO B C 1
ATOM 5010 O O . PRO B 1 298 ? -9.266 5.527 26 1 96.94 298 PRO B O 1
ATOM 5013 N N . ILE B 1 299 ? -10.93 6.512 27.094 1 98.12 299 ILE B N 1
ATOM 5014 C CA . ILE B 1 299 ? -10.336 7.844 27.016 1 98.12 299 ILE B CA 1
ATOM 5015 C C . ILE B 1 299 ? -9.688 8.195 28.359 1 98.12 299 ILE B C 1
ATOM 5017 O O . ILE B 1 299 ? -10.281 7.98 29.422 1 98.12 299 ILE B O 1
ATOM 5021 N N . GLY B 1 300 ? -8.516 8.703 28.312 1 97.25 300 GLY B N 1
ATOM 5022 C CA . GLY B 1 300 ? -7.871 9.234 29.5 1 97.25 300 GLY B CA 1
ATOM 5023 C C . GLY B 1 300 ? -7.297 8.156 30.391 1 97.25 300 GLY B C 1
ATOM 5024 O O . GLY B 1 300 ? -7.168 8.359 31.609 1 97.25 300 GLY B O 1
ATOM 5025 N N . GLU B 1 301 ? -7.039 7.059 29.859 1 96.75 301 GLU B N 1
ATOM 5026 C CA . GLU B 1 301 ? -6.43 5.973 30.625 1 96.75 301 GLU B CA 1
ATOM 5027 C C . GLU B 1 301 ? -5.52 5.121 29.734 1 96.75 301 GLU B C 1
ATOM 5029 O O . GLU B 1 301 ? -5.664 5.109 28.516 1 96.75 301 GLU B O 1
ATOM 5034 N N . ILE B 1 302 ? -4.594 4.484 30.391 1 96.88 302 ILE B N 1
ATOM 5035 C CA . ILE B 1 302 ? -3.672 3.602 29.672 1 96.88 302 ILE B CA 1
ATOM 5036 C C . ILE B 1 302 ? -4.312 2.229 29.484 1 96.88 302 ILE B C 1
ATOM 5038 O O . ILE B 1 302 ? -4.848 1.653 30.438 1 96.88 302 ILE B O 1
ATOM 5042 N N . TRP B 1 303 ? -4.312 1.732 28.281 1 96.69 303 TRP B N 1
ATOM 5043 C CA . TRP B 1 303 ? -4.875 0.421 27.969 1 96.69 303 TRP B CA 1
ATOM 5044 C C . TRP B 1 303 ? -4.188 -0.203 26.766 1 96.69 303 TRP B C 1
ATOM 5046 O O . TRP B 1 303 ? -3.326 0.422 26.141 1 96.69 303 TRP B O 1
ATOM 5056 N N . GLY B 1 304 ? -4.469 -1.469 26.453 1 94.88 304 GLY B N 1
ATOM 5057 C CA . GLY B 1 304 ? -3.902 -2.168 25.312 1 94.88 304 GLY B CA 1
ATOM 5058 C C . GLY B 1 304 ? -2.695 -3.014 25.672 1 94.88 304 GLY B C 1
ATOM 5059 O O . GLY B 1 304 ? -2.387 -3.199 26.844 1 94.88 304 GLY B O 1
ATOM 5060 N N . GLY B 1 305 ? -1.95 -3.49 24.609 1 86.38 305 GLY B N 1
ATOM 5061 C CA . GLY B 1 305 ? -0.721 -4.258 24.734 1 86.38 305 GLY B CA 1
ATOM 5062 C C . GLY B 1 305 ? -0.944 -5.66 25.266 1 86.38 305 GLY B C 1
ATOM 5063 O O . GLY B 1 305 ? -0.134 -6.176 26.031 1 86.38 305 GLY B O 1
ATOM 5064 N N . ARG B 1 306 ? -2.018 -6.438 25.094 1 67.75 306 ARG B N 1
ATOM 5065 C CA . ARG B 1 306 ? -2.18 -7.793 25.609 1 67.75 306 ARG B CA 1
ATOM 5066 C C . ARG B 1 306 ? -1.574 -8.812 24.656 1 67.75 306 ARG B C 1
ATOM 5068 O O . ARG B 1 306 ? -1.471 -8.562 23.453 1 67.75 306 ARG B O 1
#

InterPro domains:
  IPR000847 LysR, HTH, N-terminal domain [PF00126] (4-63)
  IPR000847 LysR, HTH, N-terminal domain [PR00039] (18-29)
  IPR000847 LysR, HTH, N-terminal domain [PR00039] (29-39)
  IPR000847 LysR, HTH, N-terminal domain [PR00039] (39-50)
  IPR000847 LysR, HTH, N-terminal domain [PS50931] (1-60)
  IPR005119 LysR, substrate-binding [PF03466] (86-265)
  IPR036388 Winged helix-like DNA-binding domain superfamily [G3DSA:1.10.10.10] (1-81)
  IPR036390 Winged helix DNA-binding domain superfamily [SSF46785] (1-104)

Secondary structure (DSSP, 8-state):
--HHHHHHHHHHHHHS-HHHHHHHHT--HHHHHHHHHHHHHHHTS-SEE--TT-SSPEEPHHHHHHHHHHHHHHHHHHHHHHHHS-TT-EEEEEEE-HHHIIIIIHHHHHHHHHH-TTEEEEEEE--HHHHHHHHHTTS-SEEEESS----TTEEEEEEEEE-EEEEEESS-SS--SEE-GGGS-GGGBEE----HHHHHHHIIIIITT---SEEESSHHHHHHH---TT-EEEEEHHHHHHHHTTSEEEEEEESSPPPPEEEEEEEESS--GGGHHHHHHHHHHHHHHHTSPPPPPP-SSEEE--/--HHHHHHHHHHHHHS-HHHHHHHHT--HHHHHHHHHHHHHHHTS-SEE--TT-SSPEEPHHHHHHHHHHHHHHHHHHHHHHHHS-TT-EEEEEEE-HHHIIIIIHHHHHHHHHH-TTEEEEEEE--HHHHHHHHHTTS-SEEEESS----TTEEEEEEEEE-EEEEEESS-SS--SEE-GGGS-GGGBEE----HHHHHHHIIIIITT---SEEESSHHHHHHH---TT-EEEEEHHHHHHHHTTSEEEEEEESSPPPPEEEEEEEESS--GGGHHHHHHHHHHHHHHHTSPPPP---SSEEE--

Radius of gyration: 25.0 Å; Cα contacts (8 Å, |Δi|>4): 1089; chains: 2; bounding box: 58×66×69 Å

Nearest PDB structures (foldseek):
  3k1n-assembly1_A  TM=5.378E-01  e=3.986E-19  Acinetobacter baylyi ADP1
  3k1m-assembly1_B  TM=5.331E-01  e=1.006E-18  Acinetobacter baylyi ADP1
  5y2v-assembly1_C  TM=5.824E-01  e=2.819E-17  Synechocystis sp. PCC 6803 substr. Kazusa
  6l33-assembly2_C  TM=8.179E-01  e=8.814E-12  Pseudomonas aeruginosa
  5tpi-assembly1_A-2  TM=7.089E-01  e=6.886E-12  Klebsiella pneumoniae subsp. pneumoniae MGH 78578